Protein AF-A0A812XU13-F1 (afdb_monomer)

Radius of gyration: 23.58 Å; Cα contacts (8 Å, |Δi|>4): 750; chains: 1; bounding box: 64×49×67 Å

pLDDT: mean 93.59, std 7.8, range [41.06, 98.5]

Secondary structure (DSSP, 8-state):
--TT----HHHHHHHHHHHHHHT---HHHHH--PEEEEEEEEEEE-STT--EEEEEEEE-TT---S-STTTEEEEEEEEGGG--THHHHHHHHHHHHHHHHHHHHTB--SS-SSTTPPPPHHHHHTTTPBPTT--EEEEEE---HHHHHHHH--S-STTSSB--SSB--BSSSSTTBTT-HHHHHHS-TTBPPHHHIIIIIITT---GGGGSTT--GGGB---HIIIIIIIIHHHHHHTSSSHHHHHHTTTTS-TTS-HHHHHHHHHHHHHHHHHHTT----PPPP-GGGEE--SSS--EE---HHHHHHHHHHHHHHHHHHHHH-TT-HHHHHHHHHHHHHHHHHHHHHHS-SBPPHHHHHHHHHHHHHHHHHHHHHHHHHHHTT--SS---HHHHHHHHHHHHHHHHTB-GGGG--HHHHHHHHHHHHHHHTS-GGGHHHHHHHHHHHHHHHS---

Structure (mmCIF, N/CA/C/O backbone):
data_AF-A0A812XU13-F1
#
_entry.id   AF-A0A812XU13-F1
#
loop_
_atom_site.group_PDB
_atom_site.id
_atom_site.type_symbol
_atom_site.label_atom_id
_atom_site.label_alt_id
_atom_site.label_comp_id
_atom_site.label_asym_id
_atom_site.label_entity_id
_atom_site.label_seq_id
_atom_site.pdbx_PDB_ins_code
_atom_site.Cartn_x
_atom_site.Cartn_y
_atom_site.Cartn_z
_atom_site.occupancy
_atom_site.B_iso_or_equiv
_atom_site.auth_seq_id
_atom_site.auth_comp_id
_atom_site.auth_asym_id
_atom_site.auth_atom_id
_atom_site.pdbx_PDB_model_num
ATOM 1 N N . GLU A 1 1 ? -4.644 0.159 34.192 1.00 41.06 1 GLU A N 1
ATOM 2 C CA . GLU A 1 1 ? -3.896 0.710 33.042 1.00 41.06 1 GLU A CA 1
ATOM 3 C C . GLU A 1 1 ? -3.102 -0.396 32.370 1.00 41.06 1 GLU A C 1
ATOM 5 O O . GLU A 1 1 ? -2.358 -1.103 33.043 1.00 41.06 1 GLU A O 1
ATOM 10 N N . THR A 1 2 ? -3.268 -0.602 31.065 1.00 49.53 2 THR A N 1
ATOM 11 C CA . THR A 1 2 ? -2.327 -1.431 30.305 1.00 49.53 2 THR A CA 1
ATOM 12 C C . THR A 1 2 ? -1.034 -0.632 30.171 1.00 49.53 2 THR A C 1
ATOM 14 O O . THR A 1 2 ? -0.928 0.190 29.264 1.00 49.53 2 THR A O 1
ATOM 17 N N . LYS A 1 3 ? -0.070 -0.850 31.078 1.00 53.31 3 LYS A N 1
ATOM 18 C CA . LYS A 1 3 ? 1.258 -0.196 31.065 1.00 53.31 3 LYS A CA 1
ATOM 19 C C . LYS A 1 3 ? 1.956 -0.270 29.691 1.00 53.31 3 LYS A C 1
ATOM 21 O O . LYS A 1 3 ? 2.766 0.579 29.362 1.00 53.31 3 LYS A O 1
ATOM 26 N N . ASN A 1 4 ? 1.530 -1.215 28.855 1.00 61.22 4 ASN A N 1
ATOM 27 C CA . ASN A 1 4 ? 2.125 -1.537 27.568 1.00 61.22 4 ASN A CA 1
ATOM 28 C C . ASN A 1 4 ? 1.576 -0.739 26.369 1.00 61.22 4 ASN A C 1
ATOM 30 O O . ASN A 1 4 ? 2.016 -0.985 25.254 1.00 61.22 4 ASN A O 1
ATOM 34 N N . ILE A 1 5 ? 0.576 0.136 26.520 1.00 70.44 5 ILE A N 1
ATOM 35 C CA . ILE A 1 5 ? 0.092 0.982 25.411 1.00 70.44 5 ILE A CA 1
ATOM 36 C C . ILE A 1 5 ? 0.282 2.434 25.825 1.00 70.44 5 ILE A C 1
ATOM 38 O O . ILE A 1 5 ? -0.632 3.078 26.336 1.00 70.44 5 ILE A O 1
ATOM 42 N N . PHE A 1 6 ? 1.499 2.930 25.624 1.00 80.12 6 PHE A N 1
ATOM 43 C CA . PHE A 1 6 ? 1.844 4.313 25.905 1.00 80.12 6 PHE A CA 1
ATOM 44 C C . PHE A 1 6 ? 2.091 5.062 24.598 1.00 80.12 6 PHE A C 1
ATOM 46 O O . PHE A 1 6 ? 2.994 4.735 23.830 1.00 80.12 6 PHE A O 1
ATOM 53 N N . ILE A 1 7 ? 1.264 6.072 24.350 1.00 89.19 7 ILE A N 1
ATOM 54 C CA . ILE A 1 7 ? 1.530 7.117 23.365 1.00 89.19 7 ILE A CA 1
ATOM 55 C C . ILE A 1 7 ? 1.729 8.383 24.186 1.00 89.19 7 ILE A C 1
ATOM 57 O O . ILE A 1 7 ? 0.872 8.713 25.014 1.00 89.19 7 ILE A O 1
ATOM 61 N N . SER A 1 8 ? 2.853 9.071 23.996 1.00 91.94 8 SER A N 1
ATOM 62 C CA . SER A 1 8 ? 3.110 10.292 24.750 1.00 91.94 8 SER A CA 1
ATOM 63 C C . SER A 1 8 ? 2.096 11.375 24.369 1.00 91.94 8 SER A C 1
ATOM 65 O O . SER A 1 8 ? 1.576 11.414 23.250 1.00 91.94 8 SER A O 1
ATOM 67 N N . GLU A 1 9 ? 1.786 12.268 25.306 1.00 93.62 9 GLU A N 1
ATOM 68 C CA . GLU A 1 9 ? 0.913 13.408 25.018 1.00 93.62 9 GLU A CA 1
ATOM 69 C C . GLU A 1 9 ? 1.500 14.310 23.929 1.00 93.62 9 GLU A C 1
ATOM 71 O O . GLU A 1 9 ? 0.767 14.769 23.054 1.00 93.62 9 GLU A O 1
ATOM 76 N N . LYS A 1 10 ? 2.829 14.464 23.928 1.00 95.38 10 LYS A N 1
ATOM 77 C CA . LYS A 1 10 ? 3.572 15.168 22.885 1.00 95.38 10 LYS A CA 1
ATOM 78 C C . LYS A 1 10 ? 3.310 14.563 21.504 1.00 95.38 10 LYS A C 1
ATOM 80 O O . LYS A 1 10 ? 2.901 15.297 20.612 1.00 95.38 10 LYS A O 1
ATOM 85 N N . ASP A 1 11 ? 3.464 13.246 21.343 1.00 95.50 11 ASP A N 1
ATOM 86 C CA . ASP A 1 11 ? 3.269 12.583 20.044 1.00 95.50 11 ASP A CA 1
ATOM 87 C C . ASP A 1 11 ? 1.815 12.687 19.561 1.00 95.50 11 ASP A C 1
ATOM 89 O O . ASP A 1 11 ? 1.570 12.889 18.371 1.00 95.50 11 ASP A O 1
ATOM 93 N N . ARG A 1 12 ? 0.834 12.572 20.474 1.00 95.75 12 ARG A N 1
ATOM 94 C CA . ARG A 1 12 ? -0.591 12.771 20.144 1.00 95.75 12 ARG A CA 1
ATOM 95 C C . ARG A 1 12 ? -0.867 14.195 19.678 1.00 95.75 12 ARG A C 1
ATOM 97 O O . ARG A 1 12 ? -1.529 14.381 18.657 1.00 95.75 12 ARG A O 1
ATOM 104 N N . SER A 1 13 ? -0.377 15.175 20.430 1.00 96.19 13 SER A N 1
ATOM 105 C CA . SER A 1 13 ? -0.571 16.592 20.136 1.00 96.19 13 SER A CA 1
ATOM 106 C C . SER A 1 13 ? 0.073 16.960 18.800 1.00 96.19 13 SER A C 1
ATOM 108 O O . SER A 1 13 ? -0.584 17.541 17.937 1.00 96.19 13 SER A O 1
ATOM 110 N N . GLU A 1 14 ? 1.314 16.522 18.570 1.00 97.44 14 GLU A N 1
ATOM 111 C CA . GLU A 1 14 ? 2.023 16.716 17.304 1.00 97.44 14 GLU A CA 1
ATOM 112 C C . GLU A 1 14 ? 1.272 16.074 16.131 1.00 97.44 14 GLU A C 1
ATOM 114 O O . GLU A 1 14 ? 1.060 16.724 15.106 1.00 97.44 14 GLU A O 1
ATOM 119 N N . PHE A 1 15 ? 0.787 14.838 16.299 1.00 97.81 15 PHE A N 1
ATOM 120 C CA . PHE A 1 15 ? 0.001 14.144 15.279 1.00 97.81 15 PHE A CA 1
ATOM 121 C C . PHE A 1 15 ? -1.273 14.898 14.907 1.00 97.81 15 PHE A C 1
ATOM 123 O O . PHE A 1 15 ? -1.529 15.129 13.726 1.00 97.81 15 PHE A O 1
ATOM 130 N N . TRP A 1 16 ? -2.080 15.293 15.892 1.00 97.81 16 TRP A N 1
ATOM 131 C CA . TRP A 1 16 ? -3.353 15.965 15.632 1.00 97.81 16 TRP A CA 1
ATOM 132 C C . TRP A 1 16 ? -3.182 17.401 15.146 1.00 97.81 16 TRP A C 1
ATOM 134 O O . TRP A 1 16 ? -3.992 17.843 14.327 1.00 97.81 16 TRP A O 1
ATOM 144 N N . LYS A 1 17 ? -2.116 18.091 15.572 1.00 97.75 17 LYS A N 1
ATOM 145 C CA . LYS A 1 17 ? -1.707 19.383 15.014 1.00 97.75 17 LYS A CA 1
ATOM 146 C C . LYS A 1 17 ? -1.373 19.235 13.532 1.00 97.75 17 LYS A C 1
ATOM 148 O O . LYS A 1 17 ? -1.980 19.914 12.710 1.00 97.75 17 LYS A O 1
ATOM 153 N N . HIS A 1 18 ? -0.495 18.293 13.179 1.00 98.00 18 HIS A N 1
ATOM 154 C CA . HIS A 1 18 ? -0.143 18.002 11.784 1.00 98.00 18 HIS A CA 1
ATOM 155 C C . HIS A 1 18 ? -1.371 17.615 10.952 1.00 98.00 18 HIS A C 1
ATOM 157 O O . HIS A 1 18 ? -1.594 18.153 9.867 1.00 98.00 18 HIS A O 1
ATOM 163 N N . TYR A 1 19 ? -2.205 16.711 11.475 1.00 97.69 19 TYR A N 1
ATOM 164 C CA . TYR A 1 19 ? -3.441 16.286 10.821 1.00 97.69 19 TYR A CA 1
ATOM 165 C C . TYR A 1 19 ? -4.364 17.486 10.568 1.00 97.69 19 TYR A C 1
ATOM 167 O O . TYR A 1 19 ? -4.886 17.637 9.465 1.00 97.69 19 TYR A O 1
ATOM 175 N N . GLY A 1 20 ? -4.536 18.364 11.559 1.00 97.19 20 GLY A N 1
ATOM 176 C CA . GLY A 1 20 ? -5.362 19.565 11.447 1.00 97.19 20 GLY A CA 1
ATOM 177 C C . GLY A 1 20 ? -4.851 20.534 10.384 1.00 97.19 20 GLY A C 1
ATOM 178 O O . GLY A 1 20 ? -5.648 21.033 9.596 1.00 97.19 20 GLY A O 1
ATOM 179 N N . THR A 1 21 ? -3.532 20.737 10.315 1.00 97.31 21 THR A N 1
ATOM 180 C CA . THR A 1 21 ? -2.897 21.632 9.338 1.00 97.31 21 THR A CA 1
ATOM 181 C C . THR A 1 21 ? -3.020 21.126 7.901 1.00 97.31 21 THR A C 1
ATOM 183 O O . THR A 1 21 ? -3.349 21.909 7.015 1.00 97.31 21 THR A O 1
ATOM 186 N N . TYR A 1 22 ? -2.762 19.837 7.646 1.00 96.69 22 TYR A N 1
ATOM 187 C CA . TYR A 1 22 ? -2.570 19.348 6.271 1.00 96.69 22 TYR A CA 1
ATOM 188 C C . TYR A 1 22 ? -3.683 18.438 5.733 1.00 96.69 22 TYR A C 1
ATOM 190 O O . TYR A 1 22 ? -3.853 18.310 4.518 1.00 96.69 22 TYR A O 1
ATOM 198 N N . ARG A 1 23 ? -4.456 17.788 6.610 1.00 93.75 23 ARG A N 1
ATOM 199 C CA . ARG A 1 23 ? -5.624 16.974 6.222 1.00 93.75 23 ARG A CA 1
ATOM 200 C C . ARG A 1 23 ? -6.939 17.691 6.520 1.00 93.75 23 ARG A C 1
ATOM 202 O O . ARG A 1 23 ? -7.839 17.640 5.686 1.00 93.75 23 ARG A O 1
ATOM 209 N N . GLY A 1 24 ? -6.998 18.404 7.647 1.00 88.06 24 GLY A N 1
ATOM 210 C CA . GLY A 1 24 ? -8.122 19.238 8.071 1.00 88.06 24 GLY A CA 1
ATOM 211 C C . GLY A 1 24 ? -9.360 18.452 8.510 1.00 88.06 24 GLY A C 1
ATOM 212 O O . GLY A 1 24 ? -9.437 17.235 8.373 1.00 88.06 24 GLY A O 1
ATOM 213 N N . GLY A 1 25 ? -10.344 19.160 9.071 1.00 87.69 25 GLY A N 1
ATOM 214 C CA . GLY A 1 25 ? -11.735 18.709 9.247 1.00 87.69 25 GLY A CA 1
ATOM 215 C C . GLY A 1 25 ? -12.007 17.518 10.181 1.00 87.69 25 GLY A C 1
ATOM 216 O O . GLY A 1 25 ? -13.137 17.036 10.205 1.00 87.69 25 GLY A O 1
ATOM 217 N N . HIS A 1 26 ? -11.021 17.027 10.937 1.00 96.38 26 HIS A N 1
ATOM 218 C CA . HIS A 1 26 ? -11.247 15.978 11.932 1.00 96.38 26 HIS A CA 1
ATOM 219 C C . HIS A 1 26 ? -11.489 16.583 13.329 1.00 96.38 26 HIS A C 1
ATOM 221 O O . HIS A 1 26 ? -10.660 17.361 13.804 1.00 96.38 26 HIS A O 1
ATOM 227 N N . PRO A 1 27 ? -12.557 16.206 14.057 1.00 96.94 27 PRO A N 1
ATOM 228 C CA . PRO A 1 27 ? -12.886 16.809 15.351 1.00 96.94 27 PRO A CA 1
ATOM 229 C C . PRO A 1 27 ? -11.846 16.521 16.446 1.00 96.94 27 PRO A C 1
ATOM 231 O O . PRO A 1 27 ? -11.710 17.294 17.390 1.00 96.94 27 PRO A O 1
ATOM 234 N N . ALA A 1 28 ? -11.058 15.446 16.321 1.00 96.75 28 ALA A N 1
ATOM 235 C CA . ALA A 1 28 ? -9.959 15.186 17.255 1.00 96.75 28 ALA A CA 1
ATOM 236 C C . ALA A 1 28 ? -8.804 16.198 17.148 1.00 96.75 28 ALA A C 1
ATOM 238 O O . ALA A 1 28 ? -8.057 16.328 18.117 1.00 96.75 28 ALA A O 1
ATOM 239 N N . CYS A 1 29 ? -8.680 16.936 16.034 1.00 96.19 29 CYS A N 1
ATOM 240 C CA . CYS A 1 29 ? -7.658 17.972 15.867 1.00 96.19 29 CYS A CA 1
ATOM 241 C C . CYS A 1 29 ? -7.801 19.091 16.900 1.00 96.19 29 CYS A C 1
ATOM 243 O O . CYS A 1 29 ? -6.808 19.492 17.494 1.00 96.19 29 CYS A O 1
ATOM 245 N N . ALA A 1 30 ? -9.034 19.538 17.161 1.00 92.62 30 ALA A N 1
ATOM 246 C CA . ALA A 1 30 ? -9.304 20.578 18.153 1.00 92.62 30 ALA A CA 1
ATOM 247 C C . ALA A 1 30 ? -8.994 20.110 19.583 1.00 92.62 30 ALA A C 1
ATOM 249 O O . ALA A 1 30 ? -8.551 20.889 20.418 1.00 92.62 30 ALA A O 1
ATOM 250 N N . ALA A 1 31 ? -9.217 18.825 19.865 1.00 91.00 31 ALA A N 1
ATOM 251 C CA . ALA A 1 31 ? -9.022 18.274 21.198 1.00 91.00 31 ALA A CA 1
ATOM 252 C C . ALA A 1 31 ? -7.566 17.877 21.495 1.00 91.00 31 ALA A C 1
ATOM 254 O O . ALA A 1 31 ? -7.203 17.797 22.663 1.00 91.00 31 ALA A O 1
ATOM 255 N N . GLY A 1 32 ? -6.770 17.505 20.483 1.00 91.69 32 GLY A N 1
ATOM 256 C CA . GLY A 1 32 ? -5.349 17.131 20.610 1.00 91.69 32 GLY A CA 1
ATOM 257 C C . GLY A 1 32 ? -5.030 15.881 21.453 1.00 91.69 32 GLY A C 1
ATOM 258 O O . GLY A 1 32 ? -3.900 15.405 21.452 1.00 91.69 32 GLY A O 1
ATOM 259 N N . ARG A 1 33 ? -6.016 15.314 22.157 1.00 95.06 33 ARG A N 1
ATOM 260 C CA . ARG A 1 33 ? -5.828 14.278 23.191 1.00 95.06 33 ARG A CA 1
ATOM 261 C C . ARG A 1 33 ? -6.185 12.849 22.779 1.00 95.06 33 ARG A C 1
ATOM 263 O O . ARG A 1 33 ? -6.027 11.937 23.584 1.00 95.06 33 ARG A O 1
ATOM 270 N N . HIS A 1 34 ? -6.721 12.641 21.576 1.00 97.12 34 HIS A N 1
ATOM 271 C CA . HIS A 1 34 ? -7.177 11.314 21.154 1.00 97.12 34 HIS A CA 1
ATOM 272 C C . HIS A 1 34 ? -5.991 10.434 20.756 1.00 97.12 34 HIS A C 1
ATOM 274 O O . HIS A 1 34 ? -5.054 10.900 20.111 1.00 97.12 34 HIS A O 1
ATOM 280 N N . ASN A 1 35 ? -6.033 9.145 21.068 1.00 96.12 35 ASN A N 1
ATOM 281 C CA . ASN A 1 35 ? -5.107 8.191 20.468 1.00 96.12 35 ASN A CA 1
ATOM 282 C C . ASN A 1 35 ? -5.564 7.901 19.028 1.00 96.12 35 ASN A C 1
ATOM 284 O O . ASN A 1 35 ? -6.712 7.478 18.845 1.00 96.12 35 ASN A O 1
ATOM 288 N N . PRO A 1 36 ? -4.726 8.119 17.999 1.00 97.06 36 PRO A N 1
ATOM 289 C CA . PRO A 1 36 ? -5.096 7.756 16.641 1.00 97.06 36 PRO A CA 1
ATOM 290 C C . PRO A 1 36 ? -5.199 6.235 16.509 1.00 97.06 36 PRO A C 1
ATOM 292 O O . PRO A 1 36 ? -4.399 5.488 17.076 1.00 97.06 36 PRO A O 1
ATOM 295 N N . VAL A 1 37 ? -6.182 5.789 15.737 1.00 97.00 37 VAL A N 1
ATOM 296 C CA . VAL A 1 37 ? -6.469 4.385 15.445 1.00 97.00 37 VAL A CA 1
ATOM 297 C C . VAL A 1 37 ? -6.429 4.181 13.937 1.00 97.00 37 VAL A C 1
ATOM 299 O O . VAL A 1 37 ? -6.925 5.009 13.173 1.00 97.00 37 VAL A O 1
ATOM 302 N N . GLY A 1 38 ? -5.839 3.069 13.512 1.00 97.31 38 GLY A N 1
ATOM 303 C CA . GLY A 1 38 ? -5.867 2.599 12.135 1.00 97.31 38 GLY A CA 1
ATOM 304 C C . GLY A 1 38 ? -6.678 1.316 12.002 1.00 97.31 38 GLY A C 1
ATOM 305 O O . GLY A 1 38 ? -6.516 0.409 12.820 1.00 97.31 38 GLY A O 1
ATOM 306 N N . LEU A 1 39 ? -7.502 1.222 10.962 1.00 97.81 39 LEU A N 1
ATOM 307 C CA . LEU A 1 39 ? -8.142 -0.022 10.528 1.00 97.81 39 LEU A CA 1
ATOM 308 C C . LEU A 1 39 ? -7.366 -0.614 9.355 1.00 97.81 39 LEU A C 1
ATOM 310 O O . LEU A 1 39 ? -6.879 0.127 8.506 1.00 97.81 39 LEU A O 1
ATOM 314 N N . ALA A 1 40 ? -7.269 -1.935 9.283 1.00 97.31 40 ALA A N 1
ATOM 315 C CA . ALA A 1 40 ? -6.761 -2.639 8.112 1.00 97.31 40 ALA A CA 1
ATOM 316 C C . ALA A 1 40 ? -7.514 -3.955 7.908 1.00 97.31 40 ALA A C 1
ATOM 318 O O . ALA A 1 40 ? -8.135 -4.464 8.842 1.00 97.31 40 ALA A O 1
ATOM 319 N N . GLY A 1 41 ? -7.438 -4.519 6.710 1.00 95.94 41 GLY A N 1
ATOM 320 C CA . GLY A 1 41 ? -7.928 -5.863 6.441 1.00 95.94 41 GLY A CA 1
ATOM 321 C C . GLY A 1 41 ? -7.311 -6.452 5.184 1.00 95.94 41 GLY A C 1
ATOM 322 O O . GLY A 1 41 ? -6.764 -5.718 4.359 1.00 95.94 41 GLY A O 1
ATOM 323 N N . ASP A 1 42 ? -7.359 -7.778 5.099 1.00 95.94 42 ASP A N 1
ATOM 324 C CA . ASP A 1 42 ? -6.889 -8.564 3.957 1.00 95.94 42 ASP A CA 1
ATOM 325 C C . ASP A 1 42 ? -7.463 -9.993 4.009 1.00 95.94 42 ASP A C 1
ATOM 327 O O . ASP A 1 42 ? -8.060 -10.404 5.014 1.00 95.94 42 ASP A O 1
ATOM 331 N N . ASP A 1 43 ? -7.239 -10.767 2.947 1.00 95.38 43 ASP A N 1
ATOM 332 C CA . ASP A 1 43 ? -7.513 -12.198 2.893 1.00 95.38 43 ASP A CA 1
ATOM 333 C C . ASP A 1 43 ? -6.239 -13.054 2.933 1.00 95.38 43 ASP A C 1
ATOM 335 O O . ASP A 1 43 ? -5.180 -12.697 2.426 1.00 95.38 43 ASP A O 1
ATOM 339 N N . ALA A 1 44 ? -6.332 -14.233 3.547 1.00 96.38 44 ALA A N 1
ATOM 340 C CA . ALA A 1 44 ? -5.214 -15.161 3.633 1.00 96.38 44 ALA A CA 1
ATOM 341 C C . ALA A 1 44 ? -5.636 -16.590 3.300 1.00 96.38 44 ALA A C 1
ATOM 343 O O . ALA A 1 44 ? -6.436 -17.208 4.005 1.00 96.38 44 ALA A O 1
ATOM 344 N N . ARG A 1 45 ? -5.015 -17.172 2.267 1.00 96.94 45 ARG A N 1
ATOM 345 C CA . ARG A 1 45 ? -5.156 -18.603 1.955 1.00 96.94 45 ARG A CA 1
ATOM 346 C C . ARG A 1 45 ? -4.548 -19.443 3.073 1.00 96.94 45 ARG A C 1
ATOM 348 O O . ARG A 1 45 ? -3.329 -19.396 3.275 1.00 96.94 45 ARG A O 1
ATOM 355 N N . TYR A 1 46 ? -5.350 -20.252 3.758 1.00 95.25 46 TYR A N 1
ATOM 356 C CA . TYR A 1 46 ? -4.902 -21.019 4.923 1.00 95.25 46 TYR A CA 1
ATOM 357 C C . TYR A 1 46 ? -4.704 -22.515 4.654 1.00 95.25 46 TYR A C 1
ATOM 359 O O . TYR A 1 46 ? -4.048 -23.161 5.460 1.00 95.25 46 TYR A O 1
ATOM 367 N N . ASN A 1 47 ? -5.111 -23.074 3.512 1.00 94.25 47 ASN A N 1
ATOM 368 C CA . ASN A 1 47 ? -4.831 -24.480 3.180 1.00 94.25 47 ASN A CA 1
ATOM 369 C C . ASN A 1 47 ? -4.489 -24.715 1.694 1.00 94.25 47 ASN A C 1
ATOM 371 O O . ASN A 1 47 ? -4.517 -23.798 0.866 1.00 94.25 47 ASN A O 1
ATOM 375 N N . LEU A 1 48 ? -4.119 -25.960 1.371 1.00 93.38 48 LEU A N 1
ATOM 376 C CA . LEU A 1 48 ? -3.746 -26.378 0.016 1.00 93.38 48 LEU A CA 1
ATOM 377 C C . LEU A 1 48 ? -4.937 -26.390 -0.948 1.00 93.38 48 LEU A C 1
ATOM 379 O O . LEU A 1 48 ? -4.741 -26.118 -2.123 1.00 93.38 48 LEU A O 1
ATOM 383 N N . ALA A 1 49 ? -6.163 -26.578 -0.459 1.00 95.19 49 ALA A N 1
ATOM 384 C CA . ALA A 1 49 ? -7.371 -26.520 -1.284 1.00 95.19 49 ALA A CA 1
ATOM 385 C C . ALA A 1 49 ? -7.752 -25.095 -1.732 1.00 95.19 49 ALA A C 1
ATOM 387 O O . ALA A 1 49 ? -8.640 -24.930 -2.556 1.00 95.19 49 ALA A O 1
ATOM 388 N N . GLY A 1 50 ? -7.074 -24.055 -1.232 1.00 94.81 50 GLY A N 1
ATOM 389 C CA . GLY A 1 50 ? -7.326 -22.683 -1.686 1.00 94.81 50 GLY A CA 1
ATOM 390 C C . GLY A 1 50 ? -8.265 -21.876 -0.805 1.00 94.81 50 GLY A C 1
ATOM 391 O O . GLY A 1 50 ? -8.457 -20.701 -1.094 1.00 94.81 50 GLY A O 1
ATOM 392 N N . TYR A 1 51 ? -8.782 -22.445 0.287 1.00 96.62 51 TYR A N 1
ATOM 393 C CA . TYR A 1 51 ? -9.674 -21.718 1.185 1.00 96.62 51 TYR A CA 1
ATOM 394 C C . TYR A 1 51 ? -8.963 -20.535 1.845 1.00 96.62 51 TYR A C 1
ATOM 396 O O . TYR A 1 51 ? -7.785 -20.614 2.229 1.00 96.62 51 TYR A O 1
ATOM 404 N N . LYS A 1 52 ? -9.713 -19.445 1.992 1.00 97.44 52 LYS A N 1
ATOM 405 C CA . LYS A 1 52 ? -9.249 -18.161 2.510 1.00 97.44 52 LYS A CA 1
ATOM 406 C C . LYS A 1 52 ? -10.018 -17.747 3.756 1.00 97.44 52 LYS A C 1
ATOM 408 O O . LYS A 1 52 ? -11.163 -18.148 3.967 1.00 97.44 52 LYS A O 1
ATOM 413 N N . VAL A 1 53 ? -9.370 -16.931 4.576 1.00 97.62 53 VAL A N 1
ATOM 414 C CA . VAL A 1 53 ? -9.992 -16.206 5.686 1.00 97.62 53 VAL A CA 1
ATOM 415 C C . VAL A 1 53 ? -9.815 -14.712 5.476 1.00 97.62 53 VAL A C 1
ATOM 417 O O . VAL A 1 53 ? -8.725 -14.281 5.117 1.00 97.62 53 VAL A O 1
ATOM 420 N N . VAL A 1 54 ? -10.871 -13.946 5.724 1.00 97.38 54 VAL A N 1
ATOM 421 C CA . VAL A 1 54 ? -10.837 -12.489 5.851 1.00 97.38 54 VAL A CA 1
ATOM 422 C C . VAL A 1 54 ? -10.408 -12.162 7.273 1.00 97.38 54 VAL A C 1
ATOM 424 O O . VAL A 1 54 ? -10.981 -12.690 8.228 1.00 97.38 54 VAL A O 1
ATOM 427 N N . ILE A 1 55 ? -9.401 -11.308 7.418 1.00 97.81 55 ILE A N 1
ATOM 428 C CA . ILE A 1 55 ? -8.871 -10.871 8.709 1.00 97.81 55 ILE A CA 1
ATOM 429 C C . ILE A 1 55 ? -8.908 -9.349 8.737 1.00 97.81 55 ILE A C 1
ATOM 431 O O . ILE A 1 55 ? -8.391 -8.702 7.830 1.00 97.81 55 ILE A O 1
ATOM 435 N N . MET A 1 56 ? -9.484 -8.773 9.792 1.00 97.88 56 MET A N 1
ATOM 436 C CA . MET A 1 56 ? -9.478 -7.326 10.009 1.00 97.88 56 MET A CA 1
ATOM 437 C C . MET A 1 56 ? -8.735 -6.978 11.291 1.00 97.88 56 MET A C 1
ATOM 439 O O . MET A 1 56 ? -8.886 -7.637 12.323 1.00 97.88 56 MET A O 1
ATOM 443 N N . LEU A 1 57 ? -7.933 -5.922 11.212 1.00 97.38 57 LEU A N 1
ATOM 444 C CA . LEU A 1 57 ? -6.994 -5.497 12.235 1.00 97.38 57 LEU A CA 1
ATOM 445 C C . LEU A 1 57 ? -7.310 -4.077 12.708 1.00 97.38 57 LEU A C 1
ATOM 447 O O . LEU A 1 57 ? -7.604 -3.183 11.912 1.00 97.38 57 LEU A O 1
ATOM 451 N N . LEU A 1 58 ? -7.177 -3.865 14.011 1.00 96.19 58 LEU A N 1
ATOM 452 C CA . LEU A 1 58 ? -7.034 -2.555 14.634 1.00 96.19 58 LEU A CA 1
ATOM 453 C C . LEU A 1 58 ? -5.552 -2.291 14.894 1.00 96.19 58 LEU A C 1
ATOM 455 O O . LEU A 1 58 ? -4.775 -3.205 15.169 1.00 96.19 58 LEU A O 1
ATOM 459 N N . SER A 1 59 ? -5.148 -1.031 14.830 1.00 95.12 59 SER A N 1
ATOM 460 C CA . SER A 1 59 ? -3.770 -0.627 15.087 1.00 95.12 59 SER A CA 1
ATOM 461 C C . SER A 1 59 ? -3.697 0.754 15.716 1.00 95.12 59 SER A C 1
ATOM 463 O O . SER A 1 59 ? -4.605 1.565 15.551 1.00 95.12 59 SER A O 1
ATOM 465 N N . LEU A 1 60 ? -2.597 1.028 16.412 1.00 93.06 60 LEU A N 1
ATOM 466 C CA . LEU A 1 60 ? -2.287 2.342 16.968 1.00 93.06 60 LEU A CA 1
ATOM 467 C C . LEU A 1 60 ? -1.098 2.928 16.187 1.00 93.06 60 LEU A C 1
ATOM 469 O O . LEU A 1 60 ? 0.036 2.490 16.391 1.00 93.06 60 LEU A O 1
ATOM 473 N N . PRO A 1 61 ? -1.311 3.883 15.259 1.00 93.00 61 PRO A N 1
ATOM 474 C CA . PRO A 1 61 ? -0.282 4.309 14.304 1.00 93.00 61 PRO A CA 1
ATOM 475 C C . PRO A 1 61 ? 0.939 4.983 14.939 1.00 93.00 61 PRO A C 1
ATOM 477 O O . PRO A 1 61 ? 1.994 5.063 14.304 1.00 93.00 61 PRO A O 1
ATOM 480 N N . LEU A 1 62 ? 0.810 5.491 16.167 1.00 93.75 62 LEU A N 1
ATOM 481 C CA . LEU A 1 62 ? 1.903 6.113 16.923 1.00 93.75 62 LEU A CA 1
ATOM 482 C C . LEU A 1 62 ? 2.664 5.125 17.814 1.00 93.75 62 LEU A C 1
ATOM 484 O O . LEU A 1 62 ? 3.700 5.478 18.363 1.00 93.75 62 LEU A O 1
ATOM 488 N N . GLN A 1 63 ? 2.190 3.887 17.943 1.00 89.25 63 GLN A N 1
ATOM 489 C CA . GLN A 1 63 ? 2.822 2.906 18.812 1.00 89.25 63 GLN A CA 1
ATOM 490 C C . GLN A 1 63 ? 4.112 2.363 18.181 1.00 89.25 63 GLN A C 1
ATOM 492 O O . GLN A 1 63 ? 4.130 1.849 17.057 1.00 89.25 63 GLN A O 1
ATOM 497 N N . THR A 1 64 ? 5.211 2.471 18.924 1.00 79.94 64 THR A N 1
ATOM 498 C CA . THR A 1 64 ? 6.568 2.107 18.480 1.00 79.94 64 THR A CA 1
ATOM 499 C C . THR A 1 64 ? 7.010 0.713 18.931 1.00 79.94 64 THR A C 1
ATOM 501 O O . THR A 1 64 ? 8.138 0.310 18.647 1.00 79.94 64 THR A O 1
ATOM 504 N N . ILE A 1 65 ? 6.133 -0.048 19.594 1.00 72.31 65 ILE A N 1
ATOM 505 C CA . ILE A 1 65 ? 6.462 -1.360 20.168 1.00 72.31 65 ILE A CA 1
ATOM 506 C C . ILE A 1 65 ? 6.899 -2.346 19.080 1.00 72.31 65 ILE A C 1
ATOM 508 O O . ILE A 1 65 ? 6.385 -2.350 17.960 1.00 72.31 65 ILE A O 1
ATOM 512 N N . ARG A 1 66 ? 7.895 -3.174 19.418 1.00 69.19 66 ARG A N 1
ATOM 513 C CA . ARG A 1 66 ? 8.519 -4.116 18.480 1.00 69.19 66 ARG A CA 1
ATOM 514 C C . ARG A 1 66 ? 7.676 -5.368 18.223 1.00 69.19 66 ARG A C 1
ATOM 516 O O . ARG A 1 66 ? 7.682 -5.853 17.098 1.00 69.19 66 ARG A O 1
ATOM 523 N N . SER A 1 67 ? 6.964 -5.884 19.229 1.00 80.06 67 SER A N 1
ATOM 524 C CA . SER A 1 67 ? 6.090 -7.056 19.059 1.00 80.06 67 SER A CA 1
ATOM 525 C C . SER A 1 67 ? 4.861 -6.700 18.214 1.00 80.06 67 SER A C 1
ATOM 527 O O . SER A 1 67 ? 4.214 -5.670 18.427 1.00 80.06 67 SER A O 1
ATOM 529 N N . LEU A 1 68 ? 4.557 -7.561 17.239 1.00 78.94 68 LEU A N 1
ATOM 530 C CA . LEU A 1 68 ? 3.426 -7.402 16.322 1.00 78.94 68 LEU A CA 1
ATOM 531 C C . LEU A 1 68 ? 2.092 -7.549 17.054 1.00 78.94 68 LEU A C 1
ATOM 533 O O . LEU A 1 68 ? 1.190 -6.742 16.836 1.00 78.94 68 LEU A O 1
ATOM 537 N N . GLU A 1 69 ? 2.013 -8.510 17.974 1.00 80.19 69 GLU A N 1
ATOM 538 C CA . GLU A 1 69 ? 0.846 -8.812 18.810 1.00 80.19 69 GLU A CA 1
ATOM 539 C C . GLU A 1 69 ? 0.418 -7.602 19.648 1.00 80.19 69 GLU A C 1
ATOM 541 O O . GLU A 1 69 ? -0.758 -7.428 19.959 1.00 80.19 69 GLU A O 1
ATOM 546 N N . MET A 1 70 ? 1.378 -6.736 19.975 1.00 79.94 70 MET A N 1
ATOM 547 C CA . MET A 1 70 ? 1.165 -5.525 20.758 1.00 79.94 70 MET A CA 1
ATOM 548 C C . MET A 1 70 ? 0.851 -4.292 19.914 1.00 79.94 70 MET A C 1
ATOM 550 O O . MET A 1 70 ? 0.557 -3.256 20.495 1.00 79.94 70 MET A O 1
ATOM 554 N N . CYS A 1 71 ? 0.913 -4.379 18.583 1.00 85.00 71 CYS A N 1
ATOM 555 C CA . CYS A 1 71 ? 0.707 -3.249 17.671 1.00 85.00 71 CYS A CA 1
ATOM 556 C C . CYS A 1 71 ? -0.438 -3.459 16.673 1.00 85.00 71 CYS A C 1
ATOM 558 O O . CYS A 1 71 ? -0.863 -2.494 16.024 1.00 85.00 71 CYS A O 1
ATOM 560 N N . ARG A 1 72 ? -0.872 -4.707 16.469 1.00 92.44 72 ARG A N 1
ATOM 561 C CA . ARG A 1 72 ? -1.898 -5.115 15.507 1.00 92.44 72 ARG A CA 1
ATOM 562 C C . ARG A 1 72 ? -2.844 -6.096 16.180 1.00 92.44 72 ARG A C 1
ATOM 564 O O . ARG A 1 72 ? -2.439 -7.179 16.579 1.00 92.44 72 ARG A O 1
ATOM 571 N N . TYR A 1 73 ? -4.108 -5.709 16.278 1.00 93.62 73 TYR A N 1
ATOM 572 C CA . TYR A 1 73 ? -5.124 -6.439 17.023 1.00 93.62 73 TYR A CA 1
ATOM 573 C C . TYR A 1 73 ? -6.172 -6.981 16.053 1.00 93.62 73 TYR A C 1
ATOM 575 O O . TYR A 1 73 ? -7.032 -6.213 15.607 1.00 93.62 73 TYR A O 1
ATOM 583 N N . PRO A 1 74 ? -6.125 -8.275 15.691 1.00 95.62 74 PRO A N 1
ATOM 584 C CA . PRO A 1 74 ? -7.202 -8.873 14.924 1.00 95.62 74 PRO A CA 1
ATOM 585 C C . PRO A 1 74 ? -8.490 -8.837 15.743 1.00 95.62 74 PRO A C 1
ATOM 587 O O . PRO A 1 74 ? -8.541 -9.371 16.850 1.00 95.62 74 PRO A O 1
ATOM 590 N N . TYR A 1 75 ? -9.517 -8.192 15.201 1.00 94.94 75 TYR A N 1
ATOM 591 C CA . TYR A 1 75 ? -10.826 -8.077 15.851 1.00 94.94 75 TYR A CA 1
ATOM 592 C C . TYR A 1 75 ? -11.916 -8.849 15.107 1.00 94.94 75 TYR A C 1
ATOM 594 O O . TYR A 1 75 ? -12.996 -9.065 15.652 1.00 94.94 75 TYR A O 1
ATOM 602 N N . PHE A 1 76 ? -11.642 -9.268 13.871 1.00 97.12 76 PHE A N 1
ATOM 603 C CA . PHE A 1 76 ? -12.568 -10.029 13.049 1.00 97.12 76 PHE A CA 1
ATOM 604 C C . PHE A 1 76 ? -11.809 -11.046 12.202 1.00 97.12 76 PHE A C 1
ATOM 606 O O . PHE A 1 76 ? -10.796 -10.715 11.581 1.00 97.12 76 PHE A O 1
ATOM 613 N N . ILE A 1 77 ? -12.304 -12.283 12.198 1.00 97.75 77 ILE A N 1
ATOM 614 C CA . ILE A 1 77 ? -11.810 -13.389 11.377 1.00 97.75 77 ILE A CA 1
ATOM 615 C C . ILE A 1 77 ? -13.034 -14.129 10.855 1.00 97.75 77 ILE A C 1
ATOM 617 O O . ILE A 1 77 ? -13.896 -14.505 11.648 1.00 97.75 77 ILE A O 1
ATOM 621 N N . LEU A 1 78 ? -13.099 -14.356 9.547 1.00 97.69 78 LEU A N 1
ATOM 622 C CA . LEU A 1 78 ? -14.192 -15.093 8.920 1.00 97.69 78 LEU A CA 1
ATOM 623 C C . LEU A 1 78 ? -13.677 -15.901 7.733 1.00 97.69 78 LEU A C 1
ATOM 625 O O . LEU A 1 78 ? -12.906 -15.387 6.925 1.00 97.69 78 LEU A O 1
ATOM 629 N N . ARG A 1 79 ? -14.128 -17.147 7.576 1.00 97.81 79 ARG A N 1
ATOM 630 C CA . ARG A 1 79 ? -13.936 -17.882 6.315 1.00 97.81 79 ARG A CA 1
ATOM 631 C C . ARG A 1 79 ? -14.550 -17.109 5.147 1.00 97.81 79 ARG A C 1
ATOM 633 O O . ARG A 1 79 ? -15.726 -16.764 5.186 1.00 97.81 79 ARG A O 1
ATOM 640 N N . GLU A 1 80 ? -13.783 -16.893 4.080 1.00 96.88 80 GLU A N 1
ATOM 641 C CA . GLU A 1 80 ? -14.254 -16.152 2.897 1.00 96.88 80 GLU A CA 1
ATOM 642 C C . GLU A 1 80 ? -15.519 -16.795 2.300 1.00 96.88 80 GLU A C 1
ATOM 644 O O . GLU A 1 80 ? -16.441 -16.090 1.910 1.00 96.88 80 GLU A O 1
ATOM 649 N N . SER A 1 81 ? -15.632 -18.128 2.350 1.00 96.62 81 SER A N 1
ATOM 650 C CA . SER A 1 81 ? -16.810 -18.873 1.881 1.00 96.62 81 SER A CA 1
ATOM 651 C C . SER A 1 81 ? -18.098 -18.614 2.676 1.00 96.62 81 SER A C 1
ATOM 653 O O . SER A 1 81 ? -19.169 -19.006 2.228 1.00 96.62 81 SER A O 1
ATOM 655 N N . LEU A 1 82 ? -18.007 -18.008 3.864 1.00 96.56 82 LEU A N 1
ATOM 656 C CA . LEU A 1 82 ? -19.156 -17.596 4.679 1.00 96.56 82 LEU A CA 1
ATOM 657 C C . LEU A 1 82 ? -19.470 -16.098 4.526 1.00 96.56 82 LEU A C 1
ATOM 659 O O . LEU A 1 82 ? -20.429 -15.601 5.116 1.00 96.56 82 LEU A O 1
ATOM 663 N N . CYS A 1 83 ? -18.657 -15.361 3.767 1.00 96.56 83 CYS A N 1
ATOM 664 C CA . CYS A 1 83 ? -18.835 -13.934 3.558 1.00 96.56 83 CYS A CA 1
ATOM 665 C C . CYS A 1 83 ? -19.835 -13.685 2.422 1.00 96.56 83 CYS A C 1
ATOM 667 O O . CYS A 1 83 ? -19.521 -13.854 1.248 1.00 96.56 83 CYS A O 1
ATOM 669 N N . LEU A 1 84 ? -21.034 -13.216 2.766 1.00 96.62 84 LEU A N 1
ATOM 670 C CA . LEU A 1 84 ? -22.085 -12.834 1.816 1.00 96.62 84 LEU A CA 1
ATOM 671 C C . LEU A 1 84 ? -21.970 -11.352 1.409 1.00 96.62 84 LEU A C 1
ATOM 673 O O . LEU A 1 84 ? -22.977 -10.674 1.193 1.00 96.62 84 LEU A O 1
ATOM 677 N N . GLY A 1 85 ? -20.744 -10.821 1.365 1.00 95.00 85 GLY A N 1
ATOM 678 C CA . GLY A 1 85 ? -20.472 -9.406 1.109 1.00 95.00 85 GLY A CA 1
ATOM 679 C C . GLY A 1 85 ? -21.060 -8.498 2.192 1.00 95.00 85 GLY A C 1
ATOM 680 O O . GLY A 1 85 ? -20.908 -8.762 3.386 1.00 95.00 85 GLY A O 1
ATOM 681 N N . THR A 1 86 ? -21.766 -7.440 1.791 1.00 95.88 86 THR A N 1
ATOM 682 C CA . THR A 1 86 ? -22.360 -6.445 2.708 1.00 95.88 86 THR A CA 1
ATOM 683 C C . THR A 1 86 ? -23.343 -7.045 3.707 1.00 95.88 86 THR A C 1
ATOM 685 O O . THR A 1 86 ? -23.407 -6.597 4.846 1.00 95.88 86 THR A O 1
ATOM 688 N N . ARG A 1 87 ? -24.047 -8.130 3.353 1.00 96.44 87 ARG A N 1
ATOM 689 C CA . ARG A 1 87 ? -24.941 -8.827 4.299 1.00 96.44 87 ARG A CA 1
ATOM 690 C C . ARG A 1 87 ? -24.197 -9.363 5.523 1.00 96.44 87 ARG A C 1
ATOM 692 O O . ARG A 1 87 ? -24.783 -9.435 6.599 1.00 96.44 87 ARG A O 1
ATOM 699 N N . THR A 1 88 ? -22.927 -9.727 5.361 1.00 96.69 88 THR A N 1
ATOM 700 C CA . THR A 1 88 ? -22.071 -10.194 6.455 1.00 96.69 88 THR A CA 1
ATOM 701 C C . THR A 1 88 ? -21.247 -9.059 7.056 1.00 96.69 88 THR A C 1
ATOM 703 O O . THR A 1 88 ? -21.103 -8.990 8.274 1.00 96.69 88 THR A O 1
ATOM 706 N N . LEU A 1 89 ? -20.703 -8.167 6.223 1.00 96.56 89 LEU A N 1
ATOM 707 C CA . LEU A 1 89 ? -19.758 -7.143 6.668 1.00 96.56 89 LEU A CA 1
ATOM 708 C C . LEU A 1 89 ? -20.433 -5.910 7.284 1.00 96.56 89 LEU A C 1
ATOM 710 O O . LEU A 1 89 ? -19.882 -5.342 8.224 1.00 96.56 89 LEU A O 1
ATOM 714 N N . ASP A 1 90 ? -21.627 -5.510 6.841 1.00 96.94 90 ASP A N 1
ATOM 715 C CA . ASP A 1 90 ? -22.285 -4.302 7.353 1.00 96.94 90 ASP A CA 1
ATOM 716 C C . ASP A 1 90 ? -22.631 -4.400 8.843 1.00 96.94 90 ASP A C 1
ATOM 718 O O . ASP A 1 90 ? -22.355 -3.438 9.563 1.00 96.94 90 ASP A O 1
ATOM 722 N N . PRO A 1 91 ? -23.185 -5.517 9.365 1.00 96.75 91 PRO A N 1
ATOM 723 C CA . PRO A 1 91 ? -23.396 -5.666 10.804 1.00 96.75 91 PRO A CA 1
ATOM 724 C C . PRO A 1 91 ? -22.092 -5.530 11.599 1.00 96.75 91 PRO A C 1
ATOM 726 O O . PRO A 1 91 ? -22.059 -4.846 12.622 1.00 96.75 91 PRO A O 1
ATOM 729 N N . VAL A 1 92 ? -20.997 -6.104 11.092 1.00 96.38 92 VAL A N 1
ATOM 730 C CA . VAL A 1 92 ? -19.668 -6.012 11.714 1.00 96.38 92 VAL A CA 1
ATOM 731 C C . VAL A 1 92 ? -19.181 -4.564 11.707 1.00 96.38 92 VAL A C 1
ATOM 733 O O . VAL A 1 92 ? -18.802 -4.032 12.750 1.00 96.38 92 VAL A O 1
ATOM 736 N N . PHE A 1 93 ? -19.254 -3.881 10.564 1.00 97.69 93 PHE A N 1
ATOM 737 C CA . PHE A 1 93 ? -18.854 -2.483 10.444 1.00 97.69 93 PHE A CA 1
ATOM 738 C C . PHE A 1 93 ? -19.734 -1.534 11.256 1.00 97.69 93 PHE A C 1
ATOM 740 O O . PHE A 1 93 ? -19.218 -0.542 11.762 1.00 97.69 93 PHE A O 1
ATOM 747 N N . ARG A 1 94 ? -21.025 -1.830 11.452 1.00 97.50 94 ARG A N 1
ATOM 748 C CA . ARG A 1 94 ? -21.898 -1.072 12.366 1.00 97.50 94 ARG A CA 1
ATOM 749 C C . ARG A 1 94 ? -21.417 -1.186 13.806 1.00 97.50 94 ARG A C 1
ATOM 751 O O . ARG A 1 94 ? -21.295 -0.163 14.475 1.00 97.50 94 ARG A O 1
ATOM 758 N N . VAL A 1 95 ? -21.069 -2.392 14.261 1.00 97.12 95 VAL A N 1
ATOM 759 C CA . VAL A 1 95 ? -20.504 -2.599 15.605 1.00 97.12 95 VAL A CA 1
ATOM 760 C C . VAL A 1 95 ? -19.153 -1.896 15.746 1.00 97.12 95 VAL A C 1
ATOM 762 O O . VAL A 1 95 ? -18.920 -1.231 16.756 1.00 97.12 95 VAL A O 1
ATOM 765 N N . VAL A 1 96 ? -18.275 -1.980 14.742 1.00 97.50 96 VAL A N 1
ATOM 766 C CA . VAL A 1 96 ? -16.975 -1.282 14.746 1.00 97.50 96 VAL A CA 1
ATOM 767 C C . VAL A 1 96 ? -17.165 0.234 14.769 1.00 97.50 96 VAL A C 1
ATOM 769 O O . VAL A 1 96 ? -16.548 0.914 15.588 1.00 97.50 96 VAL A O 1
ATOM 772 N N . CYS A 1 97 ? -18.050 0.766 13.924 1.00 98.00 97 CYS A N 1
ATOM 773 C CA . CYS A 1 97 ? -18.363 2.189 13.869 1.00 98.00 97 CYS A CA 1
ATOM 774 C C . CYS A 1 97 ? -18.922 2.694 15.200 1.00 98.00 97 CYS A C 1
ATOM 776 O O . CYS A 1 97 ? -18.458 3.707 15.722 1.00 98.00 97 CYS A O 1
ATOM 778 N N . TRP A 1 98 ? -19.884 1.971 15.777 1.00 97.69 98 TRP A N 1
ATOM 779 C CA . TRP A 1 98 ? -20.414 2.267 17.104 1.00 97.69 98 TRP A CA 1
ATOM 780 C C . TRP A 1 98 ? -19.301 2.245 18.157 1.00 97.69 98 TRP A C 1
ATOM 782 O O . TRP A 1 98 ? -19.123 3.229 18.873 1.00 97.69 98 TRP A O 1
ATOM 792 N N . SER A 1 99 ? -18.486 1.187 18.193 1.00 97.06 99 SER A N 1
ATOM 793 C CA . SER A 1 99 ? -17.402 1.034 19.174 1.00 97.06 99 SER A CA 1
ATOM 794 C C . SER A 1 99 ? -16.399 2.182 19.100 1.00 97.06 99 SER A C 1
ATOM 796 O O . SER A 1 99 ? -16.009 2.726 20.130 1.00 97.06 99 SER A O 1
ATOM 798 N N . LEU A 1 100 ? -16.002 2.587 17.892 1.00 97.62 100 LEU A N 1
ATOM 799 C CA . LEU A 1 100 ? -15.056 3.682 17.685 1.00 97.62 100 LEU A CA 1
ATOM 800 C C . LEU A 1 100 ? -15.674 5.056 17.979 1.00 97.62 100 LEU A C 1
ATOM 802 O O . LEU A 1 100 ? -14.982 5.921 18.507 1.00 97.62 100 LEU A O 1
ATOM 806 N N . ASN A 1 101 ? -16.970 5.256 17.727 1.00 97.81 101 ASN A N 1
ATOM 807 C CA . ASN A 1 101 ? -17.668 6.488 18.107 1.00 97.81 101 ASN A CA 1
ATOM 808 C C . ASN A 1 101 ? -17.820 6.620 19.633 1.00 97.81 101 ASN A C 1
ATOM 810 O O . ASN A 1 101 ? -17.711 7.721 20.174 1.00 97.81 101 ASN A O 1
ATOM 814 N N . ILE A 1 102 ? -18.018 5.506 20.340 1.00 97.31 102 ILE A N 1
ATOM 815 C CA . ILE A 1 102 ? -17.960 5.452 21.806 1.00 97.31 102 ILE A CA 1
ATOM 816 C C . ILE A 1 102 ? -16.533 5.731 22.292 1.00 97.31 102 ILE A C 1
ATOM 818 O O . ILE A 1 102 ? -16.330 6.579 23.164 1.00 97.31 102 ILE A O 1
ATOM 822 N N . ALA A 1 103 ? -15.538 5.093 21.670 1.00 96.88 103 ALA A N 1
ATOM 823 C CA . ALA A 1 103 ? -14.131 5.293 21.994 1.00 96.88 103 ALA A CA 1
ATOM 824 C C . ALA A 1 103 ? -13.675 6.743 21.781 1.00 96.88 103 ALA A C 1
ATOM 826 O O . ALA A 1 103 ? -12.890 7.254 22.576 1.00 96.88 103 ALA A O 1
ATOM 827 N N . PHE A 1 104 ? -14.232 7.439 20.789 1.00 97.75 104 PHE A N 1
ATOM 828 C CA . PHE A 1 104 ? -14.018 8.869 20.570 1.00 97.75 104 PHE A CA 1
ATOM 829 C C . PHE A 1 104 ? -14.446 9.715 21.764 1.00 97.75 104 PHE A C 1
ATOM 831 O O . PHE A 1 104 ? -13.719 10.607 22.186 1.00 97.75 104 PHE A O 1
ATOM 838 N N . ASN A 1 105 ? -15.604 9.425 22.353 1.00 96.62 105 ASN A N 1
ATOM 839 C CA . ASN A 1 105 ? -16.063 10.173 23.521 1.00 96.62 105 ASN A CA 1
ATOM 840 C C . ASN A 1 105 ? -15.258 9.813 24.787 1.00 96.62 105 ASN A C 1
ATOM 842 O O . ASN A 1 105 ? -15.240 10.586 25.742 1.00 96.62 105 ASN A O 1
ATOM 846 N N . GLY A 1 106 ? -14.574 8.662 24.794 1.00 96.12 106 GLY A N 1
ATOM 847 C CA . GLY A 1 106 ? -13.720 8.222 25.898 1.00 96.12 106 GLY A CA 1
ATOM 848 C C . GLY A 1 106 ? -14.489 7.710 27.117 1.00 96.12 106 GLY A C 1
ATOM 849 O O . GLY A 1 106 ? -13.894 7.573 28.185 1.00 96.12 106 GLY A O 1
ATOM 850 N N . LEU A 1 107 ? -15.787 7.431 26.974 1.00 96.81 107 LEU A N 1
ATOM 851 C CA . LEU A 1 107 ? -16.668 6.955 28.041 1.00 96.81 107 LEU A CA 1
ATOM 852 C C . LEU A 1 107 ? -17.337 5.644 27.628 1.00 96.81 107 LEU A C 1
ATOM 854 O O . LEU A 1 107 ? -17.661 5.456 26.457 1.00 96.81 107 LEU A O 1
ATOM 858 N N . PHE A 1 108 ? -17.573 4.751 28.585 1.00 96.50 108 PHE A N 1
ATOM 859 C CA . PHE A 1 108 ? -18.363 3.543 28.356 1.00 96.50 108 PHE A CA 1
ATOM 860 C C . PHE A 1 108 ? -19.805 3.892 27.942 1.00 96.50 108 PHE A C 1
ATOM 862 O O . PHE A 1 108 ? -20.383 4.857 28.454 1.00 96.50 108 PHE A O 1
ATOM 869 N N . PRO A 1 109 ? -20.398 3.111 27.020 1.00 96.62 109 PRO A N 1
ATOM 870 C CA . PRO A 1 109 ? -21.673 3.443 26.401 1.00 96.62 109 PRO A CA 1
ATOM 871 C C . PRO A 1 109 ? -22.845 3.277 27.370 1.00 96.62 109 PRO A C 1
ATOM 873 O O . PRO A 1 109 ? -22.791 2.473 28.295 1.00 96.62 109 PRO A O 1
ATOM 876 N N . SER A 1 110 ? -23.937 3.988 27.093 1.00 95.81 110 SER A N 1
ATOM 877 C CA . SER A 1 110 ? -25.242 3.808 27.748 1.00 95.81 110 SER A CA 1
ATOM 878 C C . SER A 1 110 ? -26.247 3.011 26.911 1.00 95.81 110 SER A C 1
ATOM 880 O O . SER A 1 110 ? -27.309 2.646 27.404 1.00 95.81 110 SER A O 1
ATOM 882 N N . ARG A 1 111 ? -25.937 2.749 25.636 1.00 95.25 111 ARG A N 1
ATOM 883 C CA . ARG A 1 111 ? -26.815 2.063 24.676 1.00 95.25 111 ARG A CA 1
ATOM 884 C C . ARG A 1 111 ? -26.025 1.036 23.878 1.00 95.25 111 ARG A C 1
ATOM 886 O O . ARG A 1 111 ? -24.864 1.291 23.570 1.00 95.25 111 ARG A O 1
ATOM 893 N N . ALA A 1 112 ? -26.655 -0.085 23.541 1.00 95.19 112 ALA A N 1
ATOM 894 C CA . ALA A 1 112 ? -26.092 -1.129 22.688 1.00 95.19 112 ALA A CA 1
ATOM 895 C C . ALA A 1 112 ? -25.867 -0.643 21.234 1.00 95.19 112 ALA A C 1
ATOM 897 O O . ALA A 1 112 ? -26.396 0.407 20.853 1.00 95.19 112 ALA A O 1
ATOM 898 N N . PRO A 1 113 ? -25.075 -1.371 20.419 1.00 93.00 113 PRO A N 1
ATOM 899 C CA . PRO A 1 113 ? -24.846 -1.024 19.013 1.00 93.00 113 PRO A CA 1
ATOM 900 C C . PRO A 1 113 ? -26.103 -1.095 18.140 1.00 93.00 113 PRO A C 1
ATOM 902 O O . PRO A 1 113 ? -26.202 -0.332 17.178 1.00 93.00 113 PRO A O 1
ATOM 905 N N . PHE A 1 114 ? -27.053 -1.978 18.459 1.00 93.81 114 PHE A N 1
ATOM 906 C CA . PHE A 1 114 ? -28.289 -2.136 17.697 1.00 93.81 114 PHE A CA 1
ATOM 907 C C . PHE A 1 114 ? -29.510 -1.632 18.482 1.00 93.81 114 PHE A C 1
ATOM 909 O O . PHE A 1 114 ? -29.569 -1.788 19.706 1.00 93.81 114 PHE A O 1
ATOM 916 N N . PRO A 1 115 ? -30.494 -1.009 17.806 1.00 91.31 115 PRO A N 1
ATOM 917 C CA . PRO A 1 115 ? -31.739 -0.596 18.446 1.00 91.31 115 PRO A CA 1
ATOM 918 C C . PRO A 1 115 ? -32.460 -1.778 19.102 1.00 91.31 115 PRO A C 1
ATOM 920 O O . PRO A 1 115 ? -32.576 -2.841 18.501 1.00 91.31 115 PRO A O 1
ATOM 923 N N . GLY A 1 116 ? -32.963 -1.579 20.322 1.00 92.62 116 GLY A N 1
ATOM 924 C CA . GLY A 1 116 ? -33.703 -2.601 21.073 1.00 92.62 116 GLY A CA 1
ATOM 925 C C . GLY A 1 116 ? -32.834 -3.589 21.858 1.00 92.62 116 GLY A C 1
ATOM 926 O O . GLY A 1 116 ? -33.360 -4.307 22.702 1.00 92.62 116 GLY A O 1
ATOM 927 N N . GLU A 1 117 ? -31.515 -3.600 21.656 1.00 94.25 117 GLU A N 1
ATOM 928 C CA . GLU A 1 117 ? -30.613 -4.432 22.453 1.00 94.25 117 GLU A CA 1
ATOM 929 C C . GLU A 1 117 ? -30.229 -3.759 23.780 1.00 94.25 117 GLU A C 1
ATOM 931 O O . GLU A 1 117 ? -30.011 -2.545 23.864 1.00 94.25 117 GLU A O 1
ATOM 936 N N . ALA A 1 118 ? -30.099 -4.566 24.834 1.00 94.25 118 ALA A N 1
ATOM 937 C CA . ALA A 1 118 ? -29.570 -4.127 26.119 1.00 94.25 118 ALA A CA 1
ATOM 938 C C . ALA A 1 118 ? -28.045 -4.298 26.173 1.00 94.25 118 ALA A C 1
ATOM 940 O O . ALA A 1 118 ? -27.482 -5.234 25.605 1.00 94.25 118 ALA A O 1
ATOM 941 N N . LEU A 1 119 ? -27.364 -3.423 26.918 1.00 93.62 119 LEU A N 1
ATOM 942 C CA . LEU A 1 119 ? -25.966 -3.658 27.272 1.00 93.62 119 LEU A CA 1
ATOM 943 C C . LEU A 1 119 ? -25.849 -4.882 28.188 1.00 93.62 119 LEU A C 1
ATOM 945 O O . LEU A 1 119 ? -26.647 -5.056 29.122 1.00 93.62 119 LEU A O 1
ATOM 949 N N . ASP A 1 120 ? -24.800 -5.676 27.966 1.00 93.81 120 ASP A N 1
ATOM 950 C CA . ASP A 1 120 ? -24.403 -6.724 28.902 1.00 93.81 120 ASP A CA 1
ATOM 951 C C . ASP A 1 120 ? -24.144 -6.140 30.301 1.00 93.81 120 ASP A C 1
ATOM 953 O O . ASP A 1 120 ? -23.836 -4.954 30.465 1.00 93.81 120 ASP A O 1
ATOM 957 N N . GLU A 1 121 ? -24.308 -6.970 31.330 1.00 95.69 121 GLU A N 1
ATOM 958 C CA . GLU A 1 121 ? -24.250 -6.527 32.725 1.00 95.69 121 GLU A CA 1
ATOM 959 C C . GLU A 1 121 ? -22.921 -5.837 33.063 1.00 95.69 121 GLU A C 1
ATOM 961 O O . GLU A 1 121 ? -22.900 -4.806 33.739 1.00 95.69 121 GLU A O 1
ATOM 966 N N . LYS A 1 122 ? -21.807 -6.348 32.527 1.00 94.25 122 LYS A N 1
ATOM 967 C CA . LYS A 1 122 ? -20.478 -5.778 32.749 1.00 94.25 122 LYS A CA 1
ATOM 968 C C . LYS A 1 122 ? -20.372 -4.370 32.166 1.00 94.25 122 LYS A C 1
ATOM 970 O O . LYS A 1 122 ? -19.904 -3.469 32.857 1.00 94.25 122 LYS A O 1
ATOM 975 N N . ARG A 1 123 ? -20.811 -4.152 30.922 1.00 93.31 123 ARG A N 1
ATOM 976 C CA . ARG A 1 123 ? -20.811 -2.821 30.293 1.00 93.31 123 ARG A CA 1
ATOM 977 C C . ARG A 1 123 ? -21.776 -1.863 30.978 1.00 93.31 123 ARG A C 1
ATOM 979 O O . ARG A 1 123 ? -21.438 -0.695 31.130 1.00 93.31 123 ARG A O 1
ATOM 986 N N . ARG A 1 124 ? -22.928 -2.355 31.439 1.00 95.50 124 ARG A N 1
ATOM 987 C CA . ARG A 1 124 ? -23.916 -1.560 32.180 1.00 95.50 124 ARG A CA 1
ATOM 988 C C . ARG A 1 124 ? -23.349 -1.015 33.489 1.00 95.50 124 ARG A C 1
ATOM 990 O O . ARG A 1 124 ? -23.495 0.169 33.762 1.00 95.50 124 ARG A O 1
ATOM 997 N N . ARG 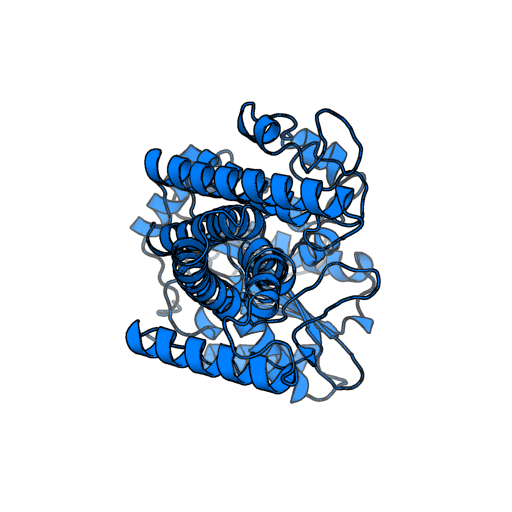A 1 125 ? -22.620 -1.840 34.252 1.00 97.06 125 ARG A N 1
ATOM 998 C CA . ARG A 1 125 ? -21.922 -1.414 35.484 1.00 97.06 125 ARG A CA 1
ATOM 999 C C . ARG A 1 125 ? -20.838 -0.361 35.231 1.00 97.06 125 ARG A C 1
ATOM 1001 O O . ARG A 1 125 ? -20.507 0.408 36.126 1.00 97.06 125 ARG A O 1
ATOM 1008 N N . LEU A 1 126 ? -20.278 -0.337 34.022 1.00 96.38 126 LEU A N 1
ATOM 1009 C CA . LEU A 1 126 ? -19.235 0.606 33.622 1.00 96.38 126 LEU A CA 1
ATOM 1010 C C . LEU A 1 126 ? -19.787 1.861 32.938 1.00 96.38 126 LEU A C 1
ATOM 1012 O O . LEU A 1 126 ? -19.000 2.743 32.617 1.00 96.38 126 LEU A O 1
ATOM 1016 N N . GLN A 1 127 ? -21.098 1.966 32.703 1.00 97.00 127 GLN A N 1
ATOM 1017 C CA . GLN A 1 127 ? -21.713 3.076 31.974 1.00 97.00 127 GLN A CA 1
ATOM 1018 C C . GLN A 1 127 ? -21.240 4.442 32.496 1.00 97.00 127 GLN A C 1
ATOM 1020 O O . GLN A 1 127 ? -21.252 4.705 33.696 1.00 97.00 127 GLN A O 1
ATOM 1025 N N . GLY A 1 128 ? -20.815 5.322 31.583 1.00 96.31 128 GLY A N 1
ATOM 1026 C CA . GLY A 1 128 ? -20.334 6.666 31.922 1.00 96.31 128 GLY A CA 1
ATOM 1027 C C . GLY A 1 128 ? -18.931 6.722 32.540 1.00 96.31 128 GLY A C 1
ATOM 1028 O O . GLY A 1 128 ? -18.362 7.808 32.631 1.00 96.31 128 GLY A O 1
ATOM 1029 N N . GLN A 1 129 ? -18.328 5.587 32.908 1.00 96.75 129 GLN A N 1
ATOM 1030 C CA . GLN A 1 129 ? -16.936 5.551 33.356 1.00 96.75 129 GLN A CA 1
ATOM 1031 C C . GLN A 1 129 ? -15.981 5.807 32.184 1.00 96.75 129 GLN A C 1
ATOM 1033 O O . GLN A 1 129 ? -16.312 5.575 31.018 1.00 96.75 129 GLN A O 1
ATOM 1038 N N . ARG A 1 130 ? -14.767 6.279 32.483 1.00 95.50 130 ARG A N 1
ATOM 1039 C CA . ARG A 1 130 ? -13.744 6.541 31.463 1.00 95.50 130 ARG A CA 1
ATOM 1040 C C . ARG A 1 130 ? -13.197 5.240 30.879 1.00 95.50 130 ARG A C 1
ATOM 1042 O O . ARG A 1 130 ? -12.893 4.297 31.608 1.00 95.50 130 ARG A O 1
ATOM 1049 N N . LEU A 1 131 ? -13.011 5.215 29.562 1.00 92.69 131 LEU A N 1
ATOM 1050 C CA . LEU A 1 131 ? -12.287 4.139 28.894 1.00 92.69 131 LEU A CA 1
ATOM 1051 C C . LEU A 1 131 ? -10.805 4.189 29.276 1.00 92.69 131 LEU A C 1
ATOM 1053 O O . LEU A 1 131 ? -10.192 5.257 29.364 1.00 92.69 131 LEU A O 1
ATOM 1057 N N . SER A 1 132 ? -10.216 3.014 29.487 1.00 87.81 132 SER A N 1
ATOM 1058 C CA . SER A 1 132 ? -8.778 2.896 29.733 1.00 87.81 132 SER A CA 1
ATOM 1059 C C . SER A 1 132 ? -7.984 3.404 28.529 1.00 87.81 132 SER A C 1
ATOM 1061 O O . SER A 1 132 ? -8.322 3.075 27.398 1.00 87.81 132 SER A O 1
ATOM 1063 N N . GLY A 1 133 ? -6.925 4.178 28.782 1.00 84.06 133 GLY A N 1
ATOM 1064 C CA . GLY A 1 133 ? -6.046 4.727 27.741 1.00 84.06 133 GLY A CA 1
ATOM 1065 C C . GLY A 1 133 ? -6.504 6.061 27.139 1.00 84.06 133 GLY A C 1
ATOM 1066 O O . GLY A 1 133 ? -5.737 6.676 26.402 1.00 84.06 133 GLY A O 1
ATOM 1067 N N . GLY A 1 134 ? -7.691 6.558 27.499 1.00 84.06 134 GLY A N 1
ATOM 1068 C CA . GLY A 1 134 ? -8.212 7.845 27.034 1.00 84.06 134 GLY A CA 1
ATOM 1069 C C . GLY A 1 134 ? -9.085 7.719 25.783 1.00 84.06 134 GLY A C 1
ATOM 1070 O O . GLY A 1 134 ? -9.444 6.614 25.386 1.00 84.06 134 GLY A O 1
ATOM 1071 N N . PRO A 1 135 ? -9.498 8.837 25.172 1.00 95.50 135 PRO A N 1
ATOM 1072 C CA . PRO A 1 135 ? -10.328 8.780 23.980 1.00 95.50 135 PRO A CA 1
ATOM 1073 C C . PRO A 1 135 ? -9.512 8.328 22.757 1.00 95.50 135 PRO A C 1
ATOM 1075 O O . PRO A 1 135 ? -8.301 8.546 22.676 1.00 95.50 135 PRO A O 1
ATOM 1078 N N . TYR A 1 136 ? -10.179 7.723 21.780 1.00 97.00 136 TYR A N 1
ATOM 1079 C CA . TYR A 1 136 ? -9.575 7.171 20.565 1.00 97.00 136 TYR A CA 1
ATOM 1080 C C . TYR A 1 136 ? -10.261 7.724 19.322 1.00 97.00 136 TYR A C 1
ATOM 1082 O O . TYR A 1 136 ? -11.474 7.868 19.300 1.00 97.00 136 TYR A O 1
ATOM 1090 N N . ALA A 1 137 ? -9.514 7.997 18.261 1.00 97.56 137 ALA A N 1
ATOM 1091 C CA . ALA A 1 137 ? -10.078 8.521 17.023 1.00 97.56 137 ALA A CA 1
ATOM 1092 C C . ALA A 1 137 ? -9.519 7.777 15.816 1.00 97.56 137 ALA A C 1
ATOM 1094 O O . ALA A 1 137 ? -8.312 7.559 15.727 1.00 97.56 137 ALA A O 1
ATOM 1095 N N . ILE A 1 138 ? -10.389 7.413 14.873 1.00 97.69 138 ILE A N 1
ATOM 1096 C CA . ILE A 1 138 ? -9.943 6.859 13.596 1.00 97.69 138 ILE A CA 1
ATOM 1097 C C . ILE A 1 138 ? -9.108 7.910 12.855 1.00 97.69 138 ILE A C 1
ATOM 1099 O O . ILE A 1 138 ? -9.460 9.086 12.811 1.00 97.69 138 ILE A O 1
ATOM 1103 N N . ALA A 1 139 ? -7.981 7.489 12.297 1.00 97.38 139 ALA A N 1
ATOM 1104 C CA . ALA A 1 139 ? -7.088 8.363 11.546 1.00 97.38 139 ALA A CA 1
ATOM 1105 C C . ALA A 1 139 ? -6.717 7.791 10.173 1.00 97.38 139 ALA A C 1
ATOM 1107 O O . ALA A 1 139 ? -6.369 8.545 9.263 1.00 97.38 139 ALA A O 1
ATOM 1108 N N . GLU A 1 140 ? -6.785 6.468 10.015 1.00 97.00 140 GLU A N 1
ATOM 1109 C CA . GLU A 1 140 ? -6.426 5.789 8.773 1.00 97.00 140 GLU A CA 1
ATOM 1110 C C . GLU A 1 140 ? -7.211 4.485 8.585 1.00 97.00 140 GLU A C 1
ATOM 1112 O O . GLU A 1 140 ? -7.464 3.734 9.526 1.00 97.00 140 GLU A O 1
ATOM 1117 N N . VAL A 1 141 ? -7.573 4.204 7.337 1.00 97.44 141 VAL A N 1
ATOM 1118 C CA . VAL A 1 141 ? -8.073 2.913 6.868 1.00 97.44 141 VAL A CA 1
ATOM 1119 C C . VAL A 1 141 ? -7.093 2.434 5.808 1.00 97.44 141 VAL A C 1
ATOM 1121 O O . VAL A 1 141 ? -6.993 3.011 4.727 1.00 97.44 141 VAL A O 1
ATOM 1124 N N . ARG A 1 142 ? -6.310 1.415 6.145 1.00 96.38 142 ARG A N 1
ATOM 1125 C CA . ARG A 1 142 ? -5.260 0.829 5.312 1.00 96.38 142 ARG A CA 1
ATOM 1126 C C . ARG A 1 142 ? -5.727 -0.493 4.716 1.00 96.38 142 ARG A C 1
ATOM 1128 O O . ARG A 1 142 ? -6.726 -1.068 5.135 1.00 96.38 142 ARG A O 1
ATOM 1135 N N . GLY A 1 143 ? -4.967 -0.972 3.748 1.00 94.44 143 GLY A N 1
ATOM 1136 C CA . GLY A 1 143 ? -5.192 -2.239 3.069 1.00 94.44 143 GLY A CA 1
ATOM 1137 C C . GLY A 1 143 ? -4.771 -2.134 1.617 1.00 94.44 143 GLY A C 1
ATOM 1138 O O . GLY A 1 143 ? -4.343 -1.071 1.147 1.00 94.44 143 GLY A O 1
ATOM 1139 N N . ASP A 1 144 ? -4.838 -3.251 0.914 1.00 94.06 144 ASP A N 1
ATOM 1140 C CA . ASP A 1 144 ? -4.641 -3.252 -0.522 1.00 94.06 144 ASP A CA 1
ATOM 1141 C C . ASP A 1 144 ? -5.860 -2.628 -1.243 1.00 94.06 144 ASP A C 1
ATOM 1143 O O . ASP A 1 144 ? -6.857 -2.215 -0.642 1.00 94.06 144 ASP A O 1
ATOM 1147 N N . TRP A 1 145 ? -5.774 -2.489 -2.565 1.00 93.00 145 TRP A N 1
ATOM 1148 C CA . TRP A 1 145 ? -6.863 -1.869 -3.322 1.00 93.00 145 TRP A CA 1
ATOM 1149 C C . TRP A 1 145 ? -8.113 -2.756 -3.373 1.00 93.00 145 TRP A C 1
ATOM 1151 O O . TRP A 1 145 ? -9.235 -2.246 -3.436 1.00 93.00 145 TRP A O 1
ATOM 1161 N N . LYS A 1 146 ? -7.933 -4.081 -3.354 1.00 94.12 146 LYS A N 1
ATOM 1162 C CA . LYS A 1 146 ? -9.046 -5.027 -3.326 1.00 94.12 146 LYS A CA 1
ATOM 1163 C C . LYS A 1 146 ? -9.854 -4.846 -2.039 1.00 94.12 146 LYS A C 1
ATOM 1165 O O . LYS A 1 146 ? -11.064 -4.663 -2.130 1.00 94.12 146 LYS A O 1
ATOM 1170 N N . TRP A 1 147 ? -9.185 -4.773 -0.892 1.00 94.44 147 TRP A N 1
ATOM 1171 C CA . TRP A 1 147 ? -9.783 -4.525 0.413 1.00 94.44 147 TRP A CA 1
ATOM 1172 C C . TRP A 1 147 ? -10.642 -3.259 0.426 1.00 94.44 147 TRP A C 1
ATOM 1174 O O . TRP A 1 147 ? -11.809 -3.301 0.809 1.00 94.44 147 TRP A O 1
ATOM 1184 N N . HIS A 1 148 ? -10.115 -2.133 -0.063 1.00 94.94 148 HIS A N 1
ATOM 1185 C CA . HIS A 1 148 ? -10.887 -0.884 -0.109 1.00 94.94 148 HIS A CA 1
ATOM 1186 C C . HIS A 1 148 ? -12.125 -0.999 -0.999 1.00 94.94 148 HIS A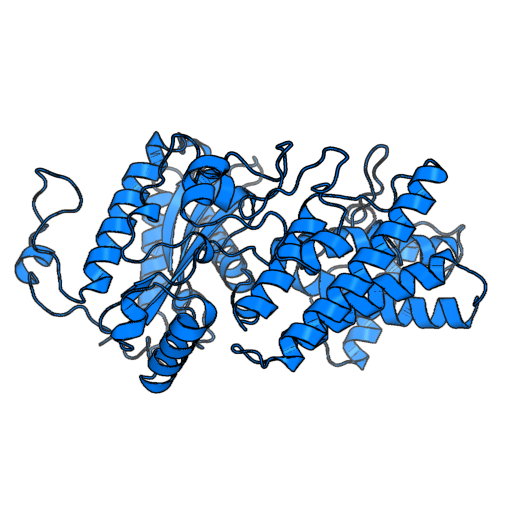 C 1
ATOM 1188 O O . HIS A 1 148 ? -13.192 -0.500 -0.640 1.00 94.94 148 HIS A O 1
ATOM 1194 N N . ARG A 1 149 ? -12.004 -1.685 -2.143 1.00 95.00 149 ARG A N 1
ATOM 1195 C CA . ARG A 1 149 ? -13.139 -1.970 -3.028 1.00 95.00 149 ARG A CA 1
ATOM 1196 C C . ARG A 1 149 ? -14.197 -2.808 -2.324 1.00 95.00 149 ARG A C 1
ATOM 1198 O O . ARG A 1 149 ? -15.370 -2.508 -2.472 1.00 95.00 149 ARG A O 1
ATOM 1205 N N . GLU A 1 150 ? -13.812 -3.832 -1.581 1.00 93.12 150 GLU A N 1
ATOM 1206 C CA . GLU A 1 150 ? -14.762 -4.741 -0.933 1.00 93.12 150 GLU A CA 1
ATOM 1207 C C . GLU A 1 150 ? -15.433 -4.106 0.289 1.00 93.12 150 GLU A C 1
ATOM 1209 O O . GLU A 1 150 ? -16.635 -4.266 0.480 1.00 93.12 150 GLU A O 1
ATOM 1214 N N . CYS A 1 151 ? -14.698 -3.313 1.068 1.00 93.44 151 CYS A N 1
ATOM 1215 C CA . CYS A 1 151 ? -15.223 -2.665 2.271 1.00 93.44 151 CYS A CA 1
ATOM 1216 C C . CYS A 1 151 ? -16.136 -1.484 1.980 1.00 93.44 151 CYS A C 1
ATOM 1218 O O . CYS A 1 151 ? -17.175 -1.313 2.620 1.00 93.44 151 CYS A O 1
ATOM 1220 N N . PHE A 1 152 ? -15.729 -0.642 1.034 1.00 95.50 152 PHE A N 1
ATOM 1221 C CA . PHE A 1 152 ? -16.448 0.583 0.713 1.00 95.50 152 PHE A CA 1
ATOM 1222 C C . PHE A 1 152 ? -17.359 0.433 -0.508 1.00 95.50 152 PHE A C 1
ATOM 1224 O O . PHE A 1 152 ? -18.123 1.347 -0.792 1.00 95.50 152 PHE A O 1
ATOM 1231 N N . LEU A 1 153 ? -17.294 -0.700 -1.219 1.00 95.38 153 LEU A N 1
ATOM 1232 C CA . LEU A 1 153 ? -17.953 -0.908 -2.513 1.00 95.38 153 LEU A CA 1
ATOM 1233 C C . LEU A 1 153 ? -17.705 0.242 -3.492 1.00 95.38 153 LEU A C 1
ATOM 1235 O O . LEU A 1 153 ? -18.602 0.642 -4.235 1.00 95.38 153 LEU A O 1
ATOM 1239 N N . VAL A 1 154 ? -16.475 0.771 -3.508 1.00 95.38 154 VAL A N 1
ATOM 1240 C CA . VAL A 1 154 ? -16.147 1.850 -4.438 1.00 95.38 154 VAL A CA 1
ATOM 1241 C C . VAL A 1 154 ? -16.326 1.372 -5.880 1.00 95.38 154 VAL A C 1
ATOM 1243 O O . VAL A 1 154 ? -15.748 0.371 -6.312 1.00 95.38 154 VAL A O 1
ATOM 1246 N N . THR A 1 155 ? -17.128 2.107 -6.642 1.00 95.88 155 THR A N 1
ATOM 1247 C CA . THR A 1 155 ? -17.435 1.828 -8.053 1.00 95.88 155 THR A CA 1
ATOM 1248 C C . THR A 1 155 ? -16.231 2.102 -8.956 1.00 95.88 155 THR A C 1
ATOM 1250 O O . THR A 1 155 ? -16.106 1.533 -10.041 1.00 95.88 155 THR A O 1
ATOM 1253 N N . ARG A 1 156 ? -15.310 2.945 -8.477 1.00 95.69 156 ARG A N 1
ATOM 1254 C CA . ARG A 1 156 ? -14.055 3.327 -9.125 1.00 95.69 156 ARG A CA 1
ATOM 1255 C C . ARG A 1 156 ? -12.893 2.512 -8.571 1.00 95.69 156 ARG A C 1
ATOM 1257 O O . ARG A 1 156 ? -12.479 2.684 -7.425 1.00 95.69 156 ARG A O 1
ATOM 1264 N N . HIS A 1 157 ? -12.383 1.595 -9.384 1.00 95.00 157 HIS A N 1
ATOM 1265 C CA . HIS A 1 157 ? -11.320 0.664 -9.003 1.00 95.00 157 HIS A CA 1
ATOM 1266 C C . HIS A 1 157 ? -10.500 0.185 -10.209 1.00 95.00 157 HIS A C 1
ATOM 1268 O O . HIS A 1 157 ? -10.867 0.400 -11.365 1.00 95.00 157 HIS A O 1
ATOM 1274 N N . TYR A 1 158 ? -9.419 -0.555 -9.948 1.00 94.75 158 TYR A N 1
ATOM 1275 C CA . TYR A 1 158 ? -8.452 -1.031 -10.949 1.00 94.75 158 TYR A CA 1
ATOM 1276 C C . TYR A 1 158 ? -9.045 -1.780 -12.161 1.00 94.75 158 TYR A C 1
ATOM 1278 O O . TYR A 1 158 ? -8.488 -1.710 -13.259 1.00 94.75 158 TYR A O 1
ATOM 1286 N N . ASN A 1 159 ? -10.175 -2.474 -12.007 1.00 95.38 159 ASN A N 1
ATOM 1287 C CA . ASN A 1 159 ? -10.842 -3.167 -13.118 1.00 95.38 159 ASN A CA 1
ATOM 1288 C C . ASN A 1 159 ? -11.829 -2.268 -13.873 1.00 95.38 159 ASN A C 1
ATOM 1290 O O . ASN A 1 159 ? -12.032 -2.477 -15.065 1.00 95.38 159 ASN A O 1
ATOM 1294 N N . SER A 1 160 ? -12.361 -1.225 -13.241 1.00 96.38 160 SER A N 1
ATOM 1295 C CA . SER A 1 160 ? -13.285 -0.289 -13.881 1.00 96.38 160 SER A CA 1
ATOM 1296 C C . SER A 1 160 ? -12.584 0.630 -14.896 1.00 96.38 160 SER A C 1
ATOM 1298 O O . SER A 1 160 ? -11.352 0.702 -14.966 1.00 96.38 160 SER A O 1
ATOM 1300 N N . THR A 1 161 ? -13.370 1.342 -15.705 1.00 97.19 161 THR A N 1
ATOM 1301 C CA . THR A 1 161 ? -12.847 2.365 -16.620 1.00 97.19 161 THR A CA 1
ATOM 1302 C C . THR A 1 161 ? -12.377 3.620 -15.887 1.00 97.19 161 THR A C 1
ATOM 1304 O O . THR A 1 161 ? -11.445 4.266 -16.358 1.00 97.19 161 THR A O 1
ATOM 1307 N N . GLN A 1 162 ? -13.003 3.963 -14.760 1.00 96.88 162 GLN A N 1
ATOM 1308 C CA . GLN A 1 162 ? -12.624 5.075 -13.886 1.00 96.88 162 GLN A CA 1
ATOM 1309 C C . GLN A 1 162 ? -11.764 4.533 -12.752 1.00 96.88 162 GLN A C 1
ATOM 1311 O O . GLN A 1 162 ? -12.269 4.005 -11.767 1.00 96.88 162 GLN A O 1
ATOM 1316 N N . VAL A 1 163 ? -10.449 4.574 -12.930 1.00 96.38 163 VAL A N 1
ATOM 1317 C CA . VAL A 1 163 ? -9.559 3.723 -12.145 1.00 96.38 163 VAL A CA 1
ATOM 1318 C C . VAL A 1 163 ? -9.401 4.199 -10.718 1.00 96.38 163 VAL A C 1
ATOM 1320 O O . VAL A 1 163 ? -9.315 3.343 -9.856 1.00 96.38 163 VAL A O 1
ATOM 1323 N N . CYS A 1 164 ? -9.374 5.508 -10.459 1.00 95.62 164 CYS A N 1
ATOM 1324 C CA . CYS A 1 164 ? -9.073 6.069 -9.143 1.00 95.62 164 CYS A CA 1
ATOM 1325 C C . CYS A 1 164 ? -10.343 6.462 -8.383 1.00 95.62 164 CYS A C 1
ATOM 1327 O O . CYS A 1 164 ? -11.232 7.097 -8.944 1.00 95.62 164 CYS A O 1
ATOM 1329 N N . CYS A 1 165 ? -10.407 6.139 -7.090 1.00 95.12 165 CYS A N 1
ATOM 1330 C CA . CYS A 1 165 ? -11.506 6.562 -6.222 1.00 95.12 165 CYS A CA 1
ATOM 1331 C C . CYS A 1 165 ? -11.361 8.004 -5.707 1.00 95.12 165 CYS A C 1
ATOM 1333 O O . CYS A 1 165 ? -12.329 8.535 -5.172 1.00 95.12 165 CYS A O 1
ATOM 1335 N N . PHE A 1 166 ? -10.198 8.644 -5.877 1.00 95.38 166 PHE A N 1
ATOM 1336 C CA . PHE A 1 166 ? -9.927 10.002 -5.385 1.00 95.38 166 PHE A CA 1
ATOM 1337 C C . PHE A 1 166 ? -9.916 11.071 -6.479 1.00 95.38 166 PHE A C 1
ATOM 1339 O O . PHE A 1 166 ? -9.958 12.261 -6.171 1.00 95.38 166 PHE A O 1
ATOM 1346 N N . CYS A 1 167 ? -9.848 10.671 -7.750 1.00 95.56 167 CYS A N 1
ATOM 1347 C CA . CYS A 1 167 ? -9.780 11.612 -8.857 1.00 95.56 167 CYS A CA 1
ATOM 1348 C C . CYS A 1 167 ? -10.402 11.059 -10.145 1.00 95.56 167 CYS A C 1
ATOM 1350 O O . CYS A 1 167 ? -10.767 9.887 -10.229 1.00 95.56 167 CYS A O 1
ATOM 1352 N N . GLU A 1 168 ? -10.501 11.901 -11.170 1.00 95.88 168 GLU A N 1
ATOM 1353 C CA . GLU A 1 168 ? -11.119 11.599 -12.469 1.00 95.88 168 GLU A CA 1
ATOM 1354 C C . GLU A 1 168 ? -10.311 10.657 -13.386 1.00 95.88 168 GLU A C 1
ATOM 1356 O O . GLU A 1 168 ? -10.672 10.466 -14.545 1.00 95.88 168 GLU A O 1
ATOM 1361 N N . ALA A 1 169 ? -9.233 10.037 -12.896 1.00 96.38 169 ALA A N 1
ATOM 1362 C CA . ALA A 1 169 ? -8.377 9.181 -13.713 1.00 96.38 169 ALA A CA 1
ATOM 1363 C C . ALA A 1 169 ? -9.116 7.998 -14.357 1.00 96.38 169 ALA A C 1
ATOM 1365 O O . ALA A 1 169 ? -9.794 7.210 -13.694 1.00 96.38 169 ALA A O 1
ATOM 1366 N N . SER A 1 170 ? -8.884 7.815 -15.658 1.00 96.69 170 SER A N 1
ATOM 1367 C CA . SER A 1 170 ? -9.567 6.842 -16.505 1.00 96.69 170 SER A CA 1
ATOM 1368 C C . SER A 1 170 ? -8.606 6.033 -17.384 1.00 96.69 170 SER A C 1
ATOM 1370 O O . SER A 1 170 ? -7.526 6.490 -17.748 1.00 96.69 170 SER A O 1
ATOM 1372 N N . LYS A 1 171 ? -9.020 4.825 -17.787 1.00 96.44 171 LYS A N 1
ATOM 1373 C CA . LYS A 1 171 ? -8.351 4.043 -18.846 1.00 96.44 171 LYS A CA 1
ATOM 1374 C C . LYS A 1 171 ? -8.589 4.618 -20.247 1.00 96.44 171 LYS A C 1
ATOM 1376 O O . LYS A 1 171 ? -7.886 4.241 -21.181 1.00 96.44 171 LYS A O 1
ATOM 1381 N N . LYS A 1 172 ? -9.604 5.475 -20.417 1.00 96.25 172 LYS A N 1
ATOM 1382 C CA . LYS A 1 172 ? -9.933 6.077 -21.714 1.00 96.25 172 LYS A CA 1
ATOM 1383 C C . LYS A 1 172 ? -8.867 7.095 -22.120 1.00 96.25 172 LYS A C 1
ATOM 1385 O O . LYS A 1 172 ? -8.262 7.757 -21.277 1.00 96.25 172 LYS A O 1
ATOM 1390 N N . ARG A 1 173 ? -8.674 7.245 -23.433 1.00 94.12 173 ARG A N 1
ATOM 1391 C CA . ARG A 1 173 ? -7.903 8.362 -23.993 1.00 94.12 173 ARG A CA 1
ATOM 1392 C C . ARG A 1 173 ? -8.607 9.677 -23.647 1.00 94.12 173 ARG A C 1
ATOM 1394 O O . ARG A 1 173 ? -9.833 9.731 -23.635 1.00 94.12 173 ARG A O 1
ATOM 1401 N N . GLY A 1 174 ? -7.827 10.714 -23.366 1.00 92.81 174 GLY A N 1
ATOM 1402 C CA . GLY A 1 174 ? -8.337 12.028 -22.985 1.00 92.81 174 GLY A CA 1
ATOM 1403 C C . GLY A 1 174 ? -7.485 12.694 -21.903 1.00 92.81 174 GLY A C 1
ATOM 1404 O O . GLY A 1 174 ? -6.468 12.125 -21.486 1.00 92.81 174 GLY A O 1
ATOM 1405 N N . PRO A 1 175 ? -7.903 13.878 -21.424 1.00 91.44 175 PRO A N 1
ATOM 1406 C CA . PRO A 1 175 ? -7.150 14.650 -20.436 1.00 91.44 175 PRO A CA 1
ATOM 1407 C C . PRO A 1 175 ? -6.967 13.886 -19.118 1.00 91.44 175 PRO A C 1
ATOM 1409 O O . PRO A 1 175 ? -5.901 13.953 -18.510 1.00 91.44 175 PRO A O 1
ATOM 1412 N N . PHE A 1 176 ? -7.958 13.073 -18.741 1.00 94.19 176 PHE A N 1
ATOM 1413 C CA . PHE A 1 176 ? -7.935 12.237 -17.541 1.00 94.19 176 PHE A CA 1
ATOM 1414 C C . PHE A 1 176 ? -7.366 10.828 -17.757 1.00 94.19 176 PHE A C 1
ATOM 1416 O O . PHE A 1 176 ? -7.572 9.947 -16.923 1.00 94.19 176 PHE A O 1
ATOM 1423 N N . SER A 1 177 ? -6.667 10.566 -18.864 1.00 96.12 177 SER A N 1
ATOM 1424 C CA . SER A 1 177 ? -5.988 9.279 -19.042 1.00 96.12 177 SER A CA 1
ATOM 1425 C C . SER A 1 177 ? -5.040 9.016 -17.868 1.00 96.12 177 SER A C 1
ATOM 1427 O O . SER A 1 177 ? -4.201 9.853 -17.543 1.00 96.12 177 SER A O 1
ATOM 1429 N N . MET A 1 178 ? -5.118 7.834 -17.257 1.00 95.31 178 MET A N 1
ATOM 1430 C CA . MET A 1 178 ? -4.312 7.455 -16.089 1.00 95.31 178 MET A CA 1
ATOM 1431 C C . MET A 1 178 ? -2.796 7.460 -16.358 1.00 95.31 178 MET A C 1
ATOM 1433 O O . MET A 1 178 ? -2.004 7.408 -15.424 1.00 95.31 178 MET A O 1
ATOM 1437 N N . SER A 1 179 ? -2.381 7.508 -17.630 1.00 95.19 179 SER A N 1
ATOM 1438 C CA . SER A 1 179 ? -0.981 7.647 -18.048 1.00 95.19 179 SER A CA 1
ATOM 1439 C C . SER A 1 179 ? -0.565 9.101 -18.318 1.00 95.19 179 SER A C 1
ATOM 1441 O O . SER A 1 179 ? 0.550 9.357 -18.789 1.00 95.19 179 SER A O 1
ATOM 1443 N N . ASN A 1 180 ? -1.433 10.081 -18.051 1.00 93.94 180 ASN A N 1
ATOM 1444 C CA . ASN A 1 180 ? -1.147 11.508 -18.184 1.00 93.94 180 ASN A CA 1
ATOM 1445 C C . ASN A 1 180 ? -0.465 12.081 -16.925 1.00 93.94 180 ASN A C 1
ATOM 1447 O O . ASN A 1 180 ? -0.950 13.011 -16.285 1.00 93.94 180 ASN A O 1
ATOM 1451 N N . PHE A 1 181 ? 0.681 11.502 -16.557 1.00 93.00 181 PHE A N 1
ATOM 1452 C CA . PHE A 1 181 ? 1.339 11.768 -15.273 1.00 93.00 181 PHE A CA 1
ATOM 1453 C C . PHE A 1 181 ? 1.726 13.242 -15.058 1.00 93.00 181 PHE A C 1
ATOM 1455 O O . PHE A 1 181 ? 1.657 13.737 -13.939 1.00 93.00 181 PHE A O 1
ATOM 1462 N N . LYS A 1 182 ? 2.109 13.980 -16.106 1.00 88.50 182 LYS A N 1
ATOM 1463 C CA . LYS A 1 182 ? 2.489 15.397 -15.958 1.00 88.50 182 LYS A CA 1
ATOM 1464 C C . LYS A 1 182 ? 1.295 16.290 -15.608 1.00 88.50 182 LYS A C 1
ATOM 1466 O O . LYS A 1 182 ? 1.454 17.202 -14.802 1.00 88.50 182 LYS A O 1
ATOM 1471 N N . GLU A 1 183 ? 0.125 16.012 -16.179 1.00 83.56 183 GLU A N 1
ATOM 1472 C CA . GLU A 1 183 ? -1.060 16.856 -16.003 1.00 83.56 183 GLU A CA 1
ATOM 1473 C C . GLU A 1 183 ? -1.657 16.703 -14.605 1.00 83.56 183 GLU A C 1
ATOM 1475 O O . GLU A 1 183 ? -1.811 17.688 -13.892 1.00 83.56 183 GLU A O 1
ATOM 1480 N N . PHE A 1 184 ? -1.852 15.461 -14.147 1.00 82.38 184 PHE A N 1
ATOM 1481 C CA . PHE A 1 184 ? -2.356 15.179 -12.795 1.00 82.38 184 PHE A CA 1
ATOM 1482 C C . PHE A 1 184 ? -1.517 15.823 -11.681 1.00 82.38 184 PHE A C 1
ATOM 1484 O O . PHE A 1 184 ? -2.027 16.086 -10.595 1.00 82.38 184 PHE A O 1
ATOM 1491 N N . HIS A 1 185 ? -0.235 16.097 -11.938 1.00 78.62 185 HIS A N 1
ATOM 1492 C CA . HIS A 1 185 ? 0.634 16.757 -10.975 1.00 78.62 185 HIS A CA 1
ATOM 1493 C C . HIS A 1 185 ? 0.434 18.275 -10.880 1.00 78.62 185 HIS A C 1
ATOM 1495 O O . HIS A 1 185 ? 0.531 18.826 -9.788 1.00 78.62 185 HIS A O 1
ATOM 1501 N N . ARG A 1 186 ? 0.218 18.976 -12.000 1.00 76.44 186 ARG A N 1
ATOM 1502 C CA . ARG A 1 186 ? 0.335 20.446 -12.039 1.00 76.44 186 ARG A CA 1
ATOM 1503 C C . ARG A 1 186 ? -0.822 21.185 -11.373 1.00 76.44 186 ARG A C 1
ATOM 1505 O O . ARG A 1 186 ? -0.634 22.311 -10.933 1.00 76.44 186 ARG A O 1
ATOM 1512 N N . THR A 1 187 ? -1.999 20.582 -11.317 1.00 61.03 187 THR A N 1
ATOM 1513 C CA . THR A 1 187 ? -3.250 21.353 -11.224 1.00 61.03 187 THR A CA 1
ATOM 1514 C C . THR A 1 187 ? -4.220 20.812 -10.176 1.00 61.03 187 THR A C 1
ATOM 1516 O O . THR A 1 187 ? -5.354 21.274 -10.100 1.00 61.03 187 THR A O 1
ATOM 1519 N N . GLY A 1 188 ? -3.825 19.799 -9.387 1.00 69.62 188 GLY A N 1
ATOM 1520 C CA . GLY A 1 188 ? -4.798 19.019 -8.605 1.00 69.62 188 GLY A CA 1
ATOM 1521 C C . GLY A 1 188 ? -5.923 18.479 -9.499 1.00 69.62 188 GLY A C 1
ATOM 1522 O O . GLY A 1 188 ? -7.052 18.293 -9.053 1.00 69.62 188 GLY A O 1
ATOM 1523 N N . PHE A 1 189 ? -5.628 18.308 -10.790 1.00 78.69 189 PHE A N 1
ATOM 1524 C CA . PHE A 1 189 ? -6.624 18.178 -11.835 1.00 78.69 189 PHE A CA 1
ATOM 1525 C C . PHE A 1 189 ? -7.424 16.901 -11.671 1.00 78.69 189 PHE A C 1
ATOM 1527 O O . PHE A 1 189 ? -6.881 15.802 -11.545 1.00 78.69 189 PHE A O 1
ATOM 1534 N N . GLY A 1 190 ? -8.741 17.078 -11.637 1.00 84.00 190 GLY A N 1
ATOM 1535 C CA . GLY A 1 190 ? -9.686 15.999 -11.413 1.00 84.00 190 GLY A CA 1
ATOM 1536 C C . GLY A 1 190 ? -9.700 15.446 -9.988 1.00 84.00 190 GLY A C 1
ATOM 1537 O O . GLY A 1 190 ? -10.325 14.409 -9.804 1.00 84.00 190 GLY A O 1
ATOM 1538 N N . GLN A 1 191 ? -9.034 16.057 -8.997 1.00 91.81 191 GLN A N 1
ATOM 1539 C CA . GLN A 1 191 ? -9.186 15.660 -7.590 1.00 91.81 191 GLN A CA 1
ATOM 1540 C C . GLN A 1 191 ? -10.626 15.887 -7.133 1.00 91.81 191 GLN A C 1
ATOM 1542 O O . GLN A 1 191 ? -11.199 16.947 -7.366 1.00 91.81 191 GLN A O 1
ATOM 1547 N N . MET A 1 192 ? -11.190 14.894 -6.454 1.00 94.38 192 MET A N 1
ATOM 1548 C CA . MET A 1 192 ? -12.555 14.970 -5.955 1.00 94.38 192 MET A CA 1
ATOM 1549 C C . MET A 1 192 ? -12.619 15.684 -4.609 1.00 94.38 192 MET A C 1
ATOM 1551 O O . MET A 1 192 ? -11.816 15.442 -3.702 1.00 94.38 192 MET A O 1
ATOM 1555 N N . THR A 1 193 ? -13.647 16.507 -4.448 1.00 93.75 193 THR A N 1
ATOM 1556 C CA . THR A 1 193 ? -14.117 16.939 -3.130 1.00 93.75 193 THR A CA 1
ATOM 1557 C C . THR A 1 193 ? -14.684 15.757 -2.335 1.00 93.75 193 THR A C 1
ATOM 1559 O O . THR A 1 193 ? -14.984 14.692 -2.878 1.00 93.75 193 THR A O 1
ATOM 1562 N N . THR A 1 194 ? -14.892 15.938 -1.027 1.00 93.00 194 THR A N 1
ATOM 1563 C CA . THR A 1 194 ? -15.555 14.920 -0.193 1.00 93.00 194 THR A CA 1
ATOM 1564 C C . THR A 1 194 ? -16.949 14.572 -0.720 1.00 93.00 194 THR A C 1
ATOM 1566 O O . THR A 1 194 ? -17.293 13.395 -0.791 1.00 93.00 194 THR A O 1
ATOM 1569 N N . ALA A 1 195 ? -17.733 15.573 -1.131 1.00 94.25 195 ALA A N 1
ATOM 1570 C CA . ALA A 1 195 ? -19.064 15.355 -1.694 1.00 94.25 195 ALA A CA 1
ATOM 1571 C C . ALA A 1 195 ? -18.994 14.549 -3.001 1.00 94.25 195 ALA A C 1
ATOM 1573 O O . ALA A 1 195 ? -19.715 13.566 -3.165 1.00 94.25 195 ALA A O 1
ATOM 1574 N N . GLU A 1 196 ? -18.074 14.904 -3.900 1.00 95.44 196 GLU A N 1
ATOM 1575 C CA . GLU A 1 196 ? -17.863 14.161 -5.142 1.00 95.44 196 GLU A CA 1
ATOM 1576 C C . GLU A 1 196 ? -17.382 12.734 -4.907 1.00 95.44 196 GLU A C 1
ATOM 1578 O O . GLU A 1 196 ? -17.818 11.843 -5.625 1.00 95.44 196 GLU A O 1
ATOM 1583 N N . PHE A 1 197 ? -16.537 12.485 -3.904 1.00 95.50 197 PHE A N 1
ATOM 1584 C CA . PHE A 1 197 ? -16.138 11.124 -3.548 1.00 95.50 197 PHE A CA 1
ATOM 1585 C C . PHE A 1 197 ? -17.361 10.261 -3.208 1.00 95.50 197 PHE A C 1
ATOM 1587 O O . PHE A 1 197 ? -17.507 9.155 -3.732 1.00 95.50 197 PHE A O 1
ATOM 1594 N N . PHE A 1 198 ? -18.276 10.762 -2.374 1.00 94.75 198 PHE A N 1
ATOM 1595 C CA . PHE A 1 198 ? -19.493 10.020 -2.045 1.00 94.75 198 PHE A CA 1
ATOM 1596 C C . PHE A 1 198 ? -20.378 9.810 -3.281 1.00 94.75 198 PHE A C 1
ATOM 1598 O O . PHE A 1 198 ? -20.789 8.685 -3.555 1.00 94.75 198 PHE A O 1
ATOM 1605 N N . LEU A 1 199 ? -20.601 10.855 -4.080 1.00 94.12 199 LEU A N 1
ATOM 1606 C CA . LEU A 1 199 ? -21.475 10.778 -5.254 1.00 94.12 199 LEU A CA 1
ATOM 1607 C C . LEU A 1 199 ? -20.901 9.903 -6.383 1.00 94.12 199 LEU A C 1
ATOM 1609 O O . LEU A 1 199 ? -21.624 9.108 -6.982 1.00 94.12 199 LEU A O 1
ATOM 1613 N N . LYS A 1 200 ? -19.606 10.044 -6.688 1.00 94.69 200 LYS A N 1
ATOM 1614 C CA . LYS A 1 200 ? -18.950 9.433 -7.857 1.00 94.69 200 LYS A CA 1
ATOM 1615 C C . LYS A 1 200 ? -18.253 8.112 -7.538 1.00 94.69 200 LYS A C 1
ATOM 1617 O O . LYS A 1 200 ? -18.219 7.244 -8.410 1.00 94.69 200 LYS A O 1
ATOM 1622 N N . SER A 1 201 ? -17.682 7.956 -6.340 1.00 94.81 201 SER A N 1
ATOM 1623 C CA . SER A 1 201 ? -16.887 6.774 -5.971 1.00 94.81 201 SER A CA 1
ATOM 1624 C C . SER A 1 201 ? -17.660 5.772 -5.119 1.00 94.81 201 SER A C 1
ATOM 1626 O O . SER A 1 201 ? -17.526 4.581 -5.367 1.00 94.81 201 SER A O 1
ATOM 1628 N N . MET A 1 202 ? -18.477 6.209 -4.155 1.00 92.25 202 MET A N 1
ATOM 1629 C CA . MET A 1 202 ? -19.289 5.297 -3.321 1.00 92.25 202 MET A CA 1
ATOM 1630 C C . MET A 1 202 ? -20.618 4.906 -3.995 1.00 92.25 202 MET A C 1
ATOM 1632 O O . MET A 1 202 ? -21.172 3.835 -3.741 1.00 92.25 202 MET A O 1
ATOM 1636 N N . GLY A 1 203 ? -21.124 5.746 -4.903 1.00 88.12 203 GLY A N 1
ATOM 1637 C CA . GLY A 1 203 ? -22.376 5.496 -5.612 1.00 88.12 203 GLY A CA 1
ATOM 1638 C C . GLY A 1 203 ? -23.580 5.538 -4.666 1.00 88.12 203 GLY A C 1
ATOM 1639 O O . GLY A 1 203 ? -23.740 6.483 -3.902 1.00 88.12 203 GLY A O 1
ATOM 1640 N N . ARG A 1 204 ? -24.456 4.525 -4.727 1.00 90.69 204 ARG A N 1
ATOM 1641 C CA . ARG A 1 204 ? -25.677 4.453 -3.893 1.00 90.69 204 ARG A CA 1
ATOM 1642 C C . ARG A 1 204 ? -25.460 3.808 -2.522 1.00 90.69 204 ARG A C 1
ATOM 1644 O O . ARG A 1 204 ? -26.366 3.829 -1.696 1.00 90.69 204 ARG A O 1
ATOM 1651 N N . TYR A 1 205 ? -24.304 3.194 -2.296 1.00 92.62 205 TYR A N 1
ATOM 1652 C CA . TYR A 1 205 ? -24.009 2.481 -1.061 1.00 92.62 205 TYR A CA 1
ATOM 1653 C C . TYR A 1 205 ? -23.151 3.346 -0.139 1.00 92.62 205 TYR A C 1
ATOM 1655 O O . TYR A 1 205 ? -22.161 3.934 -0.566 1.00 92.62 205 TYR A O 1
ATOM 1663 N N . VAL A 1 206 ? -23.506 3.390 1.146 1.00 92.94 206 VAL A N 1
ATOM 1664 C CA . VAL A 1 206 ? -22.716 4.068 2.177 1.00 92.94 206 VAL A CA 1
ATOM 1665 C C . VAL A 1 206 ? -22.275 3.030 3.198 1.00 92.94 206 VAL A C 1
ATOM 1667 O O . VAL A 1 206 ? -23.074 2.547 3.997 1.00 92.94 206 VAL A O 1
ATOM 1670 N N . CYS A 1 207 ? -20.985 2.696 3.166 1.00 95.81 207 CYS A N 1
ATOM 1671 C CA . CYS A 1 207 ? -20.373 1.802 4.144 1.00 95.81 207 CYS A CA 1
ATOM 1672 C C . CYS A 1 207 ? -20.591 2.336 5.569 1.00 95.81 207 CYS A C 1
ATOM 1674 O O . CYS A 1 207 ? -20.337 3.522 5.796 1.00 95.81 207 CYS A O 1
ATOM 1676 N N . PRO A 1 208 ? -20.963 1.499 6.558 1.00 97.38 208 PRO A N 1
ATOM 1677 C CA . PRO A 1 208 ? -21.121 1.952 7.939 1.00 97.38 208 PRO A CA 1
ATOM 1678 C C . PRO A 1 208 ? -19.874 2.634 8.520 1.00 97.38 208 PRO A C 1
ATOM 1680 O O . PRO A 1 208 ? -20.005 3.522 9.354 1.00 97.38 208 PRO A O 1
ATOM 1683 N N . LEU A 1 209 ? -18.666 2.291 8.053 1.00 97.06 209 LEU A N 1
ATOM 1684 C CA . LEU A 1 209 ? -17.434 2.975 8.471 1.00 97.06 209 LEU A CA 1
ATOM 1685 C C . LEU A 1 209 ? -17.395 4.456 8.055 1.00 97.06 209 LEU A C 1
ATOM 1687 O O . LEU A 1 209 ? -16.710 5.245 8.700 1.00 97.06 209 LEU A O 1
ATOM 1691 N N . ALA A 1 210 ? -18.150 4.863 7.032 1.00 96.38 210 ALA A N 1
ATOM 1692 C CA . ALA A 1 210 ? -18.284 6.271 6.665 1.00 96.38 210 ALA A CA 1
ATOM 1693 C C . ALA A 1 210 ? -19.062 7.094 7.712 1.00 96.38 210 ALA A C 1
ATOM 1695 O O . ALA A 1 210 ? -19.009 8.320 7.684 1.00 96.38 210 ALA A O 1
ATOM 1696 N N . MET A 1 211 ? -19.744 6.431 8.656 1.00 96.56 211 MET A N 1
ATOM 1697 C CA . MET A 1 211 ? -20.460 7.055 9.778 1.00 96.56 211 MET A CA 1
ATOM 1698 C C . MET A 1 211 ? -19.572 7.259 11.018 1.00 96.56 211 MET A C 1
ATOM 1700 O O . MET A 1 211 ? -20.052 7.674 12.079 1.00 96.56 211 MET A O 1
ATOM 1704 N N . LEU A 1 212 ? -18.274 6.951 10.918 1.00 97.44 212 LEU A N 1
ATOM 1705 C CA . LEU A 1 212 ? -17.312 7.254 11.972 1.00 97.44 212 LEU A CA 1
ATOM 1706 C C . LEU A 1 212 ? -17.240 8.769 12.188 1.00 97.44 212 LEU A C 1
ATOM 1708 O O . LEU A 1 212 ? -17.208 9.557 11.241 1.00 97.44 212 LEU A O 1
ATOM 1712 N N . LYS A 1 213 ? -17.190 9.198 13.450 1.00 97.31 213 LYS A N 1
ATOM 1713 C CA . LYS A 1 213 ? -17.090 10.613 13.799 1.00 97.31 213 LYS A CA 1
ATOM 1714 C C . LYS A 1 213 ? -15.790 11.181 13.232 1.00 97.31 213 LYS A C 1
ATOM 1716 O O . LYS A 1 213 ? -14.704 10.768 13.626 1.00 97.31 213 LYS A O 1
ATOM 1721 N N . GLY A 1 214 ? -15.927 12.153 12.332 1.00 95.38 214 GLY A N 1
ATOM 1722 C CA . GLY A 1 214 ? -14.798 12.759 11.634 1.00 95.38 214 GLY A CA 1
ATOM 1723 C C . GLY A 1 214 ? -14.347 12.019 10.380 1.00 95.38 214 GLY A C 1
ATOM 1724 O O . GLY A 1 214 ? -13.318 12.403 9.831 1.00 95.38 214 GLY A O 1
ATOM 1725 N N . PHE A 1 215 ? -15.071 10.992 9.917 1.00 96.81 215 PHE A N 1
ATOM 1726 C CA . PHE A 1 215 ? -14.701 10.259 8.711 1.00 96.81 215 PHE A CA 1
ATOM 1727 C C . PHE A 1 215 ? -14.482 11.199 7.527 1.00 96.81 215 PHE A C 1
ATOM 1729 O O . PHE A 1 215 ? -15.291 12.079 7.233 1.00 96.81 215 PHE A O 1
ATOM 1736 N N . GLN A 1 216 ? -13.384 10.967 6.817 1.00 95.62 216 GLN A N 1
ATOM 1737 C CA . GLN A 1 216 ? -13.069 11.650 5.576 1.00 95.62 216 GLN A CA 1
ATOM 1738 C C . GLN A 1 216 ? -12.539 10.639 4.566 1.00 95.62 216 GLN A C 1
ATOM 1740 O O . GLN A 1 216 ? -11.785 9.745 4.957 1.00 95.62 216 GLN A O 1
ATOM 1745 N N . PRO A 1 217 ? -12.813 10.818 3.261 1.00 95.38 217 PRO A N 1
ATOM 1746 C CA . PRO A 1 217 ? -12.278 9.935 2.226 1.00 95.38 217 PRO A CA 1
ATOM 1747 C C . PRO A 1 217 ? -10.755 9.784 2.286 1.00 95.38 217 PRO A C 1
ATOM 1749 O O . PRO A 1 217 ? -10.236 8.697 2.063 1.00 95.38 217 PRO A O 1
ATOM 1752 N N . ARG A 1 218 ? -10.036 10.844 2.680 1.00 94.50 218 ARG A N 1
ATOM 1753 C CA . ARG A 1 218 ? -8.569 10.850 2.827 1.00 94.50 218 ARG A CA 1
ATOM 1754 C C . ARG A 1 218 ? -8.032 9.919 3.918 1.00 94.50 218 ARG A C 1
ATOM 1756 O O . ARG A 1 218 ? -6.834 9.657 3.952 1.00 94.50 218 ARG A O 1
ATOM 1763 N N . MET A 1 219 ? -8.888 9.411 4.807 1.00 96.50 219 MET A N 1
ATOM 1764 C CA . MET A 1 219 ? -8.495 8.359 5.747 1.00 96.50 219 MET A CA 1
ATOM 1765 C C . MET A 1 219 ? -8.217 7.042 5.023 1.00 96.50 219 MET A C 1
ATOM 1767 O O . MET A 1 219 ? -7.375 6.271 5.482 1.00 96.50 219 MET A O 1
ATOM 1771 N N . ILE A 1 220 ? -8.884 6.788 3.891 1.00 96.62 220 ILE A N 1
ATOM 1772 C CA . ILE A 1 220 ? -8.618 5.631 3.036 1.00 96.62 220 ILE A CA 1
ATOM 1773 C C . ILE A 1 220 ? -7.237 5.827 2.414 1.00 96.62 220 ILE A C 1
ATOM 1775 O O . ILE A 1 220 ? -7.027 6.666 1.544 1.00 96.62 220 ILE A O 1
ATOM 1779 N N . SER A 1 221 ? -6.273 5.060 2.904 1.00 95.44 221 SER A N 1
ATOM 1780 C CA . SER A 1 221 ? -4.874 5.189 2.525 1.00 95.44 221 SER A CA 1
ATOM 1781 C C . SER A 1 221 ? -4.530 4.175 1.447 1.00 95.44 221 SER A C 1
ATOM 1783 O O . SER A 1 221 ? -4.726 2.967 1.623 1.00 95.44 221 SER A O 1
ATOM 1785 N N . ILE A 1 222 ? -3.966 4.655 0.339 1.00 95.44 222 ILE A N 1
ATOM 1786 C CA . ILE A 1 222 ? -3.361 3.773 -0.656 1.00 95.44 222 ILE A CA 1
ATOM 1787 C C . ILE A 1 222 ? -2.159 3.094 0.010 1.00 95.44 222 ILE A C 1
ATOM 1789 O O . ILE A 1 222 ? -1.301 3.749 0.602 1.00 95.44 222 ILE A O 1
ATOM 1793 N N . CYS A 1 223 ? -2.078 1.768 -0.065 1.00 95.88 223 CYS A N 1
ATOM 1794 C CA . CYS A 1 223 ? -0.926 1.065 0.478 1.00 95.88 223 CYS A CA 1
ATOM 1795 C C . CYS A 1 223 ? 0.261 1.170 -0.486 1.00 95.88 223 CYS A C 1
ATOM 1797 O O . CYS A 1 223 ? 0.234 0.621 -1.595 1.00 95.88 223 CYS A O 1
ATOM 1799 N N . SER A 1 224 ? 1.330 1.840 -0.045 1.00 96.38 224 SER A N 1
ATOM 1800 C CA . SER A 1 224 ? 2.577 1.942 -0.807 1.00 96.38 224 SER A CA 1
ATOM 1801 C C . SER A 1 224 ? 3.194 0.566 -1.058 1.00 96.38 224 SER A C 1
ATOM 1803 O O . SER A 1 224 ? 3.534 0.272 -2.193 1.00 96.38 224 SER A O 1
ATOM 1805 N N . MET A 1 225 ? 3.215 -0.337 -0.078 1.00 97.00 225 MET A N 1
ATOM 1806 C CA . MET A 1 225 ? 3.746 -1.695 -0.255 1.00 97.00 225 MET A CA 1
ATOM 1807 C C . MET A 1 225 ? 3.044 -2.483 -1.384 1.00 97.00 225 MET A C 1
ATOM 1809 O O . MET A 1 225 ? 3.713 -3.055 -2.239 1.00 97.00 225 MET A O 1
ATOM 1813 N N . HIS A 1 226 ? 1.712 -2.477 -1.462 1.00 96.75 226 HIS A N 1
ATOM 1814 C CA . HIS A 1 226 ? 0.983 -3.177 -2.534 1.00 96.75 226 HIS A CA 1
ATOM 1815 C C . HIS A 1 226 ? 1.086 -2.490 -3.903 1.00 96.75 226 HIS A C 1
ATOM 1817 O O . HIS A 1 226 ? 1.019 -3.139 -4.957 1.00 96.75 226 HIS A O 1
ATOM 1823 N N . THR A 1 227 ? 1.214 -1.164 -3.886 1.00 97.12 227 THR A N 1
ATOM 1824 C CA . THR A 1 227 ? 1.254 -0.337 -5.093 1.00 97.12 227 THR A CA 1
ATOM 1825 C C . THR A 1 227 ? 2.645 -0.341 -5.718 1.00 97.12 227 THR A C 1
ATOM 1827 O O . THR A 1 227 ? 2.779 -0.681 -6.893 1.00 97.12 227 THR A O 1
ATOM 1830 N N . SER A 1 228 ? 3.681 -0.012 -4.942 1.00 97.12 228 SER A N 1
ATOM 1831 C CA . SER A 1 228 ? 5.071 0.009 -5.391 1.00 97.12 228 SER A CA 1
ATOM 1832 C C . SER A 1 228 ? 5.741 -1.350 -5.203 1.00 97.12 228 SER 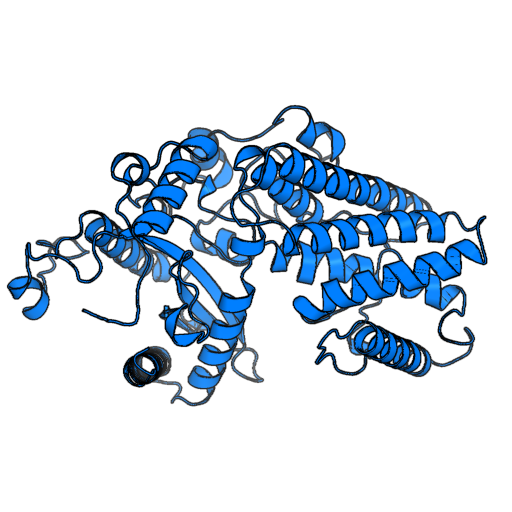A C 1
ATOM 1834 O O . SER A 1 228 ? 5.972 -2.033 -6.192 1.00 97.12 228 SER A O 1
ATOM 1836 N N . ASN A 1 229 ? 5.992 -1.796 -3.970 1.00 97.25 229 ASN A N 1
ATOM 1837 C CA . ASN A 1 229 ? 6.834 -2.968 -3.695 1.00 97.25 229 ASN A CA 1
ATOM 1838 C C . ASN A 1 229 ? 6.350 -4.284 -4.334 1.00 97.25 229 ASN A C 1
ATOM 1840 O O . ASN A 1 229 ? 7.140 -4.971 -4.978 1.00 97.25 229 ASN A O 1
ATOM 1844 N N . LEU A 1 230 ? 5.078 -4.647 -4.163 1.00 95.50 230 LEU A N 1
ATOM 1845 C CA . LEU A 1 230 ? 4.484 -5.855 -4.761 1.00 95.50 230 LEU A CA 1
ATOM 1846 C C . LEU A 1 230 ? 3.873 -5.600 -6.141 1.00 95.50 230 LEU A C 1
ATOM 1848 O O . LEU A 1 230 ? 3.531 -6.536 -6.848 1.00 95.50 230 LEU A O 1
ATOM 1852 N N . GLY A 1 231 ? 3.662 -4.336 -6.509 1.00 95.44 231 GLY A N 1
ATOM 1853 C CA . GLY A 1 231 ? 3.078 -3.959 -7.791 1.00 95.44 231 GLY A CA 1
ATOM 1854 C C . GLY A 1 231 ? 4.146 -3.548 -8.786 1.00 95.44 231 GLY A C 1
ATOM 1855 O O . GLY A 1 231 ? 4.698 -4.369 -9.510 1.00 95.44 231 GLY A O 1
ATOM 1856 N N . ILE A 1 232 ? 4.427 -2.249 -8.816 1.00 96.75 232 ILE A N 1
ATOM 1857 C CA . ILE A 1 232 ? 5.322 -1.631 -9.796 1.00 96.75 232 ILE A CA 1
ATOM 1858 C C . ILE A 1 232 ? 6.711 -2.268 -9.789 1.00 96.75 232 ILE A C 1
ATOM 1860 O O . ILE A 1 232 ? 7.230 -2.550 -10.863 1.00 96.75 232 ILE A O 1
ATOM 1864 N N . CYS A 1 233 ? 7.304 -2.536 -8.624 1.00 96.94 233 CYS A N 1
ATOM 1865 C CA . CYS A 1 233 ? 8.622 -3.160 -8.551 1.00 96.94 233 CYS A CA 1
ATOM 1866 C C . CYS A 1 233 ? 8.613 -4.578 -9.131 1.00 96.94 233 CYS A C 1
ATOM 1868 O O . CYS A 1 233 ? 9.593 -4.957 -9.753 1.00 96.94 233 CYS A O 1
ATOM 1870 N N . GLY A 1 234 ? 7.517 -5.338 -9.020 1.00 94.69 234 GLY A N 1
ATOM 1871 C CA . GLY A 1 234 ? 7.392 -6.639 -9.689 1.00 94.69 234 GLY A CA 1
ATOM 1872 C C . GLY A 1 234 ? 7.522 -6.514 -11.210 1.00 94.69 234 GLY A C 1
ATOM 1873 O O . GLY A 1 234 ? 8.225 -7.303 -11.843 1.00 94.69 234 GLY A O 1
ATOM 1874 N N . TRP A 1 235 ? 6.930 -5.467 -11.793 1.00 94.06 235 TRP A N 1
ATOM 1875 C CA . TRP A 1 235 ? 7.076 -5.176 -13.220 1.00 94.06 235 TRP A CA 1
ATOM 1876 C C . TRP A 1 235 ? 8.458 -4.627 -13.540 1.00 94.06 235 TRP A C 1
ATOM 1878 O O . TRP A 1 235 ? 9.106 -5.150 -14.424 1.00 94.06 235 TRP A O 1
ATOM 1888 N N . VAL A 1 236 ? 8.950 -3.616 -12.827 1.00 94.69 236 VAL A N 1
ATOM 1889 C CA . VAL A 1 236 ? 10.270 -3.015 -13.089 1.00 94.69 236 VAL A CA 1
ATOM 1890 C C . VAL A 1 236 ? 11.401 -4.043 -12.939 1.00 94.69 236 VAL A C 1
ATOM 1892 O O . VAL A 1 236 ? 12.327 -4.052 -13.746 1.00 94.69 236 VAL A O 1
ATOM 1895 N N . ASN A 1 237 ? 11.297 -4.953 -11.966 1.00 93.88 237 ASN A N 1
ATOM 1896 C CA . ASN A 1 237 ? 12.290 -5.997 -11.733 1.00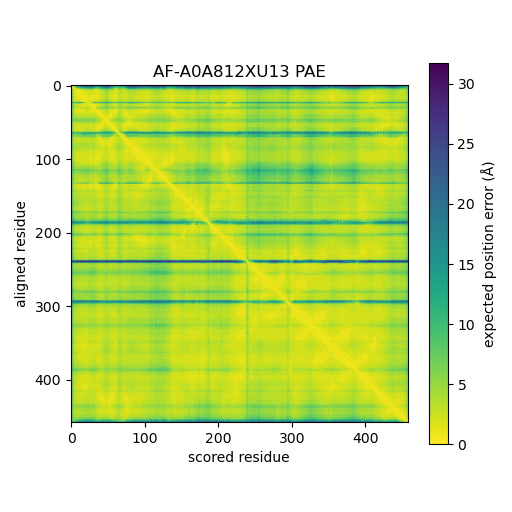 93.88 237 ASN A CA 1
ATOM 1897 C C . ASN A 1 237 ? 12.252 -7.115 -12.797 1.00 93.88 237 ASN A C 1
ATOM 1899 O O . ASN A 1 237 ? 13.323 -7.584 -13.171 1.00 93.88 237 ASN A O 1
ATOM 1903 N N . ALA A 1 238 ? 11.073 -7.554 -13.279 1.00 82.06 238 ALA A N 1
ATOM 1904 C CA . ALA A 1 238 ? 10.967 -8.554 -14.364 1.00 82.06 238 ALA A CA 1
ATOM 1905 C C . ALA A 1 238 ? 10.838 -7.945 -15.754 1.00 82.06 238 ALA A C 1
ATOM 1907 O O . ALA A 1 238 ? 11.726 -8.103 -16.583 1.00 82.06 238 ALA A O 1
ATOM 1908 N N . ALA A 1 239 ? 9.673 -7.341 -16.002 1.00 62.25 239 ALA A N 1
ATOM 1909 C CA . ALA A 1 23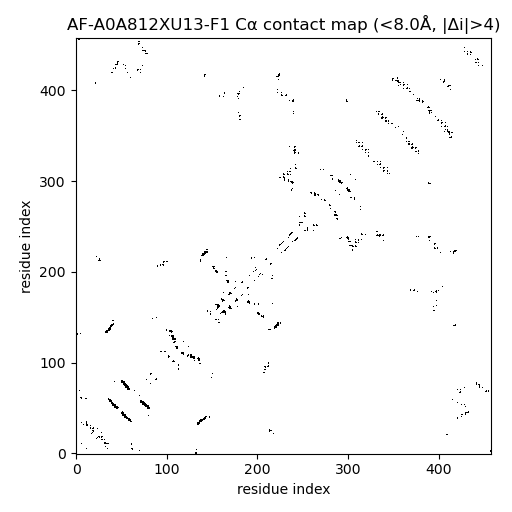9 ? 9.226 -6.780 -17.265 1.00 62.25 239 ALA A CA 1
ATOM 1910 C C . ALA A 1 239 ? 10.158 -5.670 -17.712 1.00 62.25 239 ALA A C 1
ATOM 1912 O O . ALA A 1 239 ? 10.684 -5.676 -18.810 1.00 62.25 239 ALA A O 1
ATOM 1913 N N . ALA A 1 240 ? 10.361 -4.699 -16.842 1.00 44.50 240 ALA A N 1
ATOM 1914 C CA . ALA A 1 240 ? 10.386 -3.330 -17.279 1.00 44.50 240 ALA A CA 1
ATOM 1915 C C . ALA A 1 240 ? 11.677 -2.616 -16.895 1.00 44.50 240 ALA A C 1
ATOM 1917 O O . ALA A 1 240 ? 11.579 -1.474 -16.461 1.00 44.50 240 ALA A O 1
ATOM 1918 N N . ALA A 1 241 ? 12.848 -3.247 -17.051 1.00 52.50 241 ALA A N 1
ATOM 1919 C CA . ALA A 1 241 ? 14.070 -2.517 -17.408 1.00 52.50 241 ALA A CA 1
ATOM 1920 C C . ALA A 1 241 ? 15.345 -3.356 -17.345 1.00 52.50 241 ALA A C 1
ATOM 1922 O O . ALA A 1 241 ? 16.204 -3.243 -18.204 1.00 52.50 241 ALA A O 1
ATOM 1923 N N . VAL A 1 242 ? 15.522 -4.141 -16.284 1.00 60.53 242 VAL A N 1
ATOM 1924 C CA . VAL A 1 242 ? 16.891 -4.501 -15.897 1.00 60.53 242 VAL A CA 1
ATOM 1925 C C . VAL A 1 242 ? 17.143 -5.979 -16.034 1.00 60.53 242 VAL A C 1
ATOM 1927 O O . VAL A 1 242 ? 18.015 -6.356 -16.796 1.00 60.53 242 VAL A O 1
ATOM 1930 N N . LEU A 1 243 ? 16.377 -6.849 -15.373 1.00 86.44 243 LEU A N 1
ATOM 1931 C CA . LEU A 1 243 ? 16.754 -8.260 -15.369 1.00 86.44 243 LEU A CA 1
ATOM 1932 C C . LEU A 1 243 ? 16.735 -8.868 -16.778 1.00 86.44 243 LEU A C 1
ATOM 1934 O O . LEU A 1 243 ? 17.745 -9.421 -17.193 1.00 86.44 243 LEU A O 1
ATOM 1938 N N . LEU A 1 244 ? 15.641 -8.716 -17.532 1.00 90.56 244 LEU A N 1
ATOM 1939 C CA . LEU A 1 244 ? 15.576 -9.222 -18.908 1.00 90.56 244 LEU A CA 1
ATOM 1940 C C . LEU A 1 244 ? 16.541 -8.497 -19.849 1.00 90.56 244 LEU A C 1
ATOM 1942 O O . LEU A 1 244 ? 17.258 -9.167 -20.580 1.00 90.56 244 LEU A O 1
ATOM 1946 N N . ALA A 1 245 ? 16.634 -7.166 -19.789 1.00 91.06 245 ALA A N 1
ATOM 1947 C CA . ALA A 1 245 ? 17.540 -6.421 -20.665 1.00 91.06 245 ALA A CA 1
ATOM 1948 C C . ALA A 1 245 ? 19.017 -6.775 -20.408 1.00 91.06 245 ALA A C 1
ATOM 1950 O O . ALA A 1 245 ? 19.777 -6.982 -21.353 1.00 91.06 245 ALA A O 1
ATOM 1951 N N . LEU A 1 246 ? 19.421 -6.902 -19.140 1.00 92.38 246 LEU A N 1
ATOM 1952 C CA . LEU A 1 246 ? 20.759 -7.346 -18.742 1.00 92.38 246 LEU A CA 1
ATOM 1953 C C . LEU A 1 246 ? 21.001 -8.814 -19.132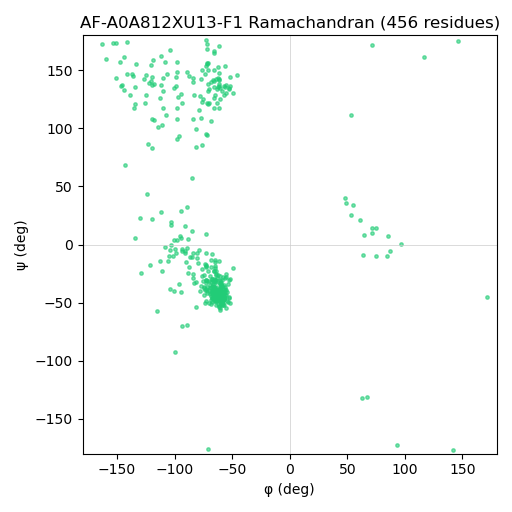 1.00 92.38 246 LEU A C 1
ATOM 1955 O O . LEU A 1 246 ? 22.093 -9.160 -19.582 1.00 92.38 246 LEU A O 1
ATOM 1959 N N . LEU A 1 247 ? 19.994 -9.688 -19.003 1.00 94.50 247 LEU A N 1
ATOM 1960 C CA . LEU A 1 247 ? 20.076 -11.071 -19.482 1.00 94.50 247 LEU A CA 1
ATOM 1961 C C . LEU A 1 247 ? 20.211 -11.126 -21.016 1.00 94.50 247 LEU A C 1
ATOM 1963 O O . LEU A 1 247 ? 20.983 -11.921 -21.537 1.00 94.50 247 LEU A O 1
ATOM 1967 N N . GLU A 1 248 ? 19.544 -10.281 -21.783 1.00 94.56 248 GLU A N 1
ATOM 1968 C CA . GLU A 1 248 ? 19.717 -10.246 -23.246 1.00 94.56 248 GLU A CA 1
ATOM 1969 C C . GLU A 1 248 ? 21.128 -9.796 -23.655 1.00 94.56 248 GLU A C 1
ATOM 1971 O O . GLU A 1 248 ? 21.614 -10.159 -24.721 1.00 94.56 248 GLU A O 1
ATOM 1976 N N . ARG A 1 249 ? 21.825 -9.079 -22.767 1.00 95.25 249 ARG A N 1
ATOM 1977 C CA . ARG A 1 249 ? 23.166 -8.513 -22.987 1.00 95.25 249 ARG A CA 1
ATOM 1978 C C . ARG A 1 249 ? 24.285 -9.292 -22.295 1.00 95.25 249 ARG A C 1
ATOM 1980 O O . ARG A 1 249 ? 25.391 -8.784 -22.139 1.00 95.25 249 ARG A O 1
ATOM 1987 N N . ALA A 1 250 ? 23.990 -10.525 -21.884 1.00 96.12 250 ALA A N 1
ATOM 1988 C CA . ALA A 1 250 ? 24.928 -11.456 -21.255 1.00 96.12 250 ALA A CA 1
ATOM 1989 C C . ALA A 1 250 ? 25.554 -10.997 -19.916 1.00 96.12 250 ALA A C 1
ATOM 1991 O O . ALA A 1 250 ? 26.556 -11.554 -19.474 1.00 96.12 250 ALA A O 1
ATOM 1992 N N . GLU A 1 251 ? 24.945 -10.046 -19.203 1.00 95.81 251 GLU A N 1
ATOM 1993 C CA . GLU A 1 251 ? 25.502 -9.494 -17.951 1.00 95.81 251 GLU A CA 1
ATOM 1994 C C . GLU A 1 251 ? 25.639 -10.524 -16.827 1.00 95.81 251 GLU A C 1
ATOM 1996 O O . GLU A 1 251 ? 26.515 -10.427 -15.963 1.00 95.81 251 GLU A O 1
ATOM 2001 N N . PHE A 1 252 ? 24.770 -11.534 -16.839 1.00 96.12 252 PHE A N 1
ATOM 2002 C CA . PHE A 1 252 ? 24.728 -12.610 -15.850 1.00 96.12 252 PHE A CA 1
ATOM 2003 C C . PHE A 1 252 ? 25.134 -13.967 -16.431 1.00 96.12 252 PHE A C 1
ATOM 2005 O O . PHE A 1 252 ? 24.674 -14.998 -15.949 1.00 96.12 252 PHE A O 1
ATOM 2012 N N . GLY A 1 253 ? 25.977 -13.950 -17.463 1.00 95.38 253 GLY A N 1
ATOM 2013 C CA . GLY A 1 253 ? 26.456 -15.137 -18.165 1.00 95.38 253 GLY A CA 1
ATOM 2014 C C . GLY A 1 253 ? 26.010 -15.161 -19.632 1.00 95.38 253 GLY A C 1
ATOM 2015 O O . GLY A 1 253 ? 25.061 -14.438 -19.983 1.00 95.38 253 GLY A O 1
ATOM 2016 N N . PRO A 1 254 ? 26.682 -15.973 -20.470 1.00 96.56 254 PRO A N 1
ATOM 2017 C CA . PRO A 1 254 ? 26.372 -16.164 -21.885 1.00 96.56 254 PRO A CA 1
ATOM 2018 C C . PRO A 1 254 ? 24.878 -16.374 -22.172 1.00 96.56 254 PRO A C 1
ATOM 2020 O O . PRO A 1 254 ? 24.143 -16.959 -21.379 1.00 96.56 254 PRO A O 1
ATOM 2023 N N . THR A 1 255 ? 24.402 -15.887 -23.319 1.00 95.31 255 THR A N 1
ATOM 2024 C CA . THR A 1 255 ? 22.981 -15.978 -23.707 1.00 95.31 255 THR A CA 1
ATOM 2025 C C . THR A 1 255 ? 22.542 -17.386 -24.107 1.00 95.31 255 THR A C 1
ATOM 2027 O O . THR A 1 255 ? 21.345 -17.656 -24.095 1.00 95.31 255 THR A O 1
ATOM 2030 N N . ASN A 1 256 ? 23.485 -18.274 -24.429 1.00 95.19 256 ASN A N 1
ATOM 2031 C CA . ASN A 1 256 ? 23.241 -19.683 -24.739 1.00 95.19 256 ASN A CA 1
ATOM 2032 C C . ASN A 1 256 ? 23.152 -20.582 -23.490 1.00 95.19 256 ASN A C 1
ATOM 2034 O O . ASN A 1 256 ? 22.824 -21.759 -23.621 1.00 95.19 256 ASN A O 1
ATOM 2038 N N . GLU A 1 257 ? 23.439 -20.058 -22.294 1.00 96.00 257 GLU A N 1
ATOM 2039 C CA . GLU A 1 257 ? 23.244 -20.794 -21.044 1.00 96.00 257 GLU A CA 1
ATOM 2040 C C . GLU A 1 257 ? 21.767 -20.861 -20.644 1.00 96.00 257 GLU A C 1
ATOM 2042 O O . GLU A 1 257 ? 20.985 -19.935 -20.880 1.00 96.00 257 GLU A O 1
ATOM 2047 N N . ASP A 1 258 ? 21.405 -21.945 -19.954 1.00 96.44 258 ASP A N 1
ATOM 2048 C CA . ASP A 1 258 ? 20.064 -22.140 -19.412 1.00 96.44 258 ASP A CA 1
ATOM 2049 C C . ASP A 1 258 ? 19.631 -20.976 -18.499 1.00 96.44 258 ASP A C 1
ATOM 2051 O O . ASP A 1 258 ? 20.376 -20.506 -17.632 1.00 96.44 258 ASP A O 1
ATOM 2055 N N . LEU A 1 259 ? 18.380 -20.531 -18.652 1.00 94.38 259 LEU A N 1
ATOM 2056 C CA . LEU A 1 259 ? 17.846 -19.392 -17.907 1.00 94.38 259 LEU A CA 1
ATOM 2057 C C . LEU A 1 259 ? 17.915 -19.611 -16.388 1.00 94.38 259 LEU A C 1
ATOM 2059 O O . LEU A 1 259 ? 18.187 -18.660 -15.649 1.00 94.38 259 LEU A O 1
ATOM 2063 N N . ALA A 1 260 ? 17.708 -20.838 -15.895 1.00 96.38 260 ALA A N 1
ATOM 2064 C CA . ALA A 1 260 ? 17.794 -21.110 -14.463 1.00 96.38 260 ALA A CA 1
ATOM 2065 C C . ALA A 1 260 ? 19.230 -20.945 -13.942 1.00 96.38 260 ALA A C 1
ATOM 2067 O O . ALA A 1 260 ? 19.421 -20.420 -12.839 1.00 96.38 260 ALA A O 1
ATOM 2068 N N . HIS A 1 261 ? 20.241 -21.308 -14.742 1.00 97.12 261 HIS A N 1
ATOM 2069 C CA . HIS A 1 261 ? 21.644 -21.052 -14.411 1.00 97.12 261 HIS A CA 1
ATOM 2070 C C . HIS A 1 261 ? 21.916 -19.549 -14.264 1.00 97.12 261 HIS A C 1
ATOM 2072 O O . HIS A 1 261 ? 22.445 -19.090 -13.248 1.00 97.12 261 HIS A O 1
ATOM 2078 N N . ARG A 1 262 ? 21.465 -18.752 -15.230 1.00 96.44 262 ARG A N 1
ATOM 2079 C CA . ARG A 1 262 ? 21.682 -17.299 -15.241 1.00 96.44 262 ARG A CA 1
ATOM 2080 C C . ARG A 1 262 ? 20.962 -16.605 -14.078 1.00 96.44 262 ARG A C 1
ATOM 2082 O O . ARG A 1 262 ? 21.533 -15.744 -13.408 1.00 96.44 262 ARG A O 1
ATOM 2089 N N . LEU A 1 263 ? 19.745 -17.038 -13.731 1.00 95.94 263 LEU A N 1
ATOM 2090 C CA . LEU A 1 263 ? 19.022 -16.556 -12.540 1.00 95.94 263 LEU A CA 1
ATOM 2091 C C . LEU A 1 263 ? 19.703 -16.954 -11.215 1.00 95.94 263 LEU A C 1
ATOM 2093 O O . LEU A 1 263 ? 19.654 -16.205 -10.225 1.00 95.94 263 LEU A O 1
ATOM 2097 N N . LYS A 1 264 ? 20.405 -18.093 -11.181 1.00 97.12 264 LYS A N 1
ATOM 2098 C CA . LYS A 1 264 ? 21.266 -18.462 -10.049 1.00 97.12 264 LYS A CA 1
ATOM 2099 C C . LYS A 1 264 ? 22.432 -17.480 -9.911 1.00 97.12 264 LYS A C 1
ATOM 2101 O O . LYS A 1 264 ? 22.675 -17.009 -8.797 1.00 97.12 264 LYS A O 1
ATOM 2106 N N . VAL A 1 265 ? 23.094 -17.105 -11.011 1.00 97.44 265 VAL A N 1
ATOM 2107 C CA . VAL A 1 265 ? 24.159 -16.079 -11.018 1.00 97.44 265 VAL A CA 1
ATOM 2108 C C . VAL A 1 265 ? 23.633 -14.740 -10.497 1.00 97.44 265 VAL A C 1
ATOM 2110 O O . VAL A 1 265 ? 24.254 -14.144 -9.612 1.00 97.44 265 VAL A O 1
ATOM 2113 N N . VAL A 1 266 ? 22.456 -14.304 -10.959 1.00 96.75 266 VAL A N 1
ATOM 2114 C CA . VAL A 1 266 ? 21.773 -13.090 -10.473 1.00 96.75 266 VAL A CA 1
ATOM 2115 C C . VAL A 1 266 ? 21.589 -13.137 -8.956 1.00 96.75 266 VAL A C 1
ATOM 2117 O O . VAL A 1 266 ? 21.961 -12.195 -8.257 1.00 96.75 266 VAL A O 1
ATOM 2120 N N . THR A 1 267 ? 21.077 -14.251 -8.423 1.00 96.88 267 THR A N 1
ATOM 2121 C CA . THR A 1 267 ? 20.877 -14.417 -6.974 1.00 96.88 267 THR A CA 1
ATOM 2122 C C . THR A 1 267 ? 22.201 -14.326 -6.212 1.00 96.88 267 THR A C 1
ATOM 2124 O O . THR A 1 267 ? 22.275 -13.666 -5.175 1.00 96.88 267 THR A O 1
ATOM 2127 N N . LEU A 1 268 ? 23.258 -14.983 -6.697 1.00 98.12 268 LEU A N 1
ATOM 2128 C CA . LEU A 1 268 ? 24.563 -14.970 -6.033 1.00 98.12 268 LEU A CA 1
ATOM 2129 C C . LEU A 1 268 ? 25.170 -13.563 -6.011 1.00 98.12 268 LEU A C 1
ATOM 2131 O O . LEU A 1 268 ? 25.653 -13.129 -4.963 1.00 98.12 268 LEU A O 1
ATOM 2135 N N . ARG A 1 269 ? 25.092 -12.822 -7.125 1.00 98.00 269 ARG A N 1
ATOM 2136 C CA . ARG A 1 269 ? 25.533 -11.419 -7.183 1.00 98.00 269 ARG A CA 1
ATOM 2137 C C . ARG A 1 269 ? 24.702 -10.526 -6.265 1.00 98.00 269 ARG A C 1
ATOM 2139 O O . ARG A 1 269 ? 25.280 -9.751 -5.509 1.00 98.00 269 ARG A O 1
ATOM 2146 N N . PHE A 1 270 ? 23.380 -10.699 -6.246 1.00 97.62 270 PHE A N 1
ATOM 2147 C CA . PHE A 1 270 ? 22.489 -9.981 -5.335 1.00 97.62 270 PHE A CA 1
ATOM 2148 C C . PHE A 1 270 ? 22.864 -10.205 -3.864 1.00 97.62 270 PHE A C 1
ATOM 2150 O O . PHE A 1 270 ? 22.993 -9.252 -3.101 1.00 97.62 270 PHE A O 1
ATOM 2157 N N . ARG A 1 271 ? 23.112 -11.457 -3.460 1.00 98.12 271 ARG A N 1
ATOM 2158 C CA . ARG A 1 271 ? 23.521 -11.790 -2.086 1.00 98.12 271 ARG A CA 1
ATOM 2159 C C . ARG A 1 271 ? 24.864 -11.178 -1.710 1.00 98.12 271 ARG A C 1
ATOM 2161 O O . ARG A 1 271 ? 24.984 -10.642 -0.611 1.00 98.12 271 ARG A O 1
ATOM 2168 N N . ARG A 1 272 ? 25.849 -11.226 -2.613 1.00 98.50 272 ARG A N 1
ATOM 2169 C CA . ARG A 1 272 ? 27.152 -10.568 -2.416 1.00 98.50 272 ARG A CA 1
ATOM 2170 C C . ARG A 1 272 ? 26.987 -9.058 -2.259 1.00 98.50 272 ARG A C 1
ATOM 2172 O O . ARG A 1 272 ? 27.551 -8.488 -1.331 1.00 98.50 272 ARG A O 1
ATOM 2179 N N . TRP A 1 273 ? 26.165 -8.432 -3.100 1.00 98.06 273 TRP A N 1
ATOM 2180 C CA . TRP A 1 273 ? 25.856 -7.006 -3.002 1.00 98.06 273 TRP A CA 1
ATOM 2181 C C . TRP A 1 273 ? 25.170 -6.657 -1.673 1.00 98.06 273 TRP A C 1
ATOM 2183 O O . TRP A 1 273 ? 25.588 -5.716 -1.001 1.00 98.06 273 TRP A O 1
ATOM 2193 N N . CYS A 1 274 ? 24.178 -7.441 -1.234 1.00 98.31 274 CYS A N 1
ATOM 2194 C CA . CYS A 1 274 ? 23.544 -7.249 0.072 1.00 98.31 274 CYS A CA 1
ATOM 2195 C C . CYS A 1 274 ? 24.550 -7.377 1.222 1.00 98.31 274 CYS A C 1
ATOM 2197 O O . CYS A 1 274 ? 24.541 -6.535 2.116 1.00 98.31 274 CYS A O 1
ATOM 2199 N N . ALA A 1 275 ? 25.432 -8.381 1.190 1.00 98.19 275 ALA A N 1
ATOM 2200 C CA . ALA A 1 275 ? 26.465 -8.567 2.208 1.00 98.19 275 ALA A CA 1
ATOM 2201 C C . ALA A 1 275 ? 27.435 -7.373 2.263 1.00 98.19 275 ALA A C 1
ATOM 2203 O O . ALA A 1 275 ? 27.665 -6.827 3.341 1.00 98.19 275 ALA A O 1
ATOM 2204 N N . ALA A 1 276 ? 27.918 -6.909 1.105 1.00 98.31 276 ALA A N 1
ATOM 2205 C CA . ALA A 1 276 ? 28.797 -5.742 1.003 1.00 98.31 276 ALA A CA 1
ATOM 2206 C C . ALA A 1 276 ? 28.147 -4.458 1.554 1.00 98.31 276 ALA A C 1
ATOM 2208 O O . ALA A 1 276 ? 28.820 -3.627 2.155 1.00 98.31 276 ALA A O 1
ATOM 2209 N N . ASN A 1 277 ? 26.825 -4.326 1.410 1.00 97.50 277 ASN A N 1
ATOM 2210 C CA . ASN A 1 277 ? 26.057 -3.175 1.890 1.00 97.50 277 ASN A CA 1
ATOM 2211 C C . ASN A 1 277 ? 25.424 -3.387 3.278 1.00 97.50 277 ASN A C 1
ATOM 2213 O O . ASN A 1 277 ? 24.642 -2.549 3.724 1.00 97.50 277 ASN A O 1
ATOM 2217 N N . LYS A 1 278 ? 25.733 -4.496 3.968 1.00 97.44 278 LYS A N 1
ATOM 2218 C CA . LYS A 1 278 ? 25.163 -4.859 5.282 1.00 97.44 278 LYS A CA 1
ATOM 2219 C C . LYS A 1 278 ? 23.624 -4.900 5.290 1.00 97.44 278 LYS A C 1
ATOM 2221 O O . LYS A 1 278 ? 22.982 -4.583 6.290 1.00 97.44 278 LYS A O 1
ATOM 2226 N N . ILE A 1 279 ? 23.020 -5.305 4.174 1.00 96.69 279 ILE A N 1
ATOM 2227 C CA . ILE A 1 279 ? 21.570 -5.435 4.020 1.00 96.69 279 ILE A CA 1
ATOM 2228 C C . ILE A 1 279 ? 21.160 -6.872 4.335 1.00 96.69 279 ILE A C 1
ATOM 2230 O O . ILE A 1 279 ? 21.594 -7.820 3.678 1.00 96.69 279 ILE A O 1
ATOM 2234 N N . GLN A 1 280 ? 20.277 -7.041 5.318 1.00 95.12 280 GLN A N 1
ATOM 2235 C CA . GLN A 1 280 ? 19.690 -8.344 5.613 1.00 95.12 280 GLN A CA 1
ATOM 2236 C C . GLN A 1 280 ? 18.710 -8.750 4.513 1.00 95.12 280 GLN A C 1
ATOM 2238 O O . GLN A 1 280 ? 17.828 -7.986 4.127 1.00 95.12 280 GLN A O 1
ATOM 2243 N N . GLN A 1 281 ? 18.829 -9.982 4.027 1.00 93.50 281 GLN A N 1
ATOM 2244 C CA . GLN A 1 281 ? 17.897 -10.537 3.054 1.00 93.50 281 GLN A CA 1
ATOM 2245 C C . GLN A 1 281 ? 17.631 -12.017 3.351 1.00 93.50 281 GLN A C 1
ATOM 2247 O O . GLN A 1 281 ? 18.506 -12.738 3.821 1.00 93.50 281 GLN A O 1
ATOM 2252 N N . SER A 1 282 ? 16.411 -12.462 3.066 1.00 94.25 282 SER A N 1
ATOM 2253 C CA . SER A 1 282 ? 15.914 -13.830 3.245 1.00 94.25 282 SER A CA 1
ATOM 2254 C C . SER A 1 282 ? 15.242 -14.334 1.963 1.00 94.25 282 SER A C 1
ATOM 2256 O O . SER A 1 282 ? 14.383 -15.215 1.995 1.00 94.25 282 SER A O 1
ATOM 2258 N N . GLN A 1 283 ? 15.611 -13.739 0.825 1.00 94.56 283 GLN A N 1
ATOM 2259 C CA . GLN A 1 283 ? 15.103 -14.102 -0.485 1.00 94.56 283 GLN A CA 1
ATOM 2260 C C . GLN A 1 283 ? 15.702 -15.467 -0.887 1.00 94.56 283 GLN A C 1
ATOM 2262 O O . GLN A 1 283 ? 16.936 -15.622 -0.931 1.00 94.56 283 GLN A O 1
ATOM 2267 N N . PRO A 1 284 ? 14.864 -16.487 -1.166 1.00 95.44 284 PRO A N 1
ATOM 2268 C CA . PRO A 1 284 ? 15.337 -17.723 -1.783 1.00 95.44 284 PRO A CA 1
ATOM 2269 C C . PRO A 1 284 ? 15.938 -17.446 -3.166 1.00 95.44 284 PRO A C 1
ATOM 2271 O O . PRO A 1 284 ? 15.828 -16.337 -3.692 1.00 95.44 284 PRO A O 1
ATOM 2274 N N . TYR A 1 285 ? 16.574 -18.461 -3.752 1.00 96.38 285 TYR A N 1
ATOM 2275 C CA . TYR A 1 285 ? 17.048 -18.367 -5.131 1.00 96.38 285 TYR A CA 1
ATOM 2276 C C . TYR A 1 285 ? 15.921 -17.933 -6.064 1.00 96.38 285 TYR A C 1
ATOM 2278 O O . TYR A 1 285 ? 14.801 -18.434 -5.965 1.00 96.38 285 TYR A O 1
ATOM 2286 N N . ILE A 1 286 ? 16.229 -16.983 -6.945 1.00 95.88 286 ILE A N 1
ATOM 2287 C CA . ILE A 1 286 ? 15.314 -16.578 -8.003 1.00 95.88 286 ILE A CA 1
ATOM 2288 C C . ILE A 1 286 ? 15.243 -17.739 -8.991 1.00 95.88 286 ILE A C 1
ATOM 2290 O O . ILE A 1 286 ? 16.266 -18.184 -9.509 1.00 95.88 286 ILE A O 1
ATOM 2294 N N . THR A 1 287 ? 14.038 -18.251 -9.210 1.00 95.62 287 THR A N 1
ATOM 2295 C CA . THR A 1 287 ? 13.777 -19.376 -10.114 1.00 95.62 287 THR A CA 1
ATOM 2296 C C . THR A 1 287 ? 12.996 -18.906 -11.332 1.00 95.62 287 THR A C 1
ATOM 2298 O O . THR A 1 287 ? 12.354 -17.855 -11.296 1.00 95.62 287 THR A O 1
ATOM 2301 N N . VAL A 1 288 ? 12.995 -19.712 -12.396 1.00 94.12 288 VAL A N 1
ATOM 2302 C CA . VAL A 1 288 ? 12.191 -19.443 -13.599 1.00 94.12 288 VAL A CA 1
ATOM 2303 C C . VAL A 1 288 ? 10.707 -19.288 -13.244 1.00 94.12 288 VAL A C 1
ATOM 2305 O O . VAL A 1 288 ? 10.055 -18.381 -13.741 1.00 94.12 288 VAL A O 1
ATOM 2308 N N . GLY A 1 289 ? 10.188 -20.084 -12.300 1.00 93.38 289 GLY A N 1
ATOM 2309 C CA . GLY A 1 289 ? 8.788 -19.999 -11.862 1.00 93.38 289 GLY A CA 1
ATOM 2310 C C . GLY A 1 289 ? 8.404 -18.686 -11.165 1.00 93.38 289 GLY A C 1
ATOM 2311 O O . GLY A 1 289 ? 7.220 -18.372 -11.074 1.00 93.38 289 GLY A O 1
ATOM 2312 N N . MET A 1 290 ? 9.381 -17.911 -10.685 1.00 94.81 290 MET A N 1
ATOM 2313 C CA . MET A 1 290 ? 9.148 -16.577 -10.118 1.00 94.81 290 MET A CA 1
ATOM 2314 C C . MET A 1 290 ? 9.158 -15.474 -11.178 1.00 94.81 290 MET A C 1
ATOM 2316 O O . MET A 1 290 ? 8.669 -14.378 -10.908 1.00 94.81 290 MET A O 1
ATOM 2320 N N . LEU A 1 291 ? 9.749 -15.745 -12.344 1.00 93.12 291 LEU A N 1
ATOM 2321 C CA . LEU A 1 291 ? 9.813 -14.843 -13.482 1.00 93.12 291 LEU A CA 1
ATOM 2322 C C . LEU A 1 291 ? 8.698 -15.223 -14.460 1.00 93.12 291 LEU A C 1
ATOM 2324 O O . LEU A 1 291 ? 8.862 -16.056 -15.348 1.00 93.12 291 LEU A O 1
ATOM 2328 N N . HIS A 1 292 ? 7.536 -14.608 -14.286 1.00 90.88 292 HIS A N 1
ATOM 2329 C CA . HIS A 1 292 ? 6.395 -14.823 -15.162 1.00 90.88 292 HIS A CA 1
ATOM 2330 C C . HIS A 1 292 ? 6.670 -14.131 -16.493 1.00 90.88 292 HIS A C 1
ATOM 2332 O O . HIS A 1 292 ? 6.443 -12.936 -16.605 1.00 90.88 292 HIS A O 1
ATOM 2338 N N . LEU A 1 293 ? 7.188 -14.856 -17.487 1.00 85.69 293 LEU A N 1
ATOM 2339 C CA . LEU A 1 293 ? 7.540 -14.277 -18.790 1.00 85.69 293 LEU A CA 1
ATOM 2340 C C . LEU A 1 293 ? 6.333 -13.951 -19.673 1.00 85.69 293 LEU A C 1
ATOM 2342 O O . LEU A 1 293 ? 6.501 -13.163 -20.589 1.00 85.69 293 LEU A O 1
ATOM 2346 N N . GLY A 1 294 ? 5.157 -14.512 -19.360 1.00 65.06 294 GLY A N 1
ATOM 2347 C CA . GLY A 1 294 ? 3.851 -14.171 -19.931 1.00 65.06 294 GLY A CA 1
ATOM 2348 C C . GLY A 1 294 ? 3.766 -14.199 -21.462 1.00 65.06 294 GLY A C 1
ATOM 2349 O O . GLY A 1 294 ? 4.272 -13.312 -22.129 1.00 65.06 294 GLY A O 1
ATOM 2350 N N . GLY A 1 295 ? 3.028 -15.151 -22.045 1.00 72.62 295 GLY A N 1
ATOM 2351 C CA . GLY A 1 295 ? 2.787 -15.148 -23.498 1.00 72.62 295 GLY A CA 1
ATOM 2352 C C . GLY A 1 295 ? 2.054 -13.882 -23.972 1.00 72.62 295 GLY A C 1
ATOM 2353 O O . GLY A 1 295 ? 2.551 -13.140 -24.810 1.00 72.62 295 GLY A O 1
ATOM 2354 N N . SER A 1 296 ? 0.882 -13.600 -23.392 1.00 72.94 296 SER A N 1
ATOM 2355 C CA . SER A 1 296 ? 0.049 -12.424 -23.707 1.00 72.94 296 SER A CA 1
ATOM 2356 C C . SER A 1 296 ? 0.122 -11.306 -22.658 1.00 72.94 296 SER A C 1
ATOM 2358 O O . SER A 1 296 ? -0.532 -10.271 -22.794 1.00 72.94 296 SER A O 1
ATOM 2360 N N . THR A 1 297 ? 0.895 -11.500 -21.589 1.00 83.69 297 THR A N 1
ATOM 2361 C CA . THR A 1 297 ? 0.989 -10.569 -20.460 1.00 83.69 297 THR A CA 1
ATOM 2362 C C . THR A 1 297 ? 2.408 -10.060 -20.299 1.00 83.69 297 THR A C 1
ATOM 2364 O O . THR A 1 297 ? 3.356 -10.819 -20.443 1.00 83.69 297 THR A O 1
ATOM 2367 N N . ALA A 1 298 ? 2.553 -8.795 -19.910 1.00 89.94 298 ALA A N 1
ATOM 2368 C CA . ALA A 1 298 ? 3.846 -8.239 -19.528 1.00 89.94 298 ALA A CA 1
ATOM 2369 C C . ALA A 1 298 ? 4.571 -9.101 -18.476 1.00 89.94 298 ALA A C 1
ATOM 2371 O O . ALA A 1 298 ? 3.890 -9.599 -17.569 1.00 89.94 298 ALA A O 1
ATOM 2372 N N . PRO A 1 299 ? 5.912 -9.211 -18.532 1.00 92.19 299 PRO A N 1
ATOM 2373 C CA . PRO A 1 299 ? 6.627 -10.020 -17.560 1.00 92.19 299 PRO A CA 1
ATOM 2374 C C . PRO A 1 299 ? 6.482 -9.519 -16.109 1.00 92.19 299 PRO A C 1
ATOM 2376 O O . PRO A 1 299 ? 6.266 -8.336 -15.857 1.00 92.19 299 PRO A O 1
ATOM 2379 N N . GLU A 1 300 ? 6.598 -10.399 -15.117 1.00 93.44 300 GLU A N 1
ATOM 2380 C CA . GLU A 1 300 ? 6.484 -10.025 -13.695 1.00 93.44 300 GLU A CA 1
ATOM 2381 C C . GLU A 1 300 ? 7.399 -10.882 -12.806 1.00 93.44 300 GLU A C 1
ATOM 2383 O O . GLU A 1 300 ? 7.491 -12.091 -13.008 1.00 93.44 300 GLU A O 1
ATOM 2388 N N . LEU A 1 301 ? 8.107 -10.260 -11.848 1.00 95.00 301 LEU A N 1
ATOM 2389 C CA . LEU A 1 301 ? 9.013 -10.949 -10.925 1.00 95.00 301 LEU A CA 1
ATOM 2390 C C . LEU A 1 301 ? 8.358 -10.978 -9.553 1.00 95.00 301 LEU A C 1
ATOM 2392 O O . LEU A 1 301 ? 8.261 -9.952 -8.875 1.00 95.00 301 LEU A O 1
ATOM 2396 N N . SER A 1 302 ? 7.967 -12.168 -9.124 1.00 94.50 302 SER A N 1
ATOM 2397 C CA . SER A 1 302 ? 7.339 -12.373 -7.825 1.00 94.50 302 SER A CA 1
ATOM 2398 C C . SER A 1 302 ? 8.401 -12.446 -6.724 1.00 94.50 302 SER A C 1
ATOM 2400 O O . SER A 1 302 ? 9.029 -13.483 -6.511 1.00 94.50 302 SER A O 1
ATOM 2402 N N . LEU A 1 303 ? 8.601 -11.339 -6.004 1.00 95.38 303 LEU A N 1
ATOM 2403 C CA . LEU A 1 303 ? 9.439 -11.255 -4.800 1.00 95.38 303 LEU A CA 1
ATOM 2404 C C . LEU A 1 303 ? 8.595 -10.838 -3.595 1.00 95.38 303 LEU A C 1
ATOM 2406 O O . LEU A 1 303 ? 7.553 -10.198 -3.738 1.00 95.38 303 LEU A O 1
ATOM 2410 N N . LYS A 1 304 ? 9.079 -11.126 -2.382 1.00 94.19 304 LYS A N 1
ATOM 2411 C CA . LYS A 1 304 ? 8.497 -10.519 -1.175 1.00 94.19 304 LYS A CA 1
ATOM 2412 C C . LYS A 1 304 ? 8.647 -8.996 -1.245 1.00 94.19 304 LYS A C 1
ATOM 2414 O O . LYS A 1 304 ? 9.651 -8.497 -1.752 1.00 94.19 304 LYS A O 1
ATOM 2419 N N . ALA A 1 305 ? 7.699 -8.252 -0.677 1.00 95.38 305 ALA A N 1
ATOM 2420 C CA . ALA A 1 305 ? 7.639 -6.793 -0.794 1.00 95.38 305 ALA A CA 1
ATOM 2421 C C . ALA A 1 305 ? 8.953 -6.084 -0.402 1.00 95.38 305 ALA A C 1
ATOM 2423 O O . ALA A 1 305 ? 9.460 -5.228 -1.138 1.00 95.38 305 ALA A O 1
ATOM 2424 N N . TYR A 1 306 ? 9.542 -6.481 0.730 1.00 95.88 306 TYR A N 1
ATOM 2425 C CA . TYR A 1 306 ? 10.811 -5.923 1.196 1.00 95.88 306 TYR A CA 1
ATOM 2426 C C . TYR A 1 306 ? 11.945 -6.242 0.213 1.00 95.88 306 TYR A C 1
ATOM 2428 O O . TYR A 1 306 ? 12.676 -5.345 -0.203 1.00 95.88 306 TYR A O 1
ATOM 2436 N N . HIS A 1 307 ? 12.060 -7.500 -0.217 1.00 96.19 307 HIS A N 1
ATOM 2437 C CA . HIS A 1 307 ? 13.092 -7.930 -1.164 1.00 96.19 307 HIS A CA 1
ATOM 2438 C C . HIS A 1 307 ? 12.934 -7.282 -2.533 1.00 96.19 307 HIS A C 1
ATOM 2440 O O . HIS A 1 307 ? 13.940 -6.967 -3.150 1.00 96.19 307 HIS A O 1
ATOM 2446 N N . SER A 1 308 ? 11.709 -6.994 -2.970 1.00 96.69 308 SER A N 1
ATOM 2447 C CA . SER A 1 308 ? 11.435 -6.344 -4.254 1.00 96.69 308 SER A CA 1
ATOM 2448 C C . SER A 1 308 ? 12.094 -4.961 -4.381 1.00 96.69 308 SER A C 1
ATOM 2450 O O . SER A 1 308 ? 12.715 -4.668 -5.401 1.00 96.69 308 SER A O 1
ATOM 2452 N N . ARG A 1 309 ? 12.050 -4.125 -3.330 1.00 95.94 309 ARG A N 1
ATOM 2453 C CA . ARG A 1 309 ? 12.733 -2.810 -3.333 1.00 95.94 309 ARG A CA 1
ATOM 2454 C C . ARG A 1 309 ? 14.249 -2.901 -3.163 1.00 95.94 309 ARG A C 1
ATOM 2456 O O . ARG A 1 309 ? 14.969 -2.059 -3.685 1.00 95.94 309 ARG A O 1
ATOM 2463 N N . VAL A 1 310 ? 14.738 -3.901 -2.427 1.00 97.06 310 VAL A N 1
ATOM 2464 C CA . VAL A 1 310 ? 16.182 -4.119 -2.244 1.00 97.06 310 VAL A CA 1
ATOM 2465 C C . VAL A 1 310 ? 16.790 -4.639 -3.546 1.00 97.06 310 VAL A C 1
ATOM 2467 O O . VAL A 1 310 ? 17.843 -4.174 -3.971 1.00 97.06 310 VAL A O 1
ATOM 2470 N N . PHE A 1 311 ? 16.090 -5.552 -4.219 1.00 97.38 311 PHE A N 1
ATOM 2471 C CA . PHE A 1 311 ? 16.477 -6.070 -5.522 1.00 97.38 311 PHE A CA 1
ATOM 2472 C C . PHE A 1 311 ? 16.469 -4.972 -6.590 1.00 97.38 311 PHE A C 1
ATOM 2474 O O . PHE A 1 311 ? 17.418 -4.883 -7.358 1.00 97.38 311 PHE A O 1
ATOM 2481 N N . LEU A 1 312 ? 15.485 -4.066 -6.569 1.00 97.56 312 LEU A N 1
ATOM 2482 C CA . LEU A 1 312 ? 15.470 -2.881 -7.433 1.00 97.56 312 LEU A CA 1
ATOM 2483 C C . LEU A 1 312 ? 16.742 -2.024 -7.280 1.00 97.56 312 LEU A C 1
ATOM 2485 O O . LEU A 1 312 ? 17.299 -1.578 -8.279 1.00 97.56 312 LEU A O 1
ATOM 2489 N N . ALA A 1 313 ? 17.217 -1.802 -6.049 1.00 97.00 313 ALA A N 1
ATOM 2490 C CA . ALA A 1 313 ? 18.444 -1.040 -5.806 1.00 97.00 313 ALA A CA 1
ATOM 2491 C C . ALA A 1 313 ? 19.694 -1.757 -6.350 1.00 97.00 313 ALA A C 1
ATOM 2493 O O . ALA A 1 313 ? 20.539 -1.123 -6.977 1.00 97.00 313 ALA A O 1
ATOM 2494 N N . PHE A 1 314 ? 19.783 -3.080 -6.178 1.00 97.50 314 PHE A N 1
ATOM 2495 C CA . PHE A 1 314 ? 20.835 -3.900 -6.793 1.00 97.50 314 PHE A CA 1
ATOM 2496 C C . PHE A 1 314 ? 20.810 -3.822 -8.328 1.00 97.50 314 PHE A C 1
ATOM 2498 O O . PHE A 1 314 ? 21.851 -3.662 -8.970 1.00 97.50 314 PHE A O 1
ATOM 2505 N N . LEU A 1 315 ? 19.617 -3.910 -8.919 1.00 97.00 315 LEU A N 1
ATOM 2506 C CA . LEU A 1 315 ? 19.432 -3.800 -10.360 1.00 97.00 315 LEU A CA 1
ATOM 2507 C C . LEU A 1 315 ? 19.849 -2.415 -10.866 1.00 97.00 315 LEU A C 1
ATOM 2509 O O . LEU A 1 315 ? 20.539 -2.347 -11.873 1.00 97.00 315 LEU A O 1
ATOM 2513 N N . ALA A 1 316 ? 19.531 -1.331 -10.152 1.00 96.69 316 ALA A N 1
ATOM 2514 C CA . ALA A 1 316 ? 19.970 0.014 -10.527 1.00 96.69 316 ALA A CA 1
ATOM 2515 C C . ALA A 1 316 ? 21.505 0.123 -10.640 1.00 96.69 316 ALA A C 1
ATOM 2517 O O . ALA A 1 316 ? 21.996 0.622 -11.648 1.00 96.69 316 ALA A O 1
ATOM 2518 N N . VAL A 1 317 ? 22.253 -0.427 -9.673 1.00 97.00 317 VAL A N 1
ATOM 2519 C CA . VAL A 1 317 ? 23.732 -0.468 -9.709 1.00 97.00 317 VAL A CA 1
ATOM 2520 C C . VAL A 1 317 ? 24.243 -1.318 -10.876 1.00 97.00 317 VAL A C 1
ATOM 2522 O O . VAL A 1 317 ? 25.184 -0.941 -11.565 1.00 97.00 317 VAL A O 1
ATOM 2525 N N . THR A 1 318 ? 23.607 -2.461 -11.137 1.00 96.94 318 THR A N 1
ATOM 2526 C CA . THR A 1 318 ? 24.024 -3.329 -12.250 1.00 96.94 318 THR A CA 1
ATOM 2527 C C . THR A 1 318 ? 23.750 -2.671 -13.608 1.00 96.94 318 THR A C 1
ATOM 2529 O O . THR A 1 318 ? 24.575 -2.746 -14.514 1.00 96.94 318 THR A O 1
ATOM 2532 N N . CYS A 1 319 ? 22.616 -1.978 -13.740 1.00 95.62 319 CYS A N 1
ATOM 2533 C CA . CYS A 1 319 ? 22.282 -1.189 -14.923 1.00 95.62 319 CYS A CA 1
ATOM 2534 C C . CYS A 1 319 ? 23.285 -0.063 -15.166 1.00 95.62 319 CYS A C 1
ATOM 2536 O O . CYS A 1 319 ? 23.627 0.195 -16.312 1.00 95.62 319 CYS A O 1
ATOM 2538 N N . GLU A 1 320 ? 23.763 0.591 -14.108 1.00 97.12 320 GLU A N 1
ATOM 2539 C CA . GLU A 1 320 ? 24.767 1.651 -14.209 1.00 97.12 320 GLU A CA 1
ATOM 2540 C C . GLU A 1 320 ? 26.067 1.124 -14.820 1.00 97.12 320 GLU A C 1
ATOM 2542 O O . GLU A 1 320 ? 26.566 1.696 -15.788 1.00 97.12 320 GLU A O 1
ATOM 2547 N N . SER A 1 321 ? 26.557 -0.025 -14.342 1.00 96.81 321 SER A N 1
ATOM 2548 C CA . SER A 1 321 ? 27.728 -0.687 -14.932 1.00 96.81 321 SER A CA 1
ATOM 2549 C C . SER A 1 321 ? 27.498 -1.094 -16.393 1.00 96.81 321 SER A C 1
ATOM 2551 O O . SER A 1 321 ? 28.371 -0.888 -17.234 1.00 96.81 321 SER A O 1
ATOM 2553 N N . ALA A 1 322 ? 26.317 -1.628 -16.721 1.00 96.56 322 ALA A N 1
ATOM 2554 C CA . ALA A 1 322 ? 25.997 -2.055 -18.082 1.00 96.56 322 ALA A CA 1
ATOM 2555 C C . ALA A 1 322 ? 25.879 -0.881 -19.071 1.00 96.56 322 ALA A C 1
ATOM 2557 O O . ALA A 1 322 ? 26.304 -1.017 -20.218 1.00 96.56 322 ALA A O 1
ATOM 2558 N N . VAL A 1 323 ? 25.332 0.261 -18.634 1.00 97.19 323 VAL A N 1
ATOM 2559 C CA . VAL A 1 323 ? 25.275 1.507 -19.419 1.00 97.19 323 VAL A CA 1
ATOM 2560 C C . VAL A 1 323 ? 26.670 2.090 -19.608 1.00 97.19 323 VAL A C 1
ATOM 2562 O O . VAL A 1 323 ? 26.996 2.504 -20.713 1.00 97.19 323 VAL A O 1
ATOM 2565 N N . ALA A 1 324 ? 27.519 2.083 -18.576 1.00 98.06 324 ALA A N 1
ATOM 2566 C CA . ALA A 1 324 ? 28.898 2.553 -18.705 1.00 98.06 324 ALA A CA 1
ATOM 2567 C C . ALA A 1 324 ? 29.686 1.750 -19.756 1.00 98.06 324 ALA A C 1
ATOM 2569 O O . ALA A 1 324 ? 30.472 2.319 -20.506 1.00 98.06 324 ALA A O 1
ATOM 2570 N N . ALA A 1 325 ? 29.433 0.441 -19.851 1.00 97.75 325 ALA A N 1
ATOM 2571 C CA . ALA A 1 325 ? 30.023 -0.417 -20.876 1.00 97.75 325 ALA A CA 1
ATOM 2572 C C . ALA A 1 325 ? 29.382 -0.254 -22.270 1.00 97.75 325 ALA A C 1
ATOM 2574 O O . ALA A 1 325 ? 29.989 -0.643 -23.266 1.00 97.75 325 ALA A O 1
ATOM 2575 N N . ARG A 1 326 ? 28.146 0.259 -22.353 1.00 97.50 326 ARG A N 1
ATOM 2576 C CA . ARG A 1 326 ? 27.353 0.375 -23.592 1.00 97.50 326 ARG A CA 1
ATOM 2577 C C . ARG A 1 326 ? 26.537 1.678 -23.600 1.00 97.50 326 ARG A C 1
ATOM 2579 O O . ARG A 1 326 ? 25.307 1.625 -23.504 1.00 97.50 326 ARG A O 1
ATOM 2586 N N . PRO A 1 327 ? 27.190 2.847 -23.703 1.00 96.94 327 PRO A N 1
ATOM 2587 C CA . PRO A 1 327 ? 26.518 4.140 -23.553 1.00 96.94 327 PRO A CA 1
ATOM 2588 C C . PRO A 1 327 ? 25.464 4.411 -24.638 1.00 96.94 327 PRO A C 1
ATOM 2590 O O . PRO A 1 327 ? 24.486 5.110 -24.374 1.00 96.94 327 PRO A O 1
ATOM 2593 N N . ASP A 1 328 ? 25.613 3.809 -25.821 1.00 97.75 328 ASP A N 1
ATOM 2594 C CA . ASP A 1 328 ? 24.689 3.972 -26.952 1.00 97.75 328 ASP A CA 1
ATOM 2595 C C . ASP A 1 328 ? 23.420 3.106 -26.842 1.00 97.75 328 ASP A C 1
ATOM 2597 O O . ASP A 1 328 ? 22.474 3.252 -27.625 1.00 97.75 328 ASP A O 1
ATOM 2601 N N . ASP A 1 329 ? 23.349 2.208 -25.852 1.00 96.75 329 ASP A N 1
ATOM 2602 C CA . ASP A 1 329 ? 22.170 1.380 -25.622 1.00 96.75 329 ASP A CA 1
ATOM 2603 C C . ASP A 1 329 ? 21.054 2.186 -24.948 1.00 96.75 329 ASP A C 1
ATOM 2605 O O . ASP A 1 329 ? 20.863 2.214 -23.730 1.00 96.75 329 ASP A O 1
ATOM 2609 N N . THR A 1 330 ? 20.279 2.856 -25.792 1.00 96.38 330 THR A N 1
ATOM 2610 C CA . THR A 1 330 ? 19.157 3.702 -25.378 1.00 96.38 330 THR A CA 1
ATOM 2611 C C . THR A 1 330 ? 18.105 2.979 -24.526 1.00 96.38 330 THR A C 1
ATOM 2613 O O . THR A 1 330 ? 17.456 3.634 -23.707 1.00 96.38 330 THR A O 1
ATOM 2616 N N . GLU A 1 331 ? 17.909 1.660 -24.681 1.00 95.00 331 GLU A N 1
ATOM 2617 C CA . GLU A 1 331 ? 17.017 0.903 -23.790 1.00 95.00 331 GLU A CA 1
ATOM 2618 C C . GLU A 1 331 ? 17.643 0.836 -22.396 1.00 95.00 331 GLU A C 1
ATOM 2620 O O . GLU A 1 331 ? 16.993 1.261 -21.442 1.00 95.00 331 GLU A O 1
ATOM 2625 N N . LEU A 1 332 ? 18.909 0.416 -22.265 1.00 95.38 332 LEU A N 1
ATOM 2626 C CA . LEU A 1 332 ? 19.600 0.365 -20.969 1.00 95.38 332 LEU A CA 1
ATOM 2627 C C . LEU A 1 332 ? 19.657 1.725 -20.262 1.00 95.38 3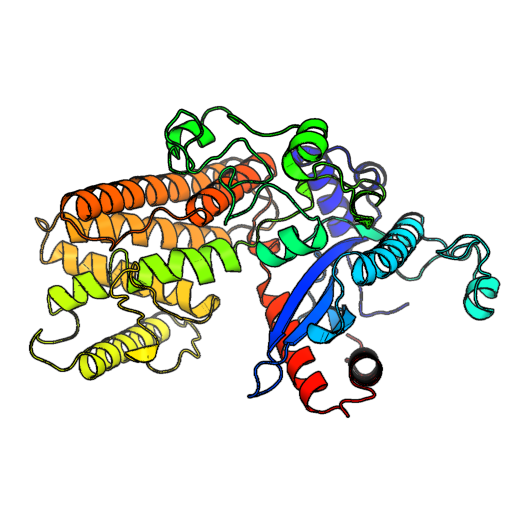32 LEU A C 1
ATOM 2629 O O . LEU A 1 332 ? 19.471 1.785 -19.045 1.00 95.38 332 LEU A O 1
ATOM 2633 N N . VAL A 1 333 ? 19.858 2.818 -20.999 1.00 96.88 333 VAL A N 1
ATOM 2634 C CA . VAL A 1 333 ? 19.866 4.179 -20.435 1.00 96.88 333 VAL A CA 1
ATOM 2635 C C . VAL A 1 333 ? 18.505 4.537 -19.831 1.00 96.88 333 VAL A C 1
ATOM 2637 O O . VAL A 1 333 ? 18.422 5.037 -18.705 1.00 96.88 333 VAL A O 1
ATOM 2640 N N . LEU A 1 334 ? 17.413 4.251 -20.546 1.00 96.50 334 LEU A N 1
ATOM 2641 C CA . LEU A 1 334 ? 16.057 4.460 -20.031 1.00 96.50 334 LEU A CA 1
ATOM 2642 C C . LEU A 1 334 ? 15.767 3.536 -18.839 1.00 96.50 334 LEU A C 1
ATOM 2644 O O . LEU A 1 334 ? 15.156 3.957 -17.856 1.00 96.50 334 LEU A O 1
ATOM 2648 N N . CYS A 1 335 ? 16.244 2.297 -18.902 1.00 95.94 335 CYS A N 1
ATOM 2649 C CA . CYS A 1 335 ? 16.124 1.307 -17.843 1.00 95.94 335 CYS A CA 1
ATOM 2650 C C . CYS A 1 335 ? 16.781 1.787 -16.546 1.00 95.94 335 CYS A C 1
ATOM 2652 O O . CYS A 1 335 ? 16.106 1.868 -15.517 1.00 95.94 335 CYS A O 1
ATOM 2654 N N . LEU A 1 336 ? 18.039 2.230 -16.624 1.00 96.44 336 LEU A N 1
ATOM 2655 C CA . LEU A 1 336 ? 18.761 2.872 -15.528 1.00 96.44 336 LEU A CA 1
ATOM 2656 C C . LEU A 1 336 ? 18.007 4.101 -15.002 1.00 96.44 336 LEU A C 1
ATOM 2658 O O . LEU A 1 336 ? 17.836 4.263 -13.793 1.00 96.44 336 LEU A O 1
ATOM 2662 N N . GLY A 1 337 ? 17.513 4.960 -15.898 1.00 96.69 337 GLY A N 1
ATOM 2663 C CA . GLY A 1 337 ? 16.756 6.156 -15.532 1.00 96.69 337 GLY A CA 1
ATOM 2664 C C . GLY A 1 337 ? 15.506 5.848 -14.700 1.00 96.69 337 GLY A C 1
ATOM 2665 O O . GLY A 1 337 ? 15.252 6.531 -13.702 1.00 96.69 337 GLY A O 1
ATOM 2666 N N . ALA A 1 338 ? 14.751 4.811 -15.076 1.00 97.00 338 ALA A N 1
ATOM 2667 C CA . ALA A 1 338 ? 13.572 4.361 -14.344 1.00 97.00 338 ALA A CA 1
ATOM 2668 C C . ALA A 1 338 ? 13.948 3.706 -13.005 1.00 97.00 338 ALA A C 1
ATOM 2670 O O . ALA A 1 338 ? 13.411 4.092 -11.962 1.00 97.00 338 ALA A O 1
ATOM 2671 N N . THR A 1 339 ? 14.884 2.751 -13.002 1.00 96.38 339 THR A N 1
ATOM 2672 C CA . THR A 1 339 ? 15.236 2.011 -11.781 1.00 96.38 339 THR A CA 1
ATOM 2673 C C . THR A 1 339 ? 15.923 2.874 -10.747 1.00 96.38 339 THR A C 1
ATOM 2675 O O . THR A 1 339 ? 15.569 2.792 -9.574 1.00 96.38 339 THR A O 1
ATOM 2678 N N . SER A 1 340 ? 16.836 3.753 -11.159 1.00 97.25 340 SER A N 1
ATOM 2679 C CA . SER A 1 340 ? 17.517 4.662 -10.238 1.00 97.25 340 SER A CA 1
ATOM 2680 C C . SER A 1 340 ? 16.552 5.674 -9.634 1.00 97.25 340 SER A C 1
ATOM 2682 O O . SER A 1 340 ? 16.620 5.926 -8.435 1.00 97.25 340 SER A O 1
ATOM 2684 N N . ALA A 1 341 ? 15.601 6.210 -10.410 1.00 98.12 341 ALA A N 1
ATOM 2685 C CA . ALA A 1 341 ? 14.593 7.124 -9.873 1.00 98.12 341 ALA A CA 1
ATOM 2686 C C . ALA A 1 341 ? 13.696 6.444 -8.821 1.00 98.12 341 ALA A C 1
ATOM 2688 O O . ALA A 1 341 ? 13.484 7.000 -7.743 1.00 98.12 341 ALA A O 1
ATOM 2689 N N . LEU A 1 342 ? 13.216 5.225 -9.092 1.00 98.06 342 LEU A N 1
ATOM 2690 C CA . LEU A 1 342 ? 12.365 4.488 -8.153 1.00 98.06 342 LEU A CA 1
ATOM 2691 C C . LEU A 1 342 ? 13.147 3.968 -6.929 1.00 98.06 342 LEU A C 1
ATOM 2693 O O . LEU A 1 342 ? 12.631 3.998 -5.810 1.00 98.06 342 LEU A O 1
ATOM 2697 N N . ALA A 1 343 ? 14.403 3.545 -7.104 1.00 97.75 343 ALA A N 1
ATOM 2698 C CA . ALA A 1 343 ? 15.281 3.154 -6.002 1.00 97.75 343 ALA A CA 1
ATOM 2699 C C . ALA A 1 343 ? 15.603 4.347 -5.087 1.00 97.75 343 ALA A C 1
ATOM 2701 O O . ALA A 1 343 ? 15.489 4.232 -3.865 1.00 97.75 343 ALA A O 1
ATOM 2702 N N . GLN A 1 344 ? 15.930 5.510 -5.663 1.00 98.25 344 GLN A N 1
ATOM 2703 C CA . GLN A 1 344 ? 16.142 6.748 -4.907 1.00 98.25 344 GLN A CA 1
ATOM 2704 C C . GLN A 1 344 ? 14.871 7.182 -4.177 1.00 98.25 344 GLN A C 1
ATOM 2706 O O . GLN A 1 344 ? 14.953 7.571 -3.016 1.00 98.25 344 GLN A O 1
ATOM 2711 N N . TRP A 1 345 ? 13.695 7.049 -4.802 1.00 98.50 345 TRP A N 1
ATOM 2712 C CA . TRP A 1 345 ? 12.418 7.317 -4.138 1.00 98.50 345 TRP A CA 1
ATOM 2713 C C . TRP A 1 345 ? 12.233 6.449 -2.886 1.00 98.50 345 TRP A C 1
ATOM 2715 O O . TRP A 1 345 ? 11.926 6.970 -1.815 1.00 98.50 345 TRP A O 1
ATOM 2725 N N . HIS A 1 346 ? 12.487 5.139 -2.984 1.00 98.12 346 HIS A N 1
ATOM 2726 C CA . HIS A 1 346 ? 12.428 4.238 -1.831 1.00 98.12 346 HIS A CA 1
ATOM 2727 C C . HIS A 1 346 ? 13.453 4.598 -0.748 1.00 98.12 346 HIS A C 1
ATOM 2729 O O . HIS A 1 346 ? 13.119 4.576 0.435 1.00 98.12 346 HIS A O 1
ATOM 2735 N N . LEU A 1 347 ? 14.683 4.946 -1.133 1.00 96.81 347 LEU A N 1
ATOM 2736 C CA . LEU A 1 347 ? 15.722 5.358 -0.190 1.00 96.81 347 LEU A CA 1
ATOM 2737 C C . LEU A 1 347 ? 15.333 6.642 0.553 1.00 96.81 347 LEU A C 1
ATOM 2739 O O . LEU A 1 347 ? 15.511 6.734 1.767 1.00 96.81 347 LEU A O 1
ATOM 2743 N N . TYR A 1 348 ? 14.778 7.618 -0.164 1.00 97.31 348 TYR A N 1
ATOM 2744 C CA . TYR A 1 348 ? 14.316 8.877 0.411 1.00 97.31 348 TYR A CA 1
ATOM 2745 C C . TYR A 1 348 ? 13.146 8.643 1.379 1.00 97.31 348 TYR A C 1
ATOM 2747 O O . TYR A 1 348 ? 13.148 9.159 2.495 1.00 97.31 348 TYR A O 1
ATOM 2755 N N . LEU A 1 349 ? 12.205 7.768 1.008 1.00 96.69 349 LEU A N 1
ATOM 2756 C CA . LEU A 1 349 ? 11.081 7.355 1.852 1.00 96.69 349 LEU A CA 1
ATOM 2757 C C . LEU A 1 349 ? 11.531 6.766 3.206 1.00 96.69 349 LEU A C 1
ATOM 2759 O O . LEU A 1 349 ? 10.942 7.073 4.245 1.00 96.69 349 LEU A O 1
ATOM 2763 N N . GLU A 1 350 ? 12.588 5.951 3.205 1.00 95.69 350 GLU A N 1
ATOM 2764 C CA . GLU A 1 350 ? 13.163 5.338 4.414 1.00 95.69 350 GLU A CA 1
ATOM 2765 C C . GLU A 1 350 ? 13.993 6.312 5.264 1.00 95.69 350 GLU A C 1
ATOM 2767 O O . GLU A 1 350 ? 14.100 6.140 6.479 1.00 95.69 350 GLU A O 1
ATOM 2772 N N . ARG A 1 351 ? 14.570 7.352 4.658 1.00 96.88 351 ARG A N 1
ATOM 2773 C CA . ARG A 1 351 ? 15.355 8.367 5.380 1.00 96.88 351 ARG A CA 1
ATOM 2774 C C . ARG A 1 351 ? 14.484 9.453 6.000 1.00 96.88 351 ARG A C 1
ATOM 2776 O O . ARG A 1 351 ? 14.819 9.965 7.064 1.00 96.88 351 ARG A O 1
ATOM 2783 N N . CYS A 1 352 ? 13.375 9.803 5.356 1.00 97.94 352 CYS A N 1
ATOM 2784 C CA . CYS A 1 352 ? 12.509 10.871 5.835 1.00 97.94 352 CYS A CA 1
ATOM 2785 C C . CYS A 1 352 ? 11.685 10.465 7.070 1.00 97.94 352 CYS A C 1
ATOM 2787 O O . CYS A 1 352 ? 11.255 9.309 7.183 1.00 97.94 352 CYS A O 1
ATOM 2789 N N . PRO A 1 353 ? 11.405 11.422 7.975 1.00 97.56 353 PRO A N 1
ATOM 2790 C CA . PRO A 1 353 ? 10.545 11.207 9.136 1.00 97.56 353 PRO A CA 1
ATOM 2791 C C . PRO A 1 353 ? 9.069 11.052 8.732 1.00 97.56 353 PRO A C 1
ATOM 2793 O O . PRO A 1 353 ? 8.721 11.023 7.549 1.00 97.56 353 PRO A O 1
ATOM 2796 N N . ARG A 1 354 ? 8.184 10.926 9.730 1.00 96.94 354 ARG A N 1
ATOM 2797 C CA . ARG A 1 354 ? 6.725 10.834 9.538 1.00 96.94 354 ARG A CA 1
ATOM 2798 C C . ARG A 1 354 ? 6.139 12.099 8.925 1.00 96.94 354 ARG A C 1
ATOM 2800 O O . ARG A 1 354 ? 5.374 11.998 7.970 1.00 96.94 354 ARG A O 1
ATOM 2807 N N . TYR A 1 355 ? 6.506 13.249 9.476 1.00 98.12 355 TYR A N 1
ATOM 2808 C CA . TYR A 1 355 ? 6.046 14.558 9.029 1.00 98.12 355 TYR A CA 1
ATOM 2809 C C . TYR A 1 355 ? 7.104 15.163 8.114 1.00 98.12 355 TYR A C 1
ATOM 2811 O O . TYR A 1 355 ? 8.245 15.354 8.522 1.00 98.12 355 TYR A O 1
ATOM 2819 N N . LEU A 1 356 ? 6.738 15.392 6.861 1.00 98.31 356 LEU A N 1
ATOM 2820 C CA . LEU A 1 356 ? 7.647 15.834 5.813 1.00 98.31 356 LEU A CA 1
ATOM 2821 C C . LEU A 1 356 ? 7.750 17.356 5.791 1.00 98.31 356 LEU A C 1
ATOM 2823 O O . LEU A 1 356 ? 6.747 18.054 5.944 1.00 98.31 356 LEU A O 1
ATOM 2827 N N . THR A 1 357 ? 8.938 17.874 5.485 1.00 98.00 357 THR A N 1
ATOM 2828 C CA . THR A 1 357 ? 9.075 19.286 5.100 1.00 98.00 357 THR A CA 1
ATOM 2829 C C . THR A 1 357 ? 8.499 19.540 3.701 1.00 98.00 357 THR A C 1
ATOM 2831 O O . THR A 1 357 ? 8.118 18.609 2.968 1.00 98.00 357 THR A O 1
ATOM 2834 N N . GLN A 1 358 ? 8.424 20.817 3.306 1.00 96.69 358 GLN A N 1
ATOM 2835 C CA . GLN A 1 358 ? 8.013 21.201 1.957 1.00 96.69 358 GLN A CA 1
ATOM 2836 C C . GLN A 1 358 ? 8.934 20.561 0.905 1.00 96.69 358 GLN A C 1
ATOM 2838 O O . GLN A 1 358 ? 8.467 19.925 -0.044 1.00 96.69 358 GLN A O 1
ATOM 2843 N N . GLU A 1 359 ? 10.238 20.676 1.133 1.00 97.19 359 GLU A N 1
ATOM 2844 C CA . GLU A 1 359 ? 11.325 20.227 0.267 1.00 97.19 359 GLU A CA 1
ATOM 2845 C C . GLU A 1 359 ? 11.331 18.706 0.145 1.00 97.19 359 GLU A C 1
ATOM 2847 O O . GLU A 1 359 ? 11.393 18.180 -0.963 1.00 97.19 359 GLU A O 1
ATOM 2852 N N . GLN A 1 360 ? 11.180 17.993 1.268 1.00 97.75 360 GLN A N 1
ATOM 2853 C CA . GLN A 1 360 ? 11.151 16.531 1.271 1.00 97.75 360 GLN A CA 1
ATOM 2854 C C . GLN A 1 360 ? 9.991 15.977 0.434 1.00 97.75 360 GLN A C 1
ATOM 2856 O O . GLN A 1 360 ? 10.185 15.050 -0.352 1.00 97.75 360 GLN A O 1
ATOM 2861 N N . GLY A 1 361 ? 8.789 16.552 0.564 1.00 96.44 361 GLY A N 1
ATOM 2862 C CA . GLY A 1 361 ? 7.647 16.139 -0.263 1.00 96.44 361 GLY A CA 1
ATOM 2863 C C . GLY A 1 361 ? 7.851 16.465 -1.748 1.00 96.44 361 GLY A C 1
ATOM 2864 O O . GLY A 1 361 ? 7.598 15.617 -2.605 1.00 96.44 361 GLY A O 1
ATOM 2865 N N . SER A 1 362 ? 8.384 17.653 -2.058 1.00 95.31 362 SER A N 1
ATOM 2866 C CA . SER A 1 362 ? 8.703 18.053 -3.437 1.00 95.31 362 SER A CA 1
ATOM 2867 C C . SER A 1 362 ? 9.726 17.119 -4.087 1.00 95.31 362 SER A C 1
ATOM 2869 O O . SER A 1 362 ? 9.560 16.730 -5.243 1.00 95.31 362 SER A O 1
ATOM 2871 N N . GLU A 1 363 ? 10.749 16.702 -3.342 1.00 97.00 363 GLU A N 1
ATOM 2872 C CA . GLU A 1 363 ? 11.781 15.790 -3.831 1.00 97.00 363 GLU A CA 1
ATOM 2873 C C . GLU A 1 363 ? 11.226 14.388 -4.121 1.00 97.00 363 GLU A C 1
ATOM 2875 O O . GLU A 1 363 ? 11.486 13.825 -5.188 1.00 97.00 363 GLU A O 1
ATOM 2880 N N . MET A 1 364 ? 10.384 13.842 -3.234 1.00 96.12 364 MET A N 1
ATOM 2881 C CA . MET A 1 364 ? 9.707 12.561 -3.485 1.00 96.12 364 MET A CA 1
ATOM 2882 C C . MET A 1 364 ? 8.862 12.609 -4.761 1.00 96.12 364 MET A C 1
ATOM 2884 O O . MET A 1 364 ? 8.920 11.694 -5.587 1.00 96.12 364 MET A O 1
ATOM 2888 N N . VAL A 1 365 ? 8.116 13.696 -4.963 1.00 95.69 365 VAL A N 1
ATOM 2889 C CA . VAL A 1 365 ? 7.316 13.891 -6.173 1.00 95.69 365 VAL A CA 1
ATOM 2890 C C . VAL A 1 365 ? 8.187 14.021 -7.420 1.00 95.69 365 VAL A C 1
ATOM 2892 O O . VAL A 1 365 ? 7.867 13.410 -8.442 1.00 95.69 365 VAL A O 1
ATOM 2895 N N . ARG A 1 366 ? 9.304 14.751 -7.346 1.00 96.69 366 ARG A N 1
ATOM 2896 C CA . ARG A 1 366 ? 10.261 14.887 -8.453 1.00 96.69 366 ARG A CA 1
ATOM 2897 C C . ARG A 1 366 ? 10.804 13.524 -8.888 1.00 96.69 366 ARG A C 1
ATOM 2899 O O . ARG A 1 366 ? 10.781 13.211 -10.081 1.00 96.69 366 ARG A O 1
ATOM 2906 N N . LEU A 1 367 ? 11.240 12.696 -7.935 1.00 98.06 367 LEU A N 1
ATOM 2907 C CA . LEU A 1 367 ? 11.723 11.333 -8.192 1.00 98.06 367 LEU A CA 1
ATOM 2908 C C . LEU A 1 367 ? 10.623 10.446 -8.795 1.00 98.06 367 LEU A C 1
ATOM 2910 O O . LEU A 1 367 ? 10.856 9.765 -9.795 1.00 98.06 367 LEU A O 1
ATOM 2914 N N . SER A 1 368 ? 9.407 10.520 -8.248 1.00 97.88 368 SER A N 1
ATOM 2915 C CA . SER A 1 368 ? 8.229 9.811 -8.762 1.00 97.88 368 SER A CA 1
ATOM 2916 C C . SER A 1 368 ? 7.901 10.193 -10.210 1.00 97.88 368 SER A C 1
ATOM 2918 O O . SER A 1 368 ? 7.729 9.321 -11.061 1.00 97.88 368 SER A O 1
ATOM 2920 N N . LEU A 1 369 ? 7.855 11.490 -10.532 1.00 96.94 369 LEU A N 1
ATOM 2921 C CA . LEU A 1 369 ? 7.571 11.967 -11.887 1.00 96.94 369 LEU A CA 1
ATOM 2922 C C . LEU A 1 369 ? 8.668 11.593 -12.880 1.00 96.94 369 LEU A C 1
ATOM 2924 O O . LEU A 1 369 ? 8.354 11.267 -14.029 1.00 96.94 369 LEU A O 1
ATOM 2928 N N . LYS A 1 370 ? 9.936 11.621 -12.449 1.00 97.62 370 LYS A N 1
ATOM 2929 C CA . LYS A 1 370 ? 11.060 11.136 -13.255 1.00 97.62 370 LYS A CA 1
ATOM 2930 C C . LYS A 1 370 ? 10.850 9.665 -13.608 1.00 97.62 370 LYS A C 1
ATOM 2932 O O . LYS A 1 370 ? 10.852 9.335 -14.792 1.00 97.62 370 LYS A O 1
ATOM 2937 N N . PHE A 1 371 ? 10.580 8.816 -12.614 1.00 97.88 371 PHE A N 1
ATOM 2938 C CA . PHE A 1 371 ? 10.272 7.402 -12.834 1.00 97.88 371 PHE A CA 1
ATOM 2939 C C . PHE A 1 371 ? 9.094 7.217 -13.804 1.00 97.88 371 PHE A C 1
ATOM 2941 O O . PHE A 1 371 ? 9.245 6.563 -14.832 1.00 97.88 371 PHE A O 1
ATOM 2948 N N . LEU A 1 372 ? 7.942 7.833 -13.521 1.00 97.75 372 LEU A N 1
ATOM 2949 C CA . LEU A 1 372 ? 6.721 7.681 -14.318 1.00 97.75 372 LEU A CA 1
ATOM 2950 C C . LEU A 1 372 ? 6.898 8.143 -15.772 1.00 97.75 372 LEU A C 1
ATOM 2952 O O . LEU A 1 372 ? 6.376 7.512 -16.691 1.00 97.75 372 LEU A O 1
ATOM 2956 N N . THR A 1 373 ? 7.649 9.225 -15.991 1.00 97.06 373 THR A N 1
ATOM 2957 C CA . THR A 1 373 ? 7.934 9.742 -17.336 1.00 97.06 373 THR A CA 1
ATOM 2958 C C . THR A 1 373 ? 8.816 8.773 -18.117 1.00 97.06 373 THR A C 1
ATOM 2960 O O . THR A 1 373 ? 8.466 8.413 -19.238 1.00 97.06 373 THR A O 1
ATOM 2963 N N . VAL A 1 374 ? 9.918 8.307 -17.522 1.00 96.88 374 VAL A N 1
ATOM 2964 C CA . VAL A 1 374 ? 10.844 7.374 -18.183 1.00 96.88 374 VAL A CA 1
ATOM 2965 C C . VAL A 1 374 ? 10.170 6.022 -18.441 1.00 96.88 374 VAL A C 1
ATOM 2967 O O . VAL A 1 374 ? 10.262 5.488 -19.545 1.00 96.88 374 VAL A O 1
ATOM 2970 N N . TYR A 1 375 ? 9.405 5.510 -17.472 1.00 97.19 375 TYR A N 1
ATOM 2971 C CA . TYR A 1 375 ? 8.637 4.274 -17.622 1.00 97.19 375 TYR A CA 1
ATOM 2972 C C . TYR A 1 375 ? 7.611 4.371 -18.758 1.00 97.19 375 TYR A C 1
ATOM 2974 O O . TYR A 1 375 ? 7.456 3.439 -19.544 1.00 97.19 375 TYR A O 1
ATOM 2982 N N . LYS A 1 376 ? 6.927 5.517 -18.891 1.00 96.56 376 LYS A N 1
ATOM 2983 C CA . LYS A 1 376 ? 6.001 5.763 -20.004 1.00 96.56 376 LYS A CA 1
ATOM 2984 C C . LYS A 1 376 ? 6.714 5.756 -21.355 1.00 96.56 376 LYS A C 1
ATOM 2986 O O . LYS A 1 376 ? 6.170 5.203 -22.306 1.00 96.56 376 LYS A O 1
ATOM 2991 N N . THR A 1 377 ? 7.908 6.339 -21.444 1.00 96.75 377 THR A N 1
ATOM 2992 C CA . THR A 1 377 ? 8.718 6.308 -22.670 1.00 96.75 377 THR A CA 1
ATOM 2993 C C . THR A 1 377 ? 9.076 4.875 -23.062 1.00 96.75 377 THR A C 1
ATOM 2995 O O . THR A 1 377 ? 8.875 4.499 -24.216 1.00 96.75 377 THR A O 1
ATOM 2998 N N . LEU A 1 378 ? 9.517 4.051 -22.104 1.00 95.75 378 LEU A N 1
ATOM 2999 C CA . LEU A 1 378 ? 9.781 2.624 -22.332 1.00 95.75 378 LEU A CA 1
ATOM 3000 C C . LEU A 1 378 ? 8.520 1.877 -22.797 1.00 95.75 378 LEU A C 1
ATOM 3002 O O . LEU A 1 378 ? 8.564 1.145 -23.783 1.00 95.75 378 LEU A O 1
ATOM 3006 N N . ALA A 1 379 ? 7.375 2.125 -22.154 1.00 95.31 379 ALA A N 1
ATOM 3007 C CA . ALA A 1 379 ? 6.085 1.557 -22.546 1.00 95.31 379 ALA A CA 1
ATOM 3008 C C . ALA A 1 379 ? 5.688 1.879 -23.985 1.00 95.31 379 ALA A C 1
ATOM 3010 O O . ALA A 1 379 ? 5.299 0.979 -24.726 1.00 95.31 379 ALA A O 1
ATOM 3011 N N . ILE A 1 380 ? 5.813 3.141 -24.395 1.00 96.06 380 ILE A N 1
ATOM 3012 C CA . ILE A 1 380 ? 5.492 3.562 -25.761 1.00 96.06 380 ILE A CA 1
ATOM 3013 C C . ILE A 1 380 ? 6.440 2.893 -26.759 1.00 96.06 380 ILE A C 1
ATOM 3015 O O . ILE A 1 380 ? 5.974 2.317 -27.738 1.00 96.06 380 ILE A O 1
ATOM 3019 N N . ARG A 1 381 ? 7.753 2.916 -26.496 1.00 95.81 381 ARG A N 1
ATOM 3020 C CA . ARG A 1 381 ? 8.758 2.329 -27.392 1.00 95.81 381 ARG A CA 1
ATOM 3021 C C . ARG A 1 381 ? 8.529 0.834 -27.613 1.00 95.81 381 ARG A C 1
ATOM 3023 O O . ARG A 1 381 ? 8.536 0.387 -28.754 1.00 95.81 381 ARG A O 1
ATOM 3030 N N . HIS A 1 382 ? 8.294 0.071 -26.547 1.00 93.38 382 HIS A N 1
ATOM 3031 C CA . HIS A 1 382 ? 8.059 -1.367 -26.676 1.00 93.38 382 HIS A CA 1
ATOM 3032 C C . HIS A 1 382 ? 6.715 -1.675 -27.332 1.00 93.38 382 HIS A C 1
ATOM 3034 O O . HIS A 1 382 ? 6.666 -2.559 -28.182 1.00 93.38 382 HIS A O 1
ATOM 3040 N N . ALA A 1 383 ? 5.657 -0.918 -27.024 1.00 94.00 383 ALA A N 1
ATOM 3041 C CA . ALA A 1 383 ? 4.367 -1.099 -27.683 1.00 94.00 383 ALA A CA 1
ATOM 3042 C C . ALA A 1 383 ? 4.460 -0.867 -29.203 1.00 94.00 383 ALA A C 1
ATOM 3044 O O . ALA A 1 383 ? 3.886 -1.638 -29.967 1.00 94.00 383 ALA A O 1
ATOM 3045 N N . LEU A 1 384 ? 5.222 0.144 -29.642 1.00 96.19 384 LEU A N 1
ATOM 3046 C CA . LEU A 1 384 ? 5.497 0.392 -31.064 1.00 96.19 384 LEU A CA 1
ATOM 3047 C C . LEU A 1 384 ? 6.311 -0.739 -31.713 1.00 96.19 384 LEU A C 1
ATOM 3049 O O . LEU A 1 384 ? 6.120 -1.023 -32.889 1.00 96.19 384 LEU A O 1
ATOM 3053 N N . ALA A 1 385 ? 7.168 -1.412 -30.944 1.00 94.81 385 ALA A N 1
ATOM 3054 C CA . ALA A 1 385 ? 7.922 -2.589 -31.377 1.00 94.81 385 ALA A CA 1
ATOM 3055 C C . ALA A 1 385 ? 7.138 -3.916 -31.244 1.00 94.81 385 ALA A C 1
ATOM 3057 O O . ALA A 1 385 ? 7.735 -4.987 -31.312 1.00 94.81 385 ALA A O 1
ATOM 3058 N N . GLY A 1 386 ? 5.823 -3.877 -30.994 1.00 93.31 386 GLY A N 1
ATOM 3059 C CA . GLY A 1 386 ? 4.995 -5.081 -30.835 1.00 93.31 386 GLY A CA 1
ATOM 3060 C C . GLY A 1 386 ? 5.232 -5.854 -29.529 1.00 93.31 386 GLY A C 1
ATOM 3061 O O . GLY A 1 386 ? 4.797 -6.994 -29.393 1.00 93.31 386 GLY A O 1
ATOM 3062 N N . SER A 1 387 ? 5.905 -5.247 -28.550 1.00 90.69 387 SER A N 1
ATOM 3063 C CA . SER A 1 387 ? 6.249 -5.853 -27.265 1.00 90.69 387 SER A CA 1
ATOM 3064 C C . SER A 1 387 ? 5.456 -5.223 -26.116 1.00 90.69 387 SER A C 1
ATOM 3066 O O . SER A 1 387 ? 5.426 -4.008 -25.937 1.00 90.69 387 SER A O 1
ATOM 3068 N N . LEU A 1 388 ? 4.859 -6.048 -25.254 1.00 89.31 388 LEU A N 1
ATOM 3069 C CA . LEU A 1 388 ? 4.136 -5.588 -24.058 1.00 89.31 388 LEU A CA 1
ATOM 3070 C C . LEU A 1 388 ? 5.010 -5.588 -22.797 1.00 89.31 388 LEU A C 1
ATOM 3072 O O . LEU A 1 388 ? 4.513 -5.748 -21.685 1.00 89.31 388 LEU A O 1
ATOM 3076 N N . ARG A 1 389 ? 6.323 -5.394 -22.959 1.00 90.12 389 ARG A N 1
ATOM 3077 C CA . ARG A 1 389 ? 7.311 -5.492 -21.879 1.00 90.12 389 ARG A CA 1
ATOM 3078 C C . ARG A 1 389 ? 7.082 -4.490 -20.736 1.00 90.12 389 ARG A C 1
ATOM 3080 O O . ARG A 1 389 ? 7.355 -4.815 -19.593 1.00 90.12 389 ARG A O 1
ATOM 3087 N N . PHE A 1 390 ? 6.533 -3.306 -21.005 1.00 93.06 390 PHE A N 1
ATOM 3088 C CA . PHE A 1 390 ? 6.375 -2.226 -20.017 1.00 93.06 390 PHE A CA 1
ATOM 3089 C C . PHE A 1 390 ? 4.899 -1.808 -19.886 1.00 93.06 390 PHE A C 1
ATOM 3091 O O . PHE A 1 390 ? 4.439 -0.896 -20.577 1.00 93.06 390 PHE A O 1
ATOM 3098 N N . PRO A 1 391 ? 4.107 -2.478 -19.036 1.00 93.69 391 PRO A N 1
ATOM 3099 C CA . PRO A 1 391 ? 2.663 -2.291 -19.015 1.00 93.69 391 PRO A CA 1
ATOM 3100 C C . PRO A 1 391 ? 2.244 -0.998 -18.297 1.00 93.69 391 PRO A C 1
ATOM 3102 O O . PRO A 1 391 ? 2.549 -0.782 -17.124 1.00 93.69 391 PRO A O 1
ATOM 3105 N N . LEU A 1 392 ? 1.422 -0.173 -18.951 1.00 95.38 392 LEU A N 1
ATOM 3106 C CA . LEU A 1 392 ? 0.766 0.971 -18.307 1.00 95.38 392 LEU A CA 1
ATOM 3107 C C . LEU A 1 392 ? -0.487 0.517 -17.542 1.00 95.38 392 LEU A C 1
ATOM 3109 O O . LEU A 1 392 ? -1.601 0.562 -18.060 1.00 95.38 392 LEU A O 1
ATOM 3113 N N . LYS A 1 393 ? -0.302 0.054 -16.301 1.00 95.44 393 LYS A N 1
ATOM 3114 C CA . LYS A 1 393 ? -1.379 -0.443 -15.422 1.00 95.44 393 LYS A CA 1
ATOM 3115 C C . LYS A 1 393 ? -1.863 0.622 -14.417 1.00 95.44 393 LYS A C 1
ATOM 3117 O O . LYS A 1 393 ? -1.084 1.499 -14.040 1.00 95.44 393 LYS A O 1
ATOM 3122 N N . PRO A 1 394 ? -3.099 0.502 -13.882 1.00 97.12 394 PRO A N 1
ATOM 3123 C CA . PRO A 1 394 ? -3.661 1.441 -12.901 1.00 97.12 394 PRO A CA 1
ATOM 3124 C C . PRO A 1 394 ? -2.793 1.715 -11.665 1.00 97.12 394 PRO A C 1
ATOM 3126 O O . PRO A 1 394 ? -2.825 2.827 -11.145 1.00 97.12 394 PRO A O 1
ATOM 3129 N N . LYS A 1 395 ? -1.972 0.752 -11.213 1.00 96.81 395 LYS A N 1
ATOM 3130 C CA . LYS A 1 395 ? -1.082 0.963 -10.055 1.00 96.81 395 LYS A CA 1
ATOM 3131 C C . LYS A 1 395 ? -0.068 2.096 -10.272 1.00 96.81 395 LYS A C 1
ATOM 3133 O O . LYS A 1 395 ? 0.327 2.712 -9.290 1.00 96.81 395 LYS A O 1
ATOM 3138 N N . LEU A 1 396 ? 0.332 2.407 -11.513 1.00 97.50 396 LEU A N 1
ATOM 3139 C CA . LEU A 1 396 ? 1.203 3.560 -11.796 1.00 97.50 396 LEU A CA 1
ATOM 3140 C C . LEU A 1 396 ? 0.522 4.878 -11.414 1.00 97.50 396 LEU A C 1
ATOM 3142 O O . LEU A 1 396 ? 1.155 5.762 -10.845 1.00 97.50 396 LEU A O 1
ATOM 3146 N N . HIS A 1 397 ? -0.784 4.982 -11.665 1.00 97.06 397 HIS A N 1
ATOM 3147 C CA . HIS A 1 397 ? -1.563 6.133 -11.236 1.00 97.06 397 HIS A CA 1
ATOM 3148 C C . HIS A 1 397 ? -1.779 6.137 -9.717 1.00 97.06 397 HIS A C 1
ATOM 3150 O O . HIS A 1 397 ? -1.611 7.174 -9.091 1.00 97.06 397 HIS A O 1
ATOM 3156 N N . SER A 1 398 ? -2.041 4.989 -9.082 1.00 96.56 398 SER A N 1
ATOM 3157 C CA . SER A 1 398 ? -2.082 4.916 -7.610 1.00 96.56 398 SER A CA 1
ATOM 3158 C C . SER A 1 398 ? -0.753 5.334 -6.966 1.00 96.56 398 SER A C 1
ATOM 3160 O O . SER A 1 398 ? -0.748 5.966 -5.915 1.00 96.56 398 SER A O 1
ATOM 3162 N N . TYR A 1 399 ? 0.381 5.017 -7.598 1.00 97.81 399 TYR A N 1
ATOM 3163 C CA . TYR A 1 399 ? 1.698 5.491 -7.172 1.00 97.81 399 TYR A CA 1
ATOM 3164 C C . TYR A 1 399 ? 1.850 7.000 -7.343 1.00 97.81 399 TYR A C 1
ATOM 3166 O O . TYR A 1 399 ? 2.393 7.661 -6.461 1.00 97.81 399 TYR A O 1
ATOM 3174 N N . GLN A 1 400 ? 1.331 7.570 -8.427 1.00 96.38 400 GLN A N 1
ATOM 3175 C CA . GLN A 1 400 ? 1.257 9.019 -8.559 1.00 96.38 400 GLN A CA 1
ATOM 3176 C C . GLN A 1 400 ? 0.407 9.643 -7.442 1.00 96.38 400 GLN A C 1
ATOM 3178 O O . GLN A 1 400 ? 0.864 10.579 -6.792 1.00 96.38 400 GLN A O 1
ATOM 3183 N N . GLU A 1 401 ? -0.788 9.107 -7.188 1.00 95.44 401 GLU A N 1
ATOM 3184 C CA . GLU A 1 401 ? -1.712 9.606 -6.165 1.00 95.44 401 GLU A CA 1
ATOM 3185 C C . GLU A 1 401 ? -1.081 9.564 -4.767 1.00 95.44 401 GLU A C 1
ATOM 3187 O O . GLU A 1 401 ? -1.158 10.545 -4.035 1.00 95.44 401 GLU A O 1
ATOM 3192 N N . LEU A 1 402 ? -0.350 8.491 -4.434 1.00 95.88 402 LEU A N 1
ATOM 3193 C CA . LEU A 1 402 ? 0.459 8.407 -3.211 1.00 95.88 402 LEU A CA 1
ATOM 3194 C C . LEU A 1 402 ? 1.412 9.598 -3.061 1.00 95.88 402 LEU A C 1
ATOM 3196 O O . LEU A 1 402 ? 1.533 10.172 -1.983 1.00 95.88 402 LEU A O 1
ATOM 3200 N N . ASN A 1 403 ? 2.101 9.971 -4.137 1.00 96.38 403 ASN A N 1
ATOM 3201 C CA . ASN A 1 403 ? 3.072 11.060 -4.120 1.00 96.38 403 ASN A CA 1
ATOM 3202 C C . ASN A 1 403 ? 2.404 12.438 -4.023 1.00 96.38 403 ASN A C 1
ATOM 3204 O O . ASN A 1 403 ? 2.878 13.296 -3.278 1.00 96.38 403 ASN A O 1
ATOM 3208 N N . LEU A 1 404 ? 1.274 12.636 -4.705 1.00 93.44 404 LEU A N 1
ATOM 3209 C CA . LEU A 1 404 ? 0.463 13.849 -4.557 1.00 93.44 404 LEU A CA 1
ATOM 3210 C C . LEU A 1 404 ? -0.072 13.979 -3.127 1.00 93.44 404 LEU A C 1
ATOM 3212 O O . LEU A 1 404 ? -0.016 15.061 -2.538 1.00 93.44 404 LEU A O 1
ATOM 3216 N N . GLN A 1 405 ? -0.517 12.865 -2.544 1.00 93.75 405 GLN A N 1
ATOM 3217 C CA . GLN A 1 405 ? -0.967 12.803 -1.162 1.00 93.75 405 GLN A CA 1
ATOM 3218 C C . GLN A 1 405 ? 0.157 13.182 -0.191 1.00 93.75 405 GLN A C 1
ATOM 3220 O O . GLN A 1 405 ? -0.074 14.011 0.684 1.00 93.75 405 GLN A O 1
ATOM 3225 N N . MET A 1 406 ? 1.375 12.656 -0.360 1.00 95.00 406 MET A N 1
ATOM 3226 C CA . MET A 1 406 ? 2.519 13.011 0.494 1.00 95.00 406 MET A CA 1
ATOM 3227 C C . MET A 1 406 ? 2.840 14.502 0.475 1.00 95.00 406 MET A C 1
ATOM 3229 O O . MET A 1 406 ? 3.090 15.082 1.530 1.00 95.00 406 MET A O 1
ATOM 3233 N N . THR A 1 407 ? 2.821 15.132 -0.700 1.00 94.25 407 THR A N 1
ATOM 3234 C CA . THR A 1 407 ? 3.100 16.569 -0.822 1.00 94.25 407 THR A CA 1
ATOM 3235 C C . THR A 1 407 ? 1.997 17.410 -0.208 1.00 94.25 407 THR A C 1
ATOM 3237 O O . THR A 1 407 ? 2.284 18.355 0.521 1.00 94.25 407 THR A O 1
ATOM 3240 N N . ARG A 1 408 ? 0.733 17.047 -0.443 1.00 94.06 408 ARG A N 1
ATOM 3241 C CA . ARG A 1 408 ? -0.414 17.762 0.125 1.00 94.06 408 ARG A CA 1
ATOM 3242 C C . ARG A 1 408 ? -0.485 17.618 1.642 1.00 94.06 408 ARG A C 1
ATOM 3244 O O . ARG A 1 408 ? -0.718 18.589 2.347 1.00 94.06 408 ARG A O 1
ATOM 3251 N N . GLU A 1 409 ? -0.315 16.396 2.131 1.00 95.94 409 GLU A N 1
ATOM 3252 C CA . GLU A 1 409 ? -0.564 16.044 3.530 1.00 95.94 409 GLU A CA 1
ATOM 3253 C C . GLU A 1 409 ? 0.691 16.119 4.396 1.00 95.94 409 GLU A C 1
ATOM 3255 O O . GLU A 1 409 ? 0.610 15.909 5.606 1.00 95.94 409 GLU A O 1
ATOM 3260 N N . ARG A 1 410 ? 1.856 16.364 3.784 1.00 97.75 410 ARG A N 1
ATOM 3261 C CA . ARG A 1 410 ? 3.167 16.366 4.442 1.00 97.75 410 ARG A CA 1
ATOM 3262 C C . ARG A 1 410 ? 3.386 15.124 5.303 1.00 97.75 410 ARG A C 1
ATOM 3264 O O . ARG A 1 410 ? 3.981 15.195 6.371 1.00 97.75 410 ARG A O 1
ATOM 3271 N N . TYR A 1 411 ? 2.881 13.977 4.857 1.00 97.62 411 TYR A N 1
ATOM 3272 C CA . TYR A 1 411 ? 2.878 12.740 5.632 1.00 97.62 411 TYR A CA 1
ATOM 3273 C C . TYR A 1 411 ? 3.527 11.616 4.837 1.00 97.62 411 TYR A C 1
ATOM 3275 O O . TYR A 1 411 ? 3.082 11.281 3.743 1.00 97.62 411 TYR A O 1
ATOM 3283 N N . ASN A 1 412 ? 4.576 11.018 5.388 1.00 97.94 412 ASN A N 1
ATOM 3284 C CA . ASN A 1 412 ? 5.355 9.985 4.721 1.00 97.94 412 ASN A CA 1
ATOM 3285 C C . ASN A 1 412 ? 4.563 8.665 4.606 1.00 97.94 412 ASN A C 1
ATOM 3287 O O . ASN A 1 412 ? 4.206 8.046 5.614 1.00 97.94 412 ASN A O 1
ATOM 3291 N N . VAL A 1 413 ? 4.339 8.178 3.375 1.00 96.50 413 VAL A N 1
ATOM 3292 C CA . VAL A 1 413 ? 3.544 6.956 3.119 1.00 96.50 413 VAL A CA 1
ATOM 3293 C C . VAL A 1 413 ? 4.195 5.669 3.623 1.00 96.50 413 VAL A C 1
ATOM 3295 O O . VAL A 1 413 ? 3.532 4.630 3.639 1.00 96.50 413 VAL A O 1
ATOM 3298 N N . ARG A 1 414 ? 5.455 5.689 4.083 1.00 95.69 414 ARG A N 1
ATOM 3299 C CA . ARG A 1 414 ? 6.021 4.541 4.812 1.00 95.69 414 ARG A CA 1
ATOM 3300 C C . ARG A 1 414 ? 5.225 4.265 6.088 1.00 95.69 414 ARG A C 1
ATOM 3302 O O . ARG A 1 414 ? 5.044 3.123 6.470 1.00 95.69 414 ARG A O 1
ATOM 3309 N N . TYR A 1 415 ? 4.672 5.286 6.735 1.00 95.44 415 TYR A N 1
ATOM 3310 C CA . TYR A 1 415 ? 3.877 5.077 7.947 1.00 95.44 415 TYR A CA 1
ATOM 3311 C C . TYR A 1 415 ? 2.453 4.582 7.638 1.00 95.44 415 TYR A C 1
ATOM 3313 O O . TYR A 1 415 ? 1.721 4.240 8.562 1.00 95.44 415 TYR A O 1
ATOM 3321 N N . LEU A 1 416 ? 2.088 4.491 6.351 1.00 94.50 416 LEU A N 1
ATOM 3322 C CA . LEU A 1 416 ? 0.812 3.968 5.848 1.00 94.50 416 LEU A CA 1
ATOM 3323 C C . LEU A 1 416 ? 0.957 2.604 5.152 1.00 94.50 416 LEU A C 1
ATOM 3325 O O . LEU A 1 416 ? -0.036 2.031 4.705 1.00 94.50 416 LEU A O 1
ATOM 3329 N N . HIS A 1 417 ? 2.176 2.069 5.027 1.00 94.56 417 HIS A N 1
ATOM 3330 C CA . HIS A 1 417 ? 2.381 0.758 4.419 1.00 94.56 417 HIS A CA 1
ATOM 3331 C C . HIS A 1 417 ? 1.883 -0.369 5.334 1.00 94.56 417 HIS A C 1
ATOM 3333 O O . HIS A 1 417 ? 1.893 -0.249 6.563 1.00 94.56 417 HIS A O 1
ATOM 3339 N N . THR A 1 418 ? 1.538 -1.511 4.747 1.00 95.56 418 THR A N 1
ATOM 3340 C CA . THR A 1 418 ? 0.891 -2.620 5.461 1.00 95.56 418 THR A CA 1
ATOM 3341 C C . THR A 1 418 ? 1.833 -3.779 5.800 1.00 95.56 418 THR A C 1
ATOM 3343 O O . THR A 1 418 ? 1.347 -4.854 6.108 1.00 95.56 418 THR A O 1
ATOM 3346 N N . TYR A 1 419 ? 3.163 -3.591 5.819 1.00 94.88 419 TYR A N 1
ATOM 3347 C CA . TYR A 1 419 ? 4.121 -4.664 6.167 1.00 94.88 419 TYR A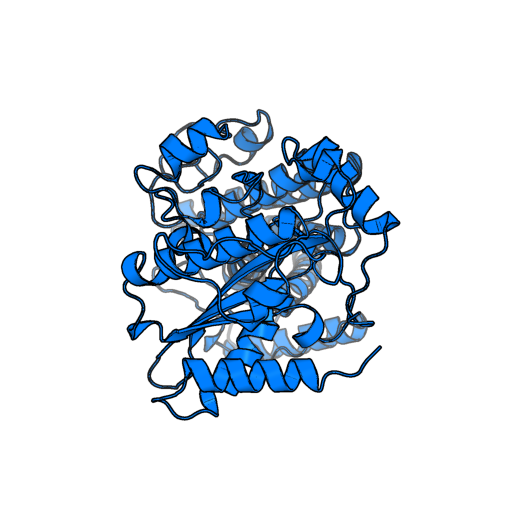 CA 1
ATOM 3348 C C . TYR A 1 419 ? 3.787 -5.361 7.494 1.00 94.88 419 TYR A C 1
ATOM 3350 O O . TYR A 1 419 ? 3.662 -6.577 7.560 1.00 94.88 419 TYR A O 1
ATOM 3358 N N . ARG A 1 420 ? 3.571 -4.574 8.556 1.00 93.81 420 ARG A N 1
ATOM 3359 C CA . ARG A 1 420 ? 3.201 -5.117 9.875 1.00 93.81 420 ARG A CA 1
ATOM 3360 C C . ARG A 1 420 ? 1.808 -5.745 9.882 1.00 93.81 420 ARG A C 1
ATOM 3362 O O . ARG A 1 420 ? 1.551 -6.637 10.683 1.00 93.81 420 ARG A O 1
ATOM 3369 N N . ASP A 1 421 ? 0.908 -5.239 9.038 1.00 95.19 421 ASP A N 1
ATOM 3370 C CA . ASP A 1 421 ? -0.434 -5.800 8.899 1.00 95.19 421 ASP A CA 1
ATOM 3371 C C . ASP A 1 421 ? -0.334 -7.192 8.242 1.00 95.19 421 ASP A C 1
ATOM 3373 O O . ASP A 1 421 ? -0.862 -8.153 8.794 1.00 95.19 421 ASP A O 1
ATOM 3377 N N . GLU A 1 422 ? 0.428 -7.329 7.147 1.00 95.44 422 GLU A N 1
ATOM 3378 C CA . GLU A 1 422 ? 0.709 -8.605 6.464 1.00 95.44 422 GLU A CA 1
ATOM 3379 C C . GLU A 1 422 ? 1.395 -9.625 7.376 1.00 95.44 422 GLU A C 1
ATOM 3381 O O . GLU A 1 422 ? 1.000 -10.792 7.401 1.00 95.44 422 GLU A O 1
ATOM 3386 N N . ASP A 1 423 ? 2.390 -9.203 8.161 1.00 94.75 423 ASP A N 1
ATOM 3387 C CA . ASP A 1 423 ? 3.046 -10.101 9.112 1.00 94.75 423 ASP A CA 1
ATOM 3388 C C . ASP A 1 423 ? 2.035 -10.630 10.147 1.00 94.75 423 ASP A C 1
ATOM 3390 O O . ASP A 1 423 ? 1.995 -11.833 10.428 1.00 94.75 423 ASP A O 1
ATOM 3394 N N . MET A 1 424 ? 1.156 -9.761 10.667 1.00 95.44 424 MET A N 1
ATOM 3395 C CA . MET A 1 424 ? 0.097 -10.160 11.601 1.00 95.44 424 MET A CA 1
ATOM 3396 C C . MET A 1 424 ? -0.946 -11.076 10.943 1.00 95.44 424 MET A C 1
ATOM 3398 O O . MET A 1 424 ? -1.425 -12.029 11.566 1.00 95.44 424 MET A O 1
ATOM 3402 N N . ILE A 1 425 ? -1.278 -10.839 9.674 1.00 96.00 425 ILE A N 1
ATOM 3403 C CA . ILE A 1 425 ? -2.130 -11.722 8.868 1.00 96.00 425 ILE A CA 1
ATOM 3404 C C . ILE A 1 425 ? -1.468 -13.097 8.707 1.00 96.00 425 ILE A C 1
ATOM 3406 O O . ILE A 1 425 ? -2.124 -14.121 8.904 1.00 96.00 425 ILE A O 1
ATOM 3410 N N . GLY A 1 426 ? -0.161 -13.152 8.442 1.00 95.69 426 GLY A N 1
ATOM 3411 C CA . GLY A 1 426 ? 0.617 -14.391 8.362 1.00 95.69 426 GLY A CA 1
ATOM 3412 C C . GLY A 1 426 ? 0.648 -15.174 9.681 1.00 95.69 426 GLY A C 1
ATOM 3413 O O . GLY A 1 426 ? 0.470 -16.401 9.689 1.00 95.69 426 GLY A O 1
ATOM 3414 N N . GLN A 1 427 ? 0.796 -14.478 10.811 1.00 95.69 427 GLN A N 1
ATOM 3415 C CA . GLN A 1 427 ? 0.675 -15.091 12.136 1.00 95.69 427 GLN A CA 1
ATOM 3416 C C . GLN A 1 427 ? -0.742 -15.620 12.390 1.00 95.69 427 GLN A C 1
AT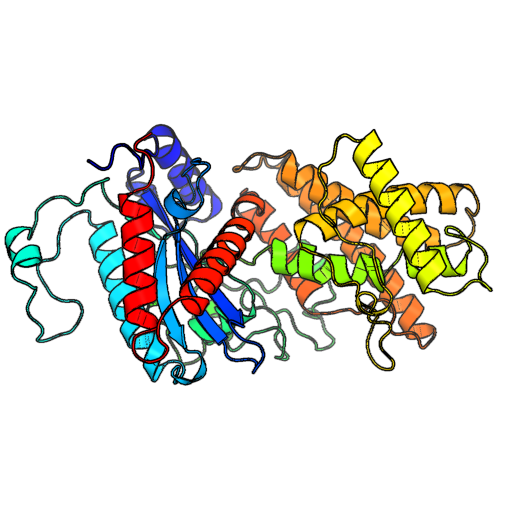OM 3418 O O . GLN A 1 427 ? -0.912 -16.765 12.815 1.00 95.69 427 GLN A O 1
ATOM 3423 N N . THR A 1 428 ? -1.763 -14.820 12.078 1.00 96.44 428 THR A N 1
ATOM 3424 C CA . THR A 1 428 ? -3.176 -15.189 12.247 1.00 96.44 428 THR A CA 1
ATOM 3425 C C . THR A 1 428 ? -3.527 -16.408 11.399 1.00 96.44 428 THR A C 1
ATOM 3427 O O . THR A 1 428 ? -4.099 -17.369 11.906 1.00 96.44 428 THR A O 1
ATOM 3430 N N . LYS A 1 429 ? -3.082 -16.446 10.140 1.00 96.50 429 LYS A N 1
ATOM 3431 C CA . LYS A 1 429 ? -3.181 -17.611 9.252 1.00 96.50 429 LYS A CA 1
ATOM 3432 C C . LYS A 1 429 ? -2.569 -18.869 9.871 1.00 96.50 429 LYS A C 1
ATOM 3434 O O . LYS A 1 429 ? -3.128 -19.956 9.732 1.00 96.50 429 LYS A O 1
ATOM 3439 N N . SER A 1 430 ? -1.428 -18.743 10.546 1.00 96.88 430 SER A N 1
ATOM 3440 C CA . SER A 1 430 ? -0.779 -19.881 11.210 1.00 96.88 430 SER A CA 1
ATOM 3441 C C . SER A 1 430 ? -1.609 -20.403 12.388 1.00 96.88 430 SER A C 1
ATOM 3443 O O . SER A 1 430 ? -1.703 -21.612 12.578 1.00 96.88 430 SER A O 1
ATOM 3445 N N . ILE A 1 431 ? -2.283 -19.517 13.129 1.00 96.81 431 ILE A N 1
ATOM 3446 C CA . ILE A 1 431 ? -3.234 -19.900 14.187 1.00 96.81 431 ILE A CA 1
ATOM 3447 C C . ILE A 1 431 ? -4.471 -20.575 13.589 1.00 96.81 431 ILE A C 1
ATOM 3449 O O . ILE A 1 431 ? -4.867 -21.635 14.072 1.00 96.81 431 ILE A O 1
ATOM 3453 N N . VAL A 1 432 ? -5.040 -19.999 12.526 1.00 97.44 432 VAL A N 1
ATOM 3454 C CA . VAL A 1 432 ? -6.210 -20.527 11.803 1.00 97.44 432 VAL A CA 1
ATOM 3455 C C . VAL A 1 432 ? -5.968 -21.962 11.321 1.00 97.44 432 VAL A C 1
ATOM 3457 O O . VAL A 1 432 ? -6.848 -22.810 11.419 1.00 97.44 432 VAL A O 1
ATOM 3460 N N . ARG A 1 433 ? -4.753 -22.272 10.855 1.00 97.06 433 ARG A N 1
ATOM 3461 C CA . ARG A 1 433 ? -4.356 -23.635 10.458 1.00 97.06 433 ARG A CA 1
ATOM 3462 C C . ARG A 1 433 ? -4.353 -24.643 11.605 1.00 97.06 433 ARG A C 1
ATOM 3464 O O . ARG A 1 433 ? -4.467 -25.835 11.355 1.00 97.06 433 ARG A O 1
ATOM 3471 N N . ALA A 1 434 ? -4.188 -24.172 12.836 1.00 97.00 434 ALA A N 1
ATOM 3472 C CA . ALA A 1 434 ? -4.017 -25.008 14.017 1.00 97.00 434 ALA A CA 1
ATOM 3473 C C . ALA A 1 434 ? -5.304 -25.166 14.847 1.00 97.00 434 ALA A C 1
ATOM 3475 O O . ALA A 1 434 ? -5.248 -25.727 15.947 1.00 97.00 434 ALA A O 1
ATOM 3476 N N . VAL A 1 435 ? -6.441 -24.619 14.402 1.00 97.19 435 VAL A N 1
ATOM 3477 C CA . VAL A 1 435 ? -7.735 -24.721 15.098 1.00 97.19 435 VAL A CA 1
ATOM 3478 C C . VAL A 1 435 ? -8.700 -25.642 14.355 1.00 97.19 435 VAL A C 1
ATOM 3480 O O . VAL A 1 435 ? -8.583 -25.858 13.152 1.00 97.19 435 VAL A O 1
ATOM 3483 N N . HIS A 1 436 ? -9.675 -26.187 15.085 1.00 96.31 436 HIS A N 1
ATOM 3484 C CA . HIS A 1 436 ? -10.718 -27.029 14.507 1.00 96.31 436 HIS A CA 1
ATOM 3485 C C . HIS A 1 436 ? -11.611 -26.220 13.557 1.00 96.31 436 HIS A C 1
ATOM 3487 O O . HIS A 1 436 ? -12.036 -25.120 13.912 1.00 96.31 436 HIS A O 1
ATOM 3493 N N . LYS A 1 437 ? -11.931 -26.780 12.383 1.00 95.12 437 LYS A N 1
ATOM 3494 C CA . LYS A 1 437 ? -12.670 -26.098 11.303 1.00 95.12 437 LYS A CA 1
ATOM 3495 C C . LYS A 1 437 ? -14.034 -25.538 11.733 1.00 95.12 437 LYS A C 1
ATOM 3497 O O . LYS A 1 437 ? -14.400 -24.451 11.301 1.00 95.12 437 LYS A O 1
ATOM 3502 N N . ASP A 1 438 ? -14.749 -26.241 12.610 1.00 95.81 438 ASP A N 1
ATOM 3503 C CA . ASP A 1 438 ? -16.110 -25.856 13.018 1.00 95.81 438 ASP A CA 1
ATOM 3504 C C . ASP A 1 438 ? -16.118 -24.734 14.061 1.00 95.81 438 ASP A C 1
ATOM 3506 O O . ASP A 1 438 ? -17.126 -24.068 14.258 1.00 95.81 438 ASP A O 1
ATOM 3510 N N . LEU A 1 439 ? -14.972 -24.490 14.700 1.00 96.38 439 LEU A N 1
ATOM 3511 C CA . LEU A 1 439 ? -14.786 -23.441 15.701 1.00 96.38 439 LEU A CA 1
ATOM 3512 C C . LEU A 1 439 ? -13.708 -22.443 15.262 1.00 96.38 439 LEU A C 1
ATOM 3514 O O . LEU A 1 439 ? -13.087 -21.802 16.111 1.00 96.38 439 LEU A O 1
ATOM 3518 N N . LEU A 1 440 ? -13.439 -22.361 13.955 1.00 97.12 440 LEU A N 1
ATOM 3519 C CA . LEU A 1 440 ? -12.276 -21.674 13.402 1.00 97.12 440 LEU A CA 1
ATOM 3520 C C . LEU A 1 440 ? -12.240 -20.209 13.826 1.00 97.12 440 LEU A C 1
ATOM 3522 O O . LEU A 1 440 ? -11.227 -19.764 14.365 1.00 97.12 440 LEU A O 1
ATOM 3526 N N . GLU A 1 441 ? -13.336 -19.479 13.626 1.00 97.00 441 GLU A N 1
ATOM 3527 C CA . GLU A 1 441 ? -13.433 -18.050 13.924 1.00 97.00 441 GLU A CA 1
ATOM 3528 C C . GLU A 1 441 ? -13.220 -17.785 15.422 1.00 97.00 441 GLU A C 1
ATOM 3530 O O . GLU A 1 441 ? -12.307 -17.050 15.810 1.00 97.00 441 GLU A O 1
ATOM 3535 N N . MET A 1 442 ? -13.999 -18.463 16.272 1.00 96.44 442 MET A N 1
ATOM 3536 C CA . MET A 1 442 ? -13.953 -18.292 17.726 1.00 96.44 442 MET A CA 1
ATOM 3537 C C . MET A 1 442 ? -12.597 -18.708 18.310 1.00 96.44 442 MET A C 1
ATOM 3539 O O . MET A 1 442 ? -11.955 -17.917 19.001 1.00 96.44 442 MET A O 1
ATOM 3543 N N . ARG A 1 443 ? -12.102 -19.917 18.001 1.00 97.38 443 ARG A N 1
ATOM 3544 C CA . ARG A 1 443 ? -10.835 -20.413 18.568 1.00 97.38 443 ARG A CA 1
ATOM 3545 C C . ARG A 1 443 ? -9.630 -19.616 18.083 1.00 97.38 443 ARG A C 1
ATOM 3547 O O . ARG A 1 443 ? -8.666 -19.489 18.839 1.00 97.38 443 ARG A O 1
ATOM 3554 N N . SER A 1 444 ? -9.666 -19.081 16.862 1.00 97.19 444 SER A N 1
ATOM 3555 C CA . SER A 1 444 ? -8.593 -18.212 16.368 1.00 97.19 444 SER A CA 1
ATOM 3556 C C . SER A 1 444 ? -8.520 -16.922 17.178 1.00 97.19 444 SER A C 1
ATOM 3558 O O . SER A 1 444 ? -7.443 -16.579 17.668 1.00 97.19 444 SER A O 1
ATOM 3560 N N . LEU A 1 445 ? -9.662 -16.259 17.393 1.00 95.25 445 LEU A N 1
ATOM 3561 C CA . LEU A 1 445 ? -9.735 -15.050 18.214 1.00 95.25 445 LEU A CA 1
ATOM 3562 C C . LEU A 1 445 ? -9.342 -15.329 19.671 1.00 95.25 445 LEU A C 1
ATOM 3564 O O . LEU A 1 445 ? -8.502 -14.612 20.206 1.00 95.25 445 LEU A O 1
ATOM 3568 N N . CYS A 1 446 ? -9.833 -16.410 20.290 1.00 95.69 446 CYS A N 1
ATOM 3569 C CA . CYS A 1 446 ? -9.442 -16.773 21.658 1.00 95.69 446 CYS A CA 1
ATOM 3570 C C . CYS A 1 446 ? -7.929 -16.995 21.797 1.00 95.69 446 CYS A C 1
ATOM 3572 O O . CYS A 1 446 ? -7.316 -16.491 22.737 1.00 95.69 446 CYS A O 1
ATOM 3574 N N . ARG A 1 447 ? -7.292 -17.706 20.855 1.00 95.56 447 ARG A N 1
ATOM 3575 C CA . ARG A 1 447 ? -5.833 -17.920 20.876 1.00 95.56 447 ARG A CA 1
ATOM 3576 C C . ARG A 1 447 ? -5.051 -16.620 20.703 1.00 95.56 447 ARG A C 1
ATOM 3578 O O . ARG A 1 447 ? -4.023 -16.447 21.353 1.00 95.56 447 ARG A O 1
ATOM 3585 N N . LEU A 1 448 ? -5.532 -15.706 19.864 1.00 92.81 448 LEU A N 1
ATOM 3586 C CA . LEU A 1 448 ? -4.948 -14.372 19.723 1.00 92.81 448 LEU A CA 1
ATOM 3587 C C . LEU A 1 448 ? -5.088 -13.554 21.012 1.00 92.81 448 LEU A C 1
ATOM 3589 O O . LEU A 1 448 ? -4.113 -12.947 21.449 1.00 92.81 448 LEU A O 1
ATOM 3593 N N . SER A 1 449 ? -6.253 -13.591 21.665 1.00 89.94 449 SER A N 1
ATOM 3594 C CA . SER A 1 449 ? -6.464 -12.933 22.959 1.00 89.94 449 SER A CA 1
ATOM 3595 C C . SER A 1 449 ? -5.539 -13.485 24.045 1.00 89.94 449 SER A C 1
ATOM 3597 O O . SER A 1 449 ? -4.984 -12.708 24.817 1.00 89.94 449 SER A O 1
ATOM 3599 N N . LEU A 1 450 ? -5.313 -14.803 24.077 1.00 91.56 450 LEU A N 1
ATOM 3600 C CA . LEU A 1 450 ? -4.359 -15.424 25.001 1.00 91.56 450 LEU A CA 1
ATOM 3601 C C . LEU A 1 450 ? -2.920 -14.965 24.736 1.00 91.56 450 LEU A C 1
ATOM 3603 O O . LEU A 1 450 ? -2.203 -14.658 25.683 1.00 91.56 450 LEU A O 1
ATOM 3607 N N . ARG A 1 451 ? -2.502 -14.857 23.466 1.00 89.81 451 ARG A N 1
ATOM 3608 C CA . ARG A 1 451 ? -1.175 -14.319 23.110 1.00 89.81 451 ARG A CA 1
ATOM 3609 C C . ARG A 1 451 ? -1.007 -12.869 23.546 1.00 89.81 451 ARG A C 1
ATOM 3611 O O . ARG A 1 451 ? 0.032 -12.526 24.095 1.00 89.81 451 ARG A O 1
ATOM 3618 N N . LEU A 1 452 ? -2.031 -12.042 23.343 1.00 84.75 452 LEU A N 1
ATOM 3619 C CA . LEU A 1 452 ? -2.025 -10.652 23.794 1.00 84.75 452 LEU A CA 1
ATOM 3620 C C . LEU A 1 452 ? -1.938 -10.555 25.326 1.00 84.75 452 LEU A C 1
ATOM 3622 O O . LEU A 1 452 ? -1.206 -9.719 25.845 1.00 84.75 452 LEU A O 1
ATOM 3626 N N . ALA A 1 453 ? -2.652 -11.421 26.049 1.00 85.06 453 ALA A N 1
ATOM 3627 C CA . ALA A 1 453 ? -2.609 -11.471 27.510 1.00 85.06 453 ALA A CA 1
ATOM 3628 C C . ALA A 1 453 ? -1.257 -11.968 28.055 1.00 85.06 453 ALA A C 1
ATOM 3630 O O . ALA A 1 453 ? -0.834 -11.528 29.123 1.00 85.06 453 ALA A O 1
ATOM 3631 N N . ALA A 1 454 ? -0.588 -12.865 27.324 1.00 85.94 454 ALA A N 1
ATOM 3632 C CA . ALA A 1 454 ? 0.720 -13.417 27.670 1.00 85.94 454 ALA A CA 1
ATOM 3633 C C . ALA A 1 454 ? 1.903 -12.540 27.223 1.00 85.94 454 ALA A C 1
ATOM 3635 O O . ALA A 1 454 ? 3.038 -12.807 27.618 1.00 85.94 454 ALA A O 1
ATOM 3636 N N . ALA A 1 455 ? 1.669 -11.518 26.394 1.00 79.06 455 ALA A N 1
ATOM 3637 C CA . ALA A 1 455 ? 2.728 -10.646 25.908 1.00 79.06 455 ALA A CA 1
ATOM 3638 C C . ALA A 1 455 ? 3.422 -9.930 27.087 1.00 79.06 455 ALA A C 1
ATOM 3640 O O . ALA A 1 455 ? 2.729 -9.415 27.977 1.00 79.06 455 ALA A O 1
ATOM 3641 N N . PRO A 1 456 ? 4.771 -9.877 27.114 1.00 71.38 456 PRO A N 1
ATOM 3642 C CA . PRO A 1 456 ? 5.513 -9.255 28.202 1.00 71.38 456 PRO A CA 1
ATOM 3643 C C . PRO A 1 456 ? 5.022 -7.836 28.482 1.00 71.38 456 PRO A C 1
ATOM 3645 O O . PRO A 1 456 ? 4.774 -7.049 27.563 1.00 71.38 456 PRO A O 1
ATOM 3648 N N . ARG A 1 457 ? 4.879 -7.508 29.769 1.00 65.94 457 ARG A N 1
ATOM 3649 C CA . ARG A 1 457 ? 4.626 -6.132 30.192 1.00 65.94 457 ARG A CA 1
ATOM 3650 C C . ARG A 1 457 ? 5.945 -5.373 30.111 1.00 65.94 457 ARG A C 1
ATOM 3652 O O . ARG A 1 457 ? 6.855 -5.687 30.871 1.00 65.94 457 ARG A O 1
ATOM 3659 N N . HIS A 1 458 ? 6.046 -4.469 29.141 1.00 55.22 458 HIS A N 1
ATOM 3660 C CA . HIS A 1 458 ? 7.211 -3.615 28.928 1.00 55.22 458 HIS A CA 1
ATOM 3661 C C . HIS A 1 458 ? 6.998 -2.254 29.568 1.00 55.22 458 HIS A C 1
ATOM 3663 O O . HIS A 1 458 ? 5.862 -1.734 29.449 1.00 55.22 458 HIS A O 1
#

Nearest PDB structures (foldseek):
  1xg2-assembly1_B  TM=2.827E-01  e=7.617E+00  Actinidia chinensis

Foldseek 3Di:
DLLLDDDDLVNLLVVLCLCCVQVNQAPVSVVSRAQEKEKEWDWDQQDPVRKIKIWIWIARLRDPDPDLLSGIATPFIGTPVPPPQCVPVQVVLLQVLVVLQCLQVQAQDPDDSDPPDHDDPVSNVRGRPGHPPGGHAYQAYAYAQVVCCRQLVWPADQVDQQHDLFFRAGCDDDPNDLLNLVNCPPPVHRGDDQVCSCVHTSNPDGGSNCSHRRDGPLRYAHACLVLPQQNVLQLLLAQFAFDVVCQVVQVQHDVPDDPQSSQQSLVVLLVVVCVVVVHDDDWDRQGPVQFQVDPPAATGGGDRSVVSLSSLVVRLVSLVVVCVVPVPPPRSVLSNQQSVLSNVLVVLLVPDDFAADLVSLVSNLVSLSSNSVSLVVRCVVQVVVVHRRRPPGSSNSVSSVNSSCCNSSSGRSVSSHCPSVVVVVVVLSVLLNVDDPVCSGVSSSVVSVVCSVPPDSD

Solvent-accessible surface area (backbone atoms only — not comparable to full-atom values): 24293 Å² total; per-residue (Å²): 128,71,75,65,70,72,70,56,69,67,60,30,33,52,48,21,49,49,42,42,75,40,70,41,88,39,68,54,33,82,65,28,67,37,45,53,29,28,40,36,38,52,73,42,71,54,51,92,90,60,52,37,31,37,40,30,32,42,32,44,80,79,58,80,70,84,54,59,70,80,46,45,42,74,79,45,55,42,53,47,93,74,56,64,55,64,80,50,47,42,65,53,32,40,44,50,24,44,51,46,46,34,33,45,73,18,32,37,55,91,66,39,80,50,91,92,50,75,60,55,71,71,52,53,77,38,42,70,39,72,40,82,90,49,21,29,36,81,62,36,36,37,30,46,72,66,42,51,35,69,66,42,51,36,67,24,28,76,87,42,59,41,31,42,53,60,34,59,29,17,77,52,89,61,91,43,20,50,83,42,62,73,58,53,65,77,64,62,52,52,57,51,52,72,69,47,29,45,61,68,14,24,51,94,52,77,37,45,57,67,70,27,78,51,56,51,74,82,28,57,40,77,22,45,42,57,30,40,25,54,34,49,33,15,30,37,48,27,28,45,34,38,52,52,55,37,44,77,66,32,73,46,46,65,73,88,55,58,67,56,60,34,34,44,44,46,39,54,52,49,52,52,51,28,57,78,67,72,47,90,81,84,77,71,78,51,47,62,90,36,46,41,67,44,94,94,42,48,23,31,30,74,52,57,44,72,54,24,50,54,48,35,43,51,42,24,56,53,31,49,56,53,25,73,77,37,74,83,42,64,65,46,50,42,22,28,50,22,35,42,24,49,32,49,36,53,53,49,56,71,69,49,60,61,70,42,53,74,64,57,22,51,50,46,35,52,27,48,51,49,17,55,52,38,46,48,52,52,20,52,57,30,49,76,70,77,35,59,42,36,73,94,50,60,48,62,36,53,47,49,50,53,36,55,46,21,48,61,42,27,39,40,56,72,82,47,35,47,66,70,55,53,53,48,48,54,53,48,38,57,46,46,62,74,40,59,80,93,47,30,49,62,51,34,49,52,52,50,53,50,51,51,70,68,49,80,86,98

Mean predicted aligned error: 4.26 Å

Sequence (458 aa):
ETKNIFISEKDRSEFWKHYGTYRGGHPACAAGRHNPVGLAGDDARYNLAGYKVVIMLLSLPLQTIRSLEMCRYPYFILRESLCLGTRTLDPVFRVVCWSLNIAFNGLFPSRAPFPGEALDEKRRRLQGQRLSGGPYAIAEVRGDWKWHRECFLVTRHYNSTQVCCFCEASKKRGPFSMSNFKEFHRTGFGQMTTAEFFLKSMGRYVCPLAMLKGFQPRMISICSMHTSNLGICGWVNAAAAVLLALLERAEFGPTNEDLAHRLKVVTLRFRRWCAANKIQQSQPYITVGMLHLGGSTAPELSLKAYHSRVFLAFLAVTCESAVAARPDDTELVLCLGATSALAQWHLYLERCPRYLTQEQGSEMVRLSLKFLTVYKTLAIRHALAGSLRFPLKPKLHSYQELNLQMTRERYNVRYLHTYRDEDMIGQTKSIVRAVHKDLLEMRSLCRLSLRLAAAPRH